Protein AF-A0A388QRQ2-F1 (afdb_monomer)

Foldseek 3Di:
DWDKDKFWDDVLLQTKIWIKTADPQLQKIKTKIFGAAQAKHKTKDALECVRPRDDDFQFKKWKWWPPQATFTDQDIDTRPDIDIDIAHHGDITMIMMGTDHTDTDDDDDDDQWDWAADPDPQKIKIFGDLQWDLFKKKKKKKFQDTWFKDKQNHTFDFPDKDWDPFQPDDPPPPRDDGDPSRTTMMMTIGTPSVQRRHMIMMGTAGEQAKIWMWIKIKIKGAARDDPDDPPDDPPHDHRIDIHIDTNGDGDIHHHPRDPQDQDDPVQLVQWPWKKWKWKKEQAAPPQDWKFKDKQNHTQDTDDDDYGDIDMDMGIDDPVVSVPDDLKMWMKIKGADDDRKMKIFPGWMWTQTNVRDIDIFWHRFMEIQDPPDPPDGGHHWDDDVVVRMTMRDTTIRHRD

Sequence (399 aa):
MINTCYVGGRPDEGAAYGFVGWSHDGTTGTLVARNPRAEAQTLRFGLDATTLFRGTPRKAWRGRIVYPYRQELAQGFESGAAGEITIPGYETVAIELEPGEARGPMFKLAPTARIEPGTRPLESKIKVAEFAAERRELLVMGYPALPQVFLDGKPATPTRRTKSRLNAYPGYARSGMPSEKARAWEMAGFDLASFGTAEVTVRFAGAEEATKAEAWLLTERGFGKQADKDTLSPLTFPGVLRHTAAVLRETELPAAPAPKVKLGAEDLRGVKSARLEGETFGVNAGYGEKTVTLNGRAVGQLPTGGDAWKAFGFDLKAETLTGFALRNVAGVSVPLNDDKFKVRNLRLVLTLADGRVVKVGPKAAFTSHADWAHFEGQAFEVDAAAKVRRTPPIPLDLE

Nearest PDB structures (foldseek):
  3lx9-assembly1_B  TM=6.667E-01  e=1.251E-02  Homo sapiens
  3tv8-assembly1_B  TM=6.717E-01  e=1.870E-02  Homo sapiens
  5ta0-assembly3_A  TM=2.933E-01  e=1.015E-03  Bacteroides uniformis
  5ta5-assembly3_A  TM=2.846E-01  e=2.773E-03  Bacteroides uniformis
  5ta5-assembly3_B-2  TM=2.638E-01  e=5.601E-03  Bacteroides uniformis

Solvent-accessible surface area (backbone atoms only — not comparable to full-atom values): 21715 Å² total; per-residue (Å²): 129,74,58,69,31,82,38,54,53,54,62,82,78,39,32,32,27,34,38,34,30,37,45,92,81,31,67,38,34,40,38,40,36,38,21,71,28,64,61,66,40,76,34,54,40,60,43,22,67,90,39,70,44,69,51,72,61,80,34,51,23,21,38,29,35,70,30,47,23,46,44,52,30,55,63,54,37,46,28,67,37,75,35,79,45,78,37,43,25,66,33,62,41,31,31,45,34,38,75,36,75,44,78,18,77,89,80,85,79,82,74,55,54,50,74,43,79,42,96,51,84,65,26,25,33,38,32,43,38,83,78,34,41,77,59,35,33,42,37,38,36,5,40,58,47,58,55,43,44,23,53,73,84,38,82,56,76,61,79,44,76,51,66,62,64,83,82,72,71,68,91,83,54,74,84,88,69,75,60,92,78,58,68,63,30,21,37,33,36,30,76,45,54,92,51,65,59,50,76,42,42,40,37,57,43,24,26,71,47,61,25,38,33,31,27,33,39,38,38,31,25,79,35,52,67,76,87,88,67,98,78,68,55,95,87,67,68,72,19,42,46,66,47,54,44,77,69,36,66,84,38,84,28,61,52,50,53,74,79,83,68,78,59,52,80,65,53,64,76,40,50,73,46,40,31,47,30,31,33,36,29,30,36,59,84,90,67,65,72,38,39,31,28,47,75,86,40,79,64,49,64,66,74,71,33,54,101,44,83,41,79,50,70,36,74,54,51,72,78,59,58,75,70,64,56,54,70,35,36,36,40,43,38,31,59,71,68,89,70,59,30,35,39,27,43,49,27,43,37,37,31,32,68,90,65,53,76,48,77,34,48,51,69,61,36,37,13,53,39,76,88,44,97,81,54,48,76,44,57,32,45,76,41,74,90,80,46,28,33,27,46,62,85,39,62,38,55,54,74

Mean predicted aligned error: 11.1 Å

pLDDT: mean 86.14, std 12.6, range [40.38, 97.88]

Radius of gyration: 27.19 Å; Cα contacts (8 Å, |Δi|>4): 981; chains: 1; bounding box: 66×44×77 Å

Secondary structure (DSSP, 8-state):
---EEEEES-GGGT--EEEEEE-TTSS-EEEEEE--SSS-EEEEEESSGGGT--SPSS-EEEEEEEESS-EE-SS-EETTSEEEEEE-TT-EEEEEEEES-------PPPPSEEEEE-SSTTEEEEEE-TTS-S-EEEEEEEESSPPEEEETTEEPPPSEEEE--TT---TTS-TT---TT----EEEEEE-GGGTTS-EEEEEE--SS-EEEEEEEEEEEE-SPPS--S---TT----EEEEEEEEEEEEEE---PPPP-PPPHHHHHT--EEEEEEEEE-B-TTS---EEEETTEEEEEPPPBSSS-EEEEEEPPHHHHTT--SS-EEEEEEESSS---EEEEEEEEEE-TTS-EEEE-----EES-TT-TT--SEEPEEETTTTEEEPPPEE----

Structure (mmCIF, N/CA/C/O backbone):
data_AF-A0A388QRQ2-F1
#
_entry.id   AF-A0A388QRQ2-F1
#
loop_
_atom_site.group_PDB
_atom_site.id
_atom_site.type_symbol
_atom_site.label_atom_id
_atom_site.label_alt_id
_atom_site.label_comp_id
_atom_site.label_asym_id
_atom_site.label_entity_id
_atom_site.label_seq_id
_atom_site.pdbx_PDB_ins_code
_atom_site.Cartn_x
_atom_site.Cartn_y
_atom_site.Cartn_z
_atom_site.occupancy
_atom_site.B_iso_or_equiv
_atom_site.auth_seq_id
_atom_site.auth_comp_id
_atom_site.auth_asym_id
_atom_site.auth_atom_id
_atom_site.pdbx_PDB_model_num
ATOM 1 N N . MET A 1 1 ? 36.872 -0.376 -9.343 1.00 43.97 1 MET A N 1
ATOM 2 C CA . MET A 1 1 ? 35.767 0.087 -8.476 1.00 43.97 1 MET A CA 1
ATOM 3 C C . MET A 1 1 ? 34.600 0.427 -9.396 1.00 43.97 1 MET A C 1
ATOM 5 O O . MET A 1 1 ? 34.801 1.233 -10.296 1.00 43.97 1 MET A O 1
ATOM 9 N N . ILE A 1 2 ? 33.466 -0.273 -9.278 1.00 53.94 2 ILE A N 1
ATOM 10 C CA . ILE A 1 2 ? 32.236 0.051 -10.022 1.00 53.94 2 ILE A CA 1
ATOM 11 C C . ILE A 1 2 ? 31.579 1.192 -9.250 1.00 53.94 2 ILE A C 1
ATOM 13 O O . ILE A 1 2 ? 31.211 1.004 -8.093 1.00 53.94 2 ILE A O 1
ATOM 17 N N . ASN A 1 3 ? 31.489 2.375 -9.851 1.00 70.75 3 ASN A N 1
ATOM 18 C CA . ASN A 1 3 ? 30.825 3.504 -9.215 1.00 70.75 3 ASN A CA 1
ATOM 19 C C . ASN A 1 3 ? 29.344 3.460 -9.596 1.00 70.75 3 ASN A C 1
ATOM 21 O O . ASN A 1 3 ? 29.002 3.612 -10.766 1.00 70.75 3 ASN A O 1
ATOM 25 N N . THR A 1 4 ? 28.478 3.210 -8.617 1.00 85.50 4 THR A N 1
ATOM 26 C CA . THR A 1 4 ? 27.020 3.238 -8.778 1.00 85.50 4 THR A CA 1
ATOM 27 C C . THR A 1 4 ? 26.461 4.604 -8.398 1.00 85.50 4 THR A C 1
ATOM 29 O O . THR A 1 4 ? 26.746 5.108 -7.311 1.00 85.50 4 THR A O 1
ATOM 32 N N . CYS A 1 5 ? 25.623 5.176 -9.258 1.00 91.06 5 CYS A N 1
ATOM 33 C CA . CYS A 1 5 ? 24.958 6.460 -9.063 1.00 91.06 5 CYS A CA 1
ATOM 34 C C . CYS A 1 5 ? 23.461 6.266 -8.835 1.00 91.06 5 CYS A C 1
ATOM 36 O O . CYS A 1 5 ? 22.813 5.529 -9.577 1.00 91.06 5 CYS A O 1
ATOM 38 N N . TYR A 1 6 ? 22.907 6.960 -7.840 1.00 91.69 6 TYR A N 1
ATOM 39 C CA . TYR A 1 6 ? 21.461 7.054 -7.649 1.00 91.69 6 TYR A CA 1
ATOM 40 C C . TYR A 1 6 ? 20.822 7.859 -8.787 1.00 91.69 6 TYR A C 1
ATOM 42 O O . TYR A 1 6 ? 21.339 8.912 -9.161 1.00 91.69 6 TYR A O 1
ATOM 50 N N . VAL A 1 7 ? 19.689 7.391 -9.308 1.00 92.81 7 VAL A N 1
ATOM 51 C CA . VAL A 1 7 ? 18.912 8.063 -10.360 1.00 92.81 7 VAL A CA 1
ATOM 52 C C . VAL A 1 7 ? 17.419 8.054 -10.029 1.00 92.81 7 VAL A C 1
ATOM 54 O O . VAL A 1 7 ? 16.930 7.165 -9.332 1.00 92.81 7 VAL A O 1
ATOM 57 N N . GLY A 1 8 ? 16.682 9.030 -10.559 1.00 91.50 8 GLY A N 1
ATOM 58 C CA . GLY A 1 8 ? 15.237 9.161 -10.363 1.00 91.50 8 GLY A CA 1
ATOM 59 C C . GLY A 1 8 ? 14.830 10.039 -9.182 1.00 91.50 8 GLY A C 1
ATOM 60 O O . GLY A 1 8 ? 15.584 10.902 -8.736 1.00 91.50 8 GLY A O 1
ATOM 61 N N . GLY A 1 9 ? 13.587 9.862 -8.733 1.00 87.12 9 GLY A N 1
ATOM 62 C CA . GLY A 1 9 ? 12.948 10.714 -7.728 1.00 87.12 9 GLY A CA 1
ATOM 63 C C . GLY A 1 9 ? 13.026 10.162 -6.305 1.00 87.12 9 GLY A C 1
ATOM 64 O O . GLY A 1 9 ? 13.825 9.283 -6.002 1.00 87.12 9 GLY A O 1
ATOM 65 N N . ARG A 1 10 ? 12.178 10.687 -5.415 1.00 80.88 10 ARG A N 1
ATOM 66 C CA . ARG A 1 10 ? 12.078 10.262 -4.013 1.00 80.88 10 ARG A CA 1
ATOM 67 C C . ARG A 1 10 ? 11.130 9.062 -3.837 1.00 80.88 10 ARG A C 1
ATOM 69 O O . ARG A 1 10 ? 9.950 9.175 -4.182 1.00 80.88 10 ARG A O 1
ATOM 76 N N . PRO A 1 11 ? 11.589 7.930 -3.271 1.00 79.25 11 PRO A N 1
ATOM 77 C CA . PRO A 1 11 ? 10.772 6.723 -3.138 1.00 79.25 11 PRO A CA 1
ATOM 78 C C . PRO A 1 11 ? 9.607 6.881 -2.155 1.00 79.25 11 PRO A C 1
ATOM 80 O O . PRO A 1 11 ? 8.549 6.291 -2.350 1.00 79.25 11 PRO A O 1
ATOM 83 N N . ASP A 1 12 ? 9.776 7.695 -1.116 1.00 72.25 12 ASP A N 1
ATOM 84 C CA . ASP A 1 12 ? 8.770 8.008 -0.096 1.00 72.25 12 ASP A CA 1
ATOM 85 C C . ASP A 1 12 ? 7.619 8.879 -0.626 1.00 72.25 12 ASP A C 1
ATOM 87 O O . ASP A 1 12 ? 6.501 8.805 -0.118 1.00 72.25 12 ASP A O 1
ATOM 91 N N . GLU A 1 13 ? 7.860 9.634 -1.699 1.00 78.69 13 GLU A N 1
ATOM 92 C CA . GLU A 1 13 ? 6.822 10.347 -2.461 1.00 78.69 13 GLU A CA 1
ATOM 93 C C . GLU A 1 13 ? 6.162 9.434 -3.518 1.00 78.69 13 GLU A C 1
ATOM 95 O O . GLU A 1 13 ? 5.151 9.776 -4.144 1.00 78.69 13 GLU A O 1
ATOM 100 N N . GLY A 1 14 ? 6.698 8.223 -3.681 1.00 82.62 14 GLY A N 1
ATOM 101 C CA . GLY A 1 14 ? 6.264 7.237 -4.657 1.00 82.62 14 GLY A CA 1
ATOM 102 C C . GLY A 1 14 ? 6.841 7.460 -6.058 1.00 82.62 14 GLY A C 1
ATOM 103 O O . GLY A 1 14 ? 6.238 7.013 -7.028 1.00 82.62 14 GLY A O 1
ATOM 104 N N . ALA A 1 15 ? 7.962 8.167 -6.202 1.00 89.00 15 ALA A N 1
ATOM 105 C CA . ALA A 1 15 ? 8.616 8.316 -7.499 1.00 89.00 15 ALA A CA 1
ATOM 106 C C . ALA A 1 15 ? 9.495 7.101 -7.831 1.00 89.00 15 ALA A C 1
ATOM 108 O O . ALA A 1 15 ? 10.116 6.506 -6.946 1.00 89.00 15 ALA A O 1
ATOM 109 N N . ALA A 1 16 ? 9.578 6.762 -9.116 1.00 94.12 16 ALA A N 1
ATOM 110 C CA . ALA A 1 16 ? 10.494 5.763 -9.633 1.00 94.12 16 ALA A CA 1
ATOM 111 C C . ALA A 1 16 ? 11.942 6.205 -9.414 1.00 94.12 16 ALA A C 1
ATOM 113 O O . ALA A 1 16 ? 12.294 7.379 -9.578 1.00 94.12 16 ALA A O 1
ATOM 114 N N . TYR A 1 17 ? 12.778 5.247 -9.037 1.00 94.00 17 TYR A N 1
ATOM 115 C CA . TYR A 1 17 ? 14.164 5.483 -8.658 1.00 94.00 17 TYR A CA 1
ATOM 116 C C . TYR A 1 17 ? 15.018 4.251 -8.935 1.00 94.00 17 TYR A C 1
ATOM 118 O O . TYR A 1 17 ? 14.494 3.164 -9.180 1.00 94.00 17 TYR A O 1
ATOM 126 N N . GLY A 1 18 ? 16.337 4.397 -8.884 1.00 94.00 18 GLY A N 1
ATOM 127 C CA . GLY A 1 18 ? 17.240 3.286 -9.121 1.00 94.00 18 GLY A CA 1
ATOM 128 C C . GLY A 1 18 ? 18.706 3.629 -8.941 1.00 94.00 18 GLY A C 1
ATOM 129 O O . GLY A 1 18 ? 19.064 4.694 -8.439 1.00 94.00 18 GLY A O 1
ATOM 130 N N . PHE A 1 19 ? 19.545 2.704 -9.388 1.00 94.12 19 PHE A N 1
ATOM 131 C CA . PHE A 1 19 ? 20.989 2.848 -9.427 1.00 94.12 19 PHE A CA 1
ATOM 132 C C . PHE A 1 19 ? 21.506 2.427 -10.794 1.00 94.12 19 PHE A C 1
ATOM 134 O O . PHE A 1 19 ? 21.146 1.355 -11.283 1.00 94.12 19 PHE A O 1
ATOM 141 N N . VAL A 1 20 ? 22.364 3.253 -11.383 1.00 94.88 20 VAL A N 1
ATOM 142 C CA . VAL A 1 20 ? 23.102 2.917 -12.602 1.00 94.88 20 VAL A CA 1
ATOM 143 C C . VAL A 1 20 ? 24.586 2.792 -12.285 1.00 94.88 20 VAL A C 1
ATOM 145 O O . VAL A 1 20 ? 25.128 3.590 -11.524 1.00 94.88 20 VAL A O 1
ATOM 148 N N . GLY A 1 21 ? 25.238 1.777 -12.837 1.00 93.25 21 GLY A N 1
ATOM 149 C CA . GLY A 1 21 ? 26.678 1.578 -12.737 1.00 93.25 21 GLY A CA 1
ATOM 150 C C . GLY A 1 21 ? 27.270 1.200 -14.086 1.00 93.25 21 GLY A C 1
ATOM 151 O O . GLY A 1 21 ? 26.599 0.584 -14.913 1.00 93.25 21 GLY A O 1
ATOM 152 N N . TRP A 1 22 ? 28.533 1.559 -14.288 1.00 91.62 22 TRP A N 1
ATOM 153 C CA . TRP A 1 22 ? 29.269 1.331 -15.532 1.00 91.62 22 TRP A CA 1
ATOM 154 C C . TRP A 1 22 ? 30.479 0.433 -15.289 1.00 91.62 22 TRP A C 1
ATOM 156 O O . TRP A 1 22 ? 31.088 0.471 -14.212 1.00 91.62 22 TRP A O 1
ATOM 166 N N . SER A 1 23 ? 30.856 -0.353 -16.297 1.00 88.38 23 SER A N 1
ATOM 167 C CA . SER A 1 23 ? 32.144 -1.043 -16.301 1.00 88.38 23 SER A CA 1
ATOM 168 C C . SER A 1 23 ? 33.296 -0.036 -16.287 1.00 88.38 23 SER A C 1
ATOM 170 O O . SER A 1 23 ? 33.138 1.138 -16.629 1.00 88.38 23 SER A O 1
ATOM 172 N N . HIS A 1 24 ? 34.480 -0.479 -15.860 1.00 80.81 24 HIS A N 1
ATOM 173 C CA . HIS A 1 24 ? 35.628 0.416 -15.688 1.00 80.81 24 HIS A CA 1
ATOM 174 C C . HIS A 1 24 ? 36.051 1.118 -16.989 1.00 80.81 24 HIS A C 1
ATOM 176 O O . HIS A 1 24 ? 36.437 2.286 -16.972 1.00 80.81 24 HIS A O 1
ATOM 182 N N . ASP A 1 25 ? 35.943 0.400 -18.102 1.00 81.88 25 ASP A N 1
ATOM 183 C CA . ASP A 1 25 ? 36.194 0.856 -19.467 1.00 81.88 25 ASP A CA 1
ATOM 184 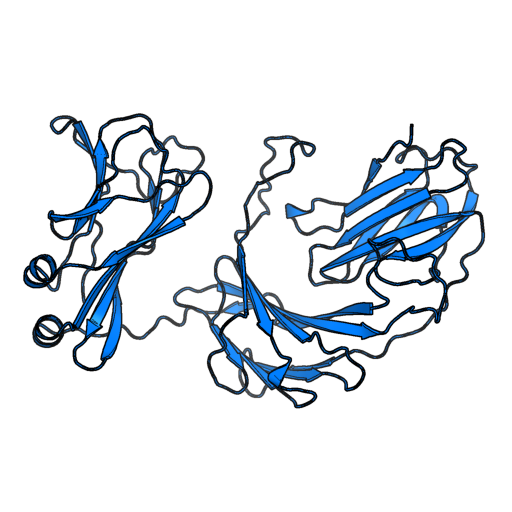C C . ASP A 1 25 ? 34.984 1.572 -20.106 1.00 81.88 25 ASP A C 1
ATOM 186 O O . ASP A 1 25 ? 35.089 2.067 -21.225 1.00 81.88 25 ASP A O 1
ATOM 190 N N . GLY A 1 26 ? 33.841 1.655 -19.413 1.00 82.12 26 GLY A N 1
ATOM 191 C CA . GLY A 1 26 ? 32.630 2.325 -19.895 1.00 82.12 26 GLY A CA 1
ATOM 192 C C . GLY A 1 26 ? 31.961 1.646 -21.093 1.00 82.12 26 GLY A C 1
ATOM 193 O O . GLY A 1 26 ? 31.181 2.293 -21.790 1.00 82.12 26 GLY A O 1
ATOM 194 N N . THR A 1 27 ? 32.271 0.375 -21.358 1.00 88.00 27 THR A N 1
ATOM 195 C CA . THR A 1 27 ? 31.745 -0.386 -22.503 1.00 88.00 27 THR A CA 1
ATOM 196 C C . THR A 1 27 ? 30.445 -1.118 -22.194 1.00 88.00 27 THR A C 1
ATOM 198 O O . THR A 1 27 ? 29.743 -1.515 -23.116 1.00 88.00 27 THR A O 1
ATOM 201 N N . THR A 1 28 ? 30.092 -1.271 -20.917 1.00 92.19 28 THR A N 1
ATOM 202 C CA . THR A 1 28 ? 28.823 -1.862 -20.477 1.00 92.19 28 THR A CA 1
ATOM 203 C C . THR A 1 28 ? 28.286 -1.133 -19.251 1.00 92.19 28 THR A C 1
ATOM 205 O O . THR A 1 28 ? 29.019 -0.435 -18.541 1.00 92.19 28 THR A O 1
ATOM 208 N N . GLY A 1 29 ? 26.991 -1.287 -18.991 1.00 93.50 29 GLY A N 1
ATOM 209 C CA . GLY A 1 29 ? 26.352 -0.750 -17.799 1.00 93.50 29 GLY A CA 1
ATOM 210 C C . GLY A 1 29 ? 25.224 -1.618 -17.272 1.00 93.50 29 GLY A C 1
ATOM 211 O O . GLY A 1 29 ? 24.724 -2.524 -17.937 1.00 93.50 29 GLY A O 1
ATOM 212 N N . THR A 1 30 ? 24.812 -1.323 -16.048 1.00 95.38 30 THR A N 1
ATOM 213 C CA . THR A 1 30 ? 23.675 -1.967 -15.395 1.00 95.38 30 THR A CA 1
ATOM 214 C C . THR A 1 30 ? 22.835 -0.913 -14.700 1.00 95.38 30 THR A C 1
ATOM 216 O O . THR A 1 30 ? 23.349 -0.144 -13.890 1.00 95.38 30 THR A O 1
ATOM 219 N N . LEU A 1 31 ? 21.540 -0.900 -14.999 1.00 96.06 31 LEU A N 1
ATOM 220 C CA . LEU A 1 31 ? 20.534 -0.083 -14.333 1.00 96.06 31 LEU A CA 1
ATOM 221 C C . LEU A 1 31 ? 19.581 -0.997 -13.566 1.00 96.06 31 LEU A C 1
ATOM 223 O O . LEU A 1 31 ? 18.913 -1.837 -14.161 1.00 96.06 31 LEU A O 1
ATOM 227 N N . VAL A 1 32 ? 19.484 -0.813 -12.252 1.00 95.62 32 VAL A N 1
ATOM 228 C CA . VAL A 1 32 ? 18.449 -1.443 -11.424 1.00 95.62 32 VAL A CA 1
ATOM 229 C C . VAL A 1 32 ? 17.492 -0.361 -10.966 1.00 95.62 32 VAL A C 1
ATOM 231 O O . VAL A 1 32 ? 17.905 0.584 -10.298 1.00 95.62 32 VAL A O 1
ATOM 234 N N . ALA A 1 33 ? 16.220 -0.491 -11.318 1.00 95.25 33 ALA A N 1
ATOM 235 C CA . ALA A 1 33 ? 15.219 0.531 -11.071 1.00 95.25 33 ALA A CA 1
ATOM 236 C C . ALA A 1 33 ? 13.930 -0.056 -10.501 1.00 95.25 33 ALA A C 1
ATOM 238 O O . ALA A 1 33 ? 13.546 -1.178 -10.819 1.00 95.25 33 ALA A O 1
ATOM 239 N N . ARG A 1 34 ? 13.245 0.720 -9.665 1.00 94.69 34 ARG A N 1
ATOM 240 C CA . ARG A 1 34 ? 12.002 0.341 -9.004 1.00 94.69 34 ARG A CA 1
ATOM 241 C C . ARG A 1 34 ? 10.961 1.436 -9.151 1.00 94.69 34 ARG A C 1
ATOM 243 O O . ARG A 1 34 ? 11.247 2.612 -8.934 1.00 94.69 34 ARG A O 1
ATOM 250 N N . ASN A 1 35 ? 9.731 1.020 -9.419 1.00 94.75 35 ASN A N 1
ATOM 251 C CA . ASN A 1 35 ? 8.550 1.861 -9.327 1.00 94.75 35 ASN A CA 1
ATOM 252 C C . ASN A 1 35 ? 7.719 1.452 -8.096 1.00 94.75 35 ASN A C 1
ATOM 254 O O . ASN A 1 35 ? 7.165 0.352 -8.066 1.00 94.75 35 ASN A O 1
ATOM 258 N N . PRO A 1 36 ? 7.640 2.292 -7.051 1.00 88.31 36 PRO A N 1
ATOM 259 C CA . PRO A 1 36 ? 6.868 1.989 -5.850 1.00 88.31 36 PRO A CA 1
ATOM 260 C C . PRO A 1 36 ? 5.363 2.292 -5.978 1.00 88.31 36 PRO A C 1
ATOM 262 O O . PRO A 1 36 ? 4.631 1.997 -5.036 1.00 88.31 36 PRO A O 1
ATOM 265 N N . ARG A 1 37 ? 4.887 2.885 -7.083 1.00 89.56 37 ARG A N 1
ATOM 266 C CA . ARG A 1 37 ? 3.465 3.205 -7.316 1.00 89.56 37 ARG A CA 1
ATOM 267 C C . ARG A 1 37 ? 2.772 2.128 -8.134 1.00 89.56 37 ARG A C 1
ATOM 269 O O . ARG A 1 37 ? 3.416 1.352 -8.827 1.00 89.56 37 ARG A O 1
ATOM 276 N N . ALA A 1 38 ? 1.443 2.117 -8.078 1.00 90.75 38 ALA A N 1
ATOM 277 C CA . ALA A 1 38 ? 0.624 1.237 -8.901 1.00 90.75 38 ALA A CA 1
ATOM 278 C C . ALA A 1 38 ? 0.605 1.648 -10.378 1.00 90.75 38 ALA A C 1
ATOM 280 O O . ALA A 1 38 ? 0.440 0.804 -11.247 1.00 90.75 38 ALA A O 1
ATOM 281 N N . GLU A 1 39 ? 0.772 2.926 -10.687 1.00 92.12 39 GLU A N 1
ATOM 282 C CA . GLU A 1 39 ? 0.843 3.407 -12.066 1.00 92.12 39 GLU A CA 1
ATOM 283 C C . GLU A 1 39 ? 2.220 3.155 -12.655 1.00 92.12 39 GLU A C 1
ATOM 285 O O . GLU A 1 39 ? 3.215 3.270 -11.945 1.00 92.12 39 GLU A O 1
ATOM 290 N N . ALA A 1 40 ? 2.295 2.867 -13.955 1.00 93.19 40 ALA A N 1
ATOM 291 C CA . ALA A 1 40 ? 3.572 2.859 -14.653 1.00 93.19 40 ALA A CA 1
ATOM 292 C C . ALA A 1 40 ? 4.202 4.261 -14.623 1.00 93.19 40 ALA A C 1
ATOM 294 O O . ALA A 1 40 ? 3.508 5.265 -14.781 1.00 93.19 40 ALA A O 1
ATOM 295 N N . GLN A 1 41 ? 5.516 4.324 -14.432 1.00 96.12 41 GLN A N 1
ATOM 296 C CA . GLN A 1 41 ? 6.253 5.583 -14.351 1.00 96.12 41 GLN A CA 1
ATOM 297 C C . GLN A 1 41 ? 7.459 5.563 -15.280 1.00 96.12 41 GLN A C 1
ATOM 299 O O . GLN A 1 41 ? 8.109 4.530 -15.445 1.00 96.12 41 GLN A O 1
ATOM 304 N N . THR A 1 42 ? 7.774 6.720 -15.856 1.00 96.00 42 THR A N 1
ATOM 305 C CA . THR A 1 42 ? 9.001 6.910 -16.630 1.00 96.00 42 THR A CA 1
ATOM 306 C C . THR A 1 42 ? 10.137 7.318 -15.701 1.00 96.00 42 THR A C 1
ATOM 308 O O . THR A 1 42 ? 10.060 8.348 -15.031 1.00 96.00 42 THR A O 1
ATOM 311 N N . LEU A 1 43 ? 11.202 6.520 -15.676 1.00 96.25 43 LEU A N 1
ATOM 312 C CA . LEU A 1 43 ? 12.466 6.874 -15.045 1.00 96.25 43 LEU A CA 1
ATOM 313 C C . LEU A 1 43 ? 13.393 7.495 -16.091 1.00 96.25 43 LEU A C 1
ATOM 315 O O . LEU A 1 43 ? 13.645 6.897 -17.137 1.00 96.25 43 LEU A O 1
ATOM 319 N N . ARG A 1 44 ? 13.935 8.668 -15.764 1.00 94.75 44 ARG A N 1
ATOM 320 C CA . ARG A 1 44 ? 15.013 9.322 -16.511 1.00 94.75 44 ARG A CA 1
ATOM 321 C C . ARG A 1 44 ? 16.352 9.052 -15.837 1.00 94.75 44 ARG A C 1
ATOM 323 O O . ARG A 1 44 ? 16.457 9.190 -14.618 1.00 94.75 44 ARG A O 1
ATOM 330 N N . PHE A 1 45 ? 17.369 8.710 -16.619 1.00 93.88 45 PHE A N 1
ATOM 331 C CA . PHE A 1 45 ? 18.743 8.545 -16.142 1.00 93.88 45 PHE A CA 1
ATOM 332 C C . PHE A 1 45 ? 19.737 9.122 -17.156 1.00 93.88 45 PHE A C 1
ATOM 334 O O . PHE A 1 45 ? 19.470 9.120 -18.353 1.00 93.88 45 PHE A O 1
ATOM 341 N N . GLY A 1 46 ? 20.876 9.634 -16.692 1.00 91.12 46 GLY A N 1
ATOM 342 C CA . GLY A 1 46 ? 21.925 10.127 -17.589 1.00 91.12 46 GLY A CA 1
ATOM 343 C C . GLY A 1 46 ? 22.746 8.978 -18.169 1.00 91.12 46 GLY A C 1
ATOM 344 O O . GLY A 1 46 ? 23.221 8.124 -17.416 1.00 91.12 46 GLY A O 1
ATOM 345 N N . LEU A 1 47 ? 22.954 8.968 -19.486 1.00 92.25 47 LEU A N 1
ATOM 346 C CA . LEU A 1 47 ? 23.977 8.156 -20.151 1.00 92.25 47 LEU A CA 1
ATOM 347 C C . LEU A 1 47 ? 25.204 9.040 -20.437 1.00 92.25 47 LEU A C 1
ATOM 349 O O . LEU A 1 47 ? 25.671 9.159 -21.568 1.00 92.25 47 LEU A O 1
ATOM 353 N N . ASP A 1 48 ? 25.670 9.754 -19.413 1.00 91.44 48 ASP A N 1
ATOM 354 C CA . ASP A 1 48 ? 26.646 10.836 -19.523 1.00 91.44 48 ASP A CA 1
ATOM 355 C C . ASP A 1 48 ? 27.470 10.998 -18.227 1.00 91.44 48 ASP A C 1
ATOM 357 O O . ASP A 1 48 ? 27.360 10.220 -17.273 1.00 91.44 48 ASP A O 1
ATOM 361 N N . ALA A 1 49 ? 28.319 12.025 -18.179 1.00 89.94 49 ALA A N 1
ATOM 362 C CA . ALA A 1 49 ? 29.219 12.259 -17.055 1.00 89.94 49 ALA A CA 1
ATOM 363 C C . ALA A 1 49 ? 28.501 12.454 -15.700 1.00 89.94 49 ALA A C 1
ATOM 365 O O . ALA A 1 49 ? 29.122 12.226 -14.661 1.00 89.94 49 ALA A O 1
ATOM 366 N N . THR A 1 50 ? 27.211 12.822 -15.677 1.00 90.25 50 THR A N 1
ATOM 367 C CA . THR A 1 50 ? 26.433 12.981 -14.431 1.00 90.25 50 THR A CA 1
ATOM 368 C C . THR A 1 50 ? 26.227 11.657 -13.696 1.00 90.25 50 THR A C 1
ATOM 370 O O . THR A 1 50 ? 26.096 11.646 -12.473 1.00 90.25 50 THR A O 1
ATOM 373 N N . THR A 1 51 ? 26.266 10.536 -14.420 1.00 91.00 51 THR A N 1
ATOM 374 C CA . THR A 1 51 ? 26.197 9.178 -13.864 1.00 91.00 51 THR A CA 1
ATOM 375 C C . THR A 1 51 ? 27.545 8.463 -13.922 1.00 91.00 51 THR A C 1
ATOM 377 O O . THR A 1 51 ? 27.606 7.238 -13.848 1.00 91.00 51 THR A O 1
ATOM 380 N N . LEU A 1 52 ? 28.641 9.225 -14.046 1.00 90.56 52 LEU A N 1
ATOM 381 C CA . LEU A 1 52 ? 30.016 8.724 -14.141 1.00 90.56 52 LEU A CA 1
ATOM 382 C C . LEU A 1 52 ? 30.280 7.850 -15.378 1.00 90.56 52 LEU A C 1
ATOM 384 O O . LEU A 1 52 ? 31.261 7.101 -15.402 1.00 90.56 52 LEU A O 1
ATOM 388 N N . PHE A 1 53 ? 29.444 7.960 -16.413 1.00 91.19 53 PHE A N 1
ATOM 389 C CA . PHE A 1 53 ? 29.677 7.317 -17.700 1.00 91.19 53 PHE A CA 1
ATOM 390 C C . PHE A 1 53 ? 30.920 7.909 -18.381 1.00 91.19 53 PHE A C 1
ATOM 392 O O . PHE A 1 53 ? 31.128 9.123 -18.381 1.00 91.19 53 PHE A O 1
ATOM 399 N N . ARG A 1 54 ? 31.755 7.044 -18.970 1.00 88.94 54 ARG A N 1
ATOM 400 C CA . ARG A 1 54 ? 33.038 7.419 -19.603 1.00 88.94 54 ARG A CA 1
ATOM 401 C C . ARG A 1 54 ? 33.139 7.047 -21.081 1.00 88.94 54 ARG A C 1
ATOM 403 O O . ARG A 1 54 ? 34.189 7.249 -21.685 1.00 88.94 54 ARG A O 1
ATOM 410 N N . GLY A 1 55 ? 32.084 6.476 -21.657 1.00 86.69 55 GLY A N 1
ATOM 411 C CA . GLY A 1 55 ? 32.088 6.085 -23.062 1.00 86.69 55 GLY A CA 1
ATOM 412 C C . GLY A 1 55 ? 32.023 7.286 -24.008 1.00 86.69 55 GLY A C 1
ATOM 413 O O . GLY A 1 55 ? 31.725 8.416 -23.617 1.00 86.69 55 GLY A O 1
ATOM 414 N N . THR A 1 56 ? 32.293 7.034 -25.288 1.00 89.94 56 THR A N 1
ATOM 415 C CA . THR A 1 56 ? 32.239 8.065 -26.332 1.00 89.94 56 THR A CA 1
ATOM 416 C C . THR A 1 56 ? 30.804 8.588 -26.508 1.00 89.94 56 THR A C 1
ATOM 418 O O . THR A 1 56 ? 29.905 7.763 -26.689 1.00 89.94 56 THR A O 1
ATOM 421 N N . PRO A 1 57 ? 30.566 9.916 -26.499 1.00 91.62 57 PRO A N 1
ATOM 422 C CA . PRO A 1 57 ? 29.252 10.510 -26.775 1.00 91.62 57 PRO A CA 1
ATOM 423 C C . PRO A 1 57 ? 28.738 10.237 -28.199 1.00 91.62 57 PRO A C 1
ATOM 425 O O . PRO A 1 57 ? 29.521 9.910 -29.095 1.00 91.62 57 PRO A O 1
ATOM 428 N N . ARG A 1 58 ? 27.432 10.438 -28.420 1.00 94.38 58 ARG A N 1
ATOM 429 C CA . ARG A 1 58 ? 26.718 10.273 -29.702 1.00 94.38 58 ARG A CA 1
ATOM 430 C C . ARG A 1 58 ? 26.851 8.878 -30.314 1.00 94.38 58 ARG A C 1
ATOM 432 O O . ARG A 1 58 ? 26.962 8.715 -31.530 1.00 94.38 58 ARG A O 1
ATOM 439 N N . LYS A 1 59 ? 26.913 7.855 -29.467 1.00 95.69 59 LYS A N 1
ATOM 440 C CA . LYS A 1 59 ? 26.874 6.449 -29.869 1.00 95.69 59 LYS A CA 1
ATOM 441 C C . LYS A 1 59 ? 25.533 5.860 -29.471 1.00 95.69 59 LYS A C 1
ATOM 443 O O . LYS A 1 59 ? 25.017 6.185 -28.404 1.00 95.69 59 LYS A O 1
ATOM 448 N N . ALA A 1 60 ? 25.008 4.981 -30.316 1.00 97.25 60 ALA A N 1
ATOM 449 C CA . ALA A 1 60 ? 23.822 4.206 -30.001 1.00 97.25 60 ALA A CA 1
ATOM 450 C C . ALA A 1 60 ? 24.130 3.182 -28.908 1.00 97.25 60 ALA A C 1
ATOM 452 O O . ALA A 1 60 ? 25.186 2.538 -28.913 1.00 97.25 60 ALA A O 1
ATOM 453 N N . TRP A 1 61 ? 23.189 3.039 -27.988 1.00 97.31 61 TRP A N 1
ATOM 454 C CA . TRP A 1 61 ? 23.181 2.050 -26.925 1.00 97.31 61 TRP A CA 1
ATOM 455 C C . TRP A 1 61 ? 21.834 1.342 -26.911 1.00 97.31 61 TRP A C 1
ATOM 457 O O . TRP A 1 61 ? 20.789 1.943 -27.162 1.00 97.31 61 TRP A O 1
ATOM 467 N N . ARG A 1 62 ? 21.847 0.063 -26.557 1.00 96.88 62 ARG A N 1
ATOM 468 C CA . ARG A 1 62 ? 20.639 -0.726 -26.338 1.00 96.88 62 ARG A CA 1
ATOM 469 C C . ARG A 1 62 ? 20.557 -1.169 -24.893 1.00 96.88 62 ARG A C 1
ATOM 471 O O . ARG A 1 62 ? 21.565 -1.240 -24.191 1.00 96.88 62 ARG A O 1
ATOM 478 N N . GLY A 1 63 ? 19.339 -1.477 -24.467 1.00 95.31 63 GLY A N 1
ATOM 479 C CA . GLY A 1 63 ? 19.085 -2.079 -23.170 1.00 95.31 63 GLY A CA 1
ATOM 480 C C . GLY A 1 63 ? 18.375 -3.415 -23.298 1.00 95.31 63 GLY A C 1
ATOM 481 O O . GLY A 1 63 ? 17.521 -3.593 -24.167 1.00 95.31 63 GLY A O 1
ATOM 482 N N . ARG A 1 64 ? 18.687 -4.323 -22.379 1.00 93.62 64 ARG A N 1
ATOM 483 C CA . ARG A 1 64 ? 17.985 -5.590 -22.199 1.00 93.62 64 ARG A CA 1
ATOM 484 C C . ARG A 1 64 ? 17.531 -5.721 -20.757 1.00 93.62 64 ARG A C 1
ATOM 486 O O . ARG A 1 64 ? 18.356 -5.733 -19.850 1.00 93.62 64 ARG A O 1
ATOM 493 N N . ILE A 1 65 ? 16.229 -5.884 -20.549 1.00 91.50 65 ILE A N 1
ATOM 494 C CA . ILE A 1 65 ? 15.683 -6.290 -19.255 1.00 91.50 65 ILE A CA 1
ATOM 495 C C . ILE A 1 65 ? 16.137 -7.729 -18.995 1.00 91.50 65 ILE A C 1
ATOM 497 O O . ILE A 1 65 ? 15.948 -8.598 -19.848 1.00 91.50 65 ILE A O 1
ATOM 501 N N . VAL A 1 66 ? 16.747 -7.968 -17.835 1.00 89.81 66 VAL A N 1
ATOM 502 C CA . VAL A 1 66 ? 17.205 -9.292 -17.374 1.00 89.81 66 VAL A CA 1
ATOM 503 C C . VAL A 1 66 ? 16.507 -9.756 -16.094 1.00 89.81 66 VAL A C 1
ATOM 505 O O . VAL A 1 66 ? 16.613 -10.924 -15.724 1.00 89.81 66 VAL A O 1
ATOM 508 N N . TYR A 1 67 ? 15.762 -8.862 -15.441 1.00 87.69 67 TYR A N 1
ATOM 509 C CA . TYR A 1 67 ? 14.891 -9.163 -14.307 1.00 87.69 67 TYR A CA 1
ATOM 510 C C . TYR A 1 67 ? 13.642 -8.266 -14.350 1.00 87.69 67 TYR A C 1
ATOM 512 O O . TYR A 1 67 ? 13.793 -7.078 -14.646 1.00 87.69 67 TYR A O 1
ATOM 520 N N . PRO A 1 68 ? 12.436 -8.788 -14.034 1.00 86.00 68 PRO A N 1
ATOM 521 C CA . PRO A 1 68 ? 12.136 -10.178 -13.651 1.00 86.00 68 PRO A CA 1
ATOM 522 C C . PRO A 1 68 ? 11.924 -11.121 -14.851 1.00 86.00 68 PRO A C 1
ATOM 524 O O . PRO A 1 68 ? 11.748 -12.328 -14.692 1.00 86.00 68 PRO A O 1
ATOM 527 N N . TYR A 1 69 ? 11.970 -10.583 -16.067 1.00 85.69 69 TYR A N 1
ATOM 528 C CA . TYR A 1 69 ? 11.860 -11.309 -17.330 1.00 85.69 69 TYR A CA 1
ATOM 529 C C . TYR A 1 69 ? 12.959 -10.862 -18.295 1.00 85.69 69 TYR A C 1
ATOM 531 O O . TYR A 1 69 ? 13.652 -9.877 -18.044 1.00 85.69 69 TYR A O 1
ATOM 539 N N . ARG A 1 70 ? 13.118 -11.585 -19.409 1.00 86.12 70 ARG A N 1
ATOM 540 C CA . ARG A 1 70 ? 14.068 -11.225 -20.464 1.00 86.12 70 ARG A CA 1
ATOM 541 C C . ARG A 1 70 ? 13.361 -10.538 -21.624 1.00 86.12 70 ARG A C 1
ATOM 543 O O . ARG A 1 70 ? 12.452 -11.118 -22.216 1.00 86.12 70 ARG A O 1
ATOM 550 N N . GLN A 1 71 ? 13.790 -9.323 -21.950 1.00 87.88 71 GLN A N 1
ATOM 551 C CA . GLN A 1 71 ? 13.291 -8.570 -23.099 1.00 87.88 71 GLN A CA 1
ATOM 552 C C . GLN A 1 71 ? 14.334 -7.557 -23.574 1.00 87.88 71 GLN A C 1
ATOM 554 O O . GLN A 1 71 ? 14.785 -6.715 -22.803 1.00 87.88 71 GLN A O 1
ATOM 559 N N . GLU A 1 72 ? 14.665 -7.600 -24.861 1.00 91.88 72 GLU A N 1
ATOM 560 C CA . GLU A 1 72 ? 15.348 -6.494 -25.536 1.00 91.88 72 GLU A CA 1
ATOM 561 C C . GLU A 1 72 ? 14.413 -5.277 -25.588 1.00 91.88 72 GLU A C 1
ATOM 563 O O . GLU A 1 72 ? 13.236 -5.411 -25.944 1.00 91.88 72 GLU A O 1
ATOM 568 N N . LEU A 1 73 ? 14.914 -4.093 -25.239 1.00 92.88 73 LEU A N 1
ATOM 569 C CA . LEU A 1 73 ? 14.133 -2.861 -25.309 1.00 92.88 73 LEU A CA 1
ATOM 570 C C . LEU A 1 73 ? 13.934 -2.436 -26.764 1.00 92.88 73 LEU A C 1
ATOM 572 O O . LEU A 1 73 ? 14.852 -2.489 -27.585 1.00 92.88 73 LEU A O 1
ATOM 576 N N . ALA A 1 74 ? 12.709 -2.017 -27.081 1.00 91.44 74 ALA A N 1
ATOM 577 C CA . ALA A 1 74 ? 12.356 -1.538 -28.416 1.00 91.44 74 ALA A CA 1
ATOM 578 C C . ALA A 1 74 ? 12.952 -0.157 -28.717 1.00 91.44 74 ALA A C 1
ATOM 580 O O . ALA A 1 74 ? 13.197 0.172 -29.873 1.00 91.44 74 ALA A O 1
ATOM 581 N N . GLN A 1 75 ? 13.188 0.643 -27.676 1.00 92.56 75 GLN A N 1
ATOM 582 C CA . GLN A 1 75 ? 13.835 1.945 -27.771 1.00 92.56 75 GLN A CA 1
ATOM 583 C C . GLN A 1 75 ? 15.268 1.845 -27.253 1.00 92.56 75 GLN A C 1
ATOM 585 O O . GLN A 1 75 ? 15.528 1.199 -26.235 1.00 92.56 75 GLN A O 1
ATOM 590 N N . GLY A 1 76 ? 16.185 2.458 -27.996 1.00 94.19 76 GLY A N 1
ATOM 591 C CA . GLY A 1 76 ? 17.589 2.579 -27.626 1.00 94.19 76 GLY A CA 1
ATOM 592 C C . GLY A 1 76 ? 17.861 3.888 -26.902 1.00 94.19 76 GLY A C 1
ATOM 593 O O . GLY A 1 76 ? 16.959 4.676 -26.625 1.00 94.19 76 GLY A O 1
ATOM 594 N N . PHE A 1 77 ? 19.134 4.119 -26.630 1.00 96.31 77 PHE A N 1
ATOM 595 C CA . PHE A 1 77 ? 19.646 5.306 -25.967 1.00 96.31 77 PHE A CA 1
ATOM 596 C C . PHE A 1 77 ? 20.789 5.896 -26.790 1.00 96.31 77 PHE A C 1
ATOM 598 O O . PHE A 1 77 ? 21.416 5.203 -27.593 1.00 96.31 77 PHE A O 1
ATOM 605 N N . GLU A 1 78 ? 21.097 7.166 -26.552 1.00 96.75 78 GLU A N 1
ATOM 606 C CA . GLU A 1 78 ? 22.268 7.828 -27.121 1.00 96.75 78 GLU A CA 1
ATOM 607 C C . GLU A 1 78 ? 23.198 8.280 -25.994 1.00 96.75 78 GLU A C 1
ATOM 609 O O . GLU A 1 78 ? 22.761 8.902 -25.022 1.00 96.75 78 GLU A O 1
ATOM 614 N N . SER A 1 79 ? 24.488 7.960 -26.097 1.00 94.56 79 SER A N 1
ATOM 615 C CA . SER A 1 79 ? 25.471 8.418 -25.116 1.00 94.56 79 SER A CA 1
ATOM 616 C C . SER A 1 79 ? 25.656 9.936 -25.156 1.00 94.56 79 SER A C 1
ATOM 618 O O . SER A 1 79 ? 25.741 10.547 -26.219 1.00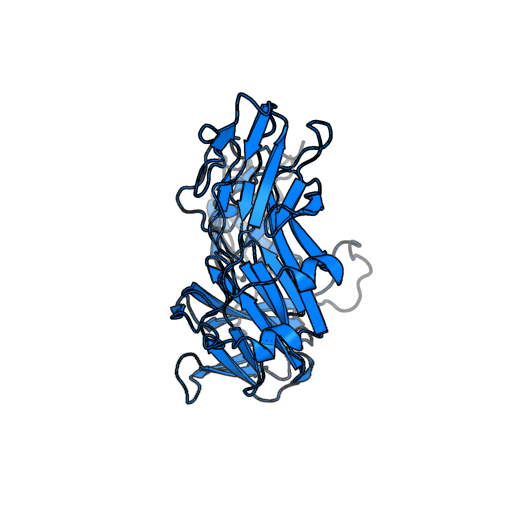 94.56 79 SER A O 1
ATOM 620 N N . GLY A 1 80 ? 25.775 10.560 -23.987 1.00 92.75 80 GLY A N 1
ATOM 621 C CA . GLY A 1 80 ? 25.755 12.017 -23.841 1.00 92.75 80 GLY A CA 1
ATOM 622 C C . GLY A 1 80 ? 24.347 12.619 -23.749 1.00 92.75 80 GLY A C 1
ATOM 623 O O . GLY A 1 80 ? 24.235 13.842 -23.712 1.00 92.75 80 GLY A O 1
ATOM 624 N N . ALA A 1 81 ? 23.297 11.791 -23.710 1.00 92.81 81 ALA A N 1
ATOM 625 C CA . ALA A 1 81 ? 21.909 12.210 -23.540 1.00 92.81 81 ALA A CA 1
ATOM 626 C C . ALA A 1 81 ? 21.235 11.503 -22.347 1.00 92.81 81 ALA A C 1
ATOM 628 O O . ALA A 1 81 ? 21.770 10.563 -21.752 1.00 92.81 81 ALA A O 1
ATOM 629 N N . ALA A 1 82 ? 20.030 11.961 -22.000 1.00 93.56 82 ALA A N 1
ATOM 630 C CA . ALA A 1 82 ? 19.184 11.286 -21.025 1.00 93.56 82 ALA A CA 1
ATOM 631 C C . ALA A 1 82 ? 18.498 10.068 -21.662 1.00 93.56 82 ALA A C 1
ATOM 633 O O . ALA A 1 82 ? 17.874 10.177 -22.717 1.00 93.56 82 ALA A O 1
ATOM 634 N N . GLY A 1 83 ? 18.584 8.920 -20.994 1.00 92.62 83 GLY A N 1
ATOM 635 C CA . GLY A 1 83 ? 17.788 7.739 -21.295 1.00 92.62 83 GLY A CA 1
ATOM 636 C C . GLY A 1 83 ? 16.464 7.751 -20.533 1.00 92.62 83 GLY A C 1
ATOM 637 O O . GLY A 1 83 ? 16.392 8.216 -19.390 1.00 92.62 83 GLY A O 1
ATOM 638 N N . GLU A 1 84 ? 15.420 7.205 -21.153 1.00 95.19 84 GLU A N 1
ATOM 639 C CA . GLU A 1 84 ? 14.102 7.034 -20.541 1.00 95.19 84 GLU A CA 1
ATOM 640 C C . GLU A 1 84 ? 13.686 5.564 -20.571 1.00 95.19 84 GLU A C 1
ATOM 642 O O . GLU A 1 84 ? 13.805 4.894 -21.594 1.00 95.19 84 GLU A O 1
ATOM 647 N N . ILE A 1 85 ? 13.169 5.060 -19.452 1.00 94.75 85 ILE A N 1
ATOM 648 C CA . ILE A 1 85 ? 12.531 3.742 -19.389 1.00 94.75 85 ILE A CA 1
ATOM 649 C C . ILE A 1 85 ? 11.186 3.849 -18.685 1.00 94.75 85 ILE A C 1
ATOM 651 O O . ILE A 1 85 ? 11.054 4.552 -17.685 1.00 94.75 85 ILE A O 1
ATOM 655 N N . THR A 1 86 ? 10.184 3.120 -19.167 1.00 93.75 86 THR A N 1
ATOM 656 C CA . THR A 1 86 ? 8.908 2.973 -18.461 1.00 93.75 86 THR A CA 1
ATOM 657 C C . THR A 1 86 ? 8.945 1.722 -17.595 1.00 93.75 86 THR A C 1
ATOM 659 O O . THR A 1 86 ? 9.187 0.621 -18.086 1.00 93.75 86 THR A O 1
ATOM 662 N N . ILE A 1 87 ? 8.683 1.886 -16.302 1.00 93.94 87 ILE A N 1
ATOM 663 C CA . ILE A 1 87 ? 8.689 0.808 -15.316 1.00 93.94 87 ILE A CA 1
ATOM 664 C C . ILE A 1 87 ? 7.238 0.531 -14.901 1.00 93.94 87 ILE A C 1
ATOM 666 O O . ILE A 1 87 ? 6.565 1.457 -14.429 1.00 93.94 87 ILE A O 1
ATOM 670 N N . PRO A 1 88 ? 6.736 -0.711 -15.048 1.00 91.75 88 PRO A N 1
ATOM 671 C CA . PRO A 1 88 ? 5.397 -1.077 -14.596 1.00 91.75 88 PRO A CA 1
ATOM 672 C C . PRO A 1 88 ? 5.172 -0.798 -13.107 1.00 91.75 88 PRO A C 1
ATOM 674 O O . PRO A 1 88 ? 6.116 -0.691 -12.322 1.00 91.75 88 PRO A O 1
ATOM 677 N N . GLY A 1 89 ? 3.905 -0.681 -12.715 1.00 92.19 89 GLY A N 1
ATOM 678 C CA . GLY A 1 89 ? 3.541 -0.438 -11.325 1.00 92.19 89 GLY A CA 1
ATOM 679 C C . GLY A 1 89 ? 4.017 -1.548 -10.388 1.00 92.19 89 GLY A C 1
ATOM 680 O O . GLY A 1 89 ? 3.906 -2.733 -10.705 1.00 92.19 89 GLY A O 1
ATOM 681 N N . TYR A 1 90 ? 4.535 -1.160 -9.224 1.00 89.75 90 TYR A N 1
ATOM 682 C CA . TYR A 1 90 ? 5.106 -2.050 -8.212 1.00 89.75 90 TYR A CA 1
ATOM 683 C C . TYR A 1 90 ? 6.194 -2.992 -8.746 1.00 89.75 90 TYR A C 1
ATOM 685 O O . TYR A 1 90 ? 6.396 -4.066 -8.181 1.00 89.75 90 TYR A O 1
ATOM 693 N N . GLU A 1 91 ? 6.883 -2.635 -9.831 1.00 90.88 91 GLU A N 1
ATOM 694 C CA . GLU A 1 91 ? 7.897 -3.481 -10.462 1.00 90.88 91 GLU A CA 1
ATOM 695 C C . GLU A 1 91 ? 9.318 -3.029 -10.124 1.00 90.88 91 GLU A C 1
ATOM 697 O O . GLU A 1 91 ? 9.598 -1.837 -9.969 1.00 90.88 91 GLU A O 1
ATOM 702 N N . THR A 1 92 ? 10.221 -4.007 -10.026 1.00 93.25 92 THR A N 1
ATOM 703 C CA . THR A 1 92 ? 11.668 -3.771 -10.053 1.00 93.25 92 THR A CA 1
ATOM 704 C C . THR A 1 92 ? 12.214 -4.366 -11.338 1.00 93.25 92 THR A C 1
ATOM 706 O O . THR A 1 92 ? 11.995 -5.545 -11.592 1.00 93.25 92 THR A O 1
ATOM 709 N N . VAL A 1 93 ? 12.940 -3.577 -12.124 1.00 92.94 93 VAL A N 1
ATOM 710 C CA . VAL A 1 93 ? 13.600 -4.029 -13.350 1.00 92.94 93 VAL A CA 1
ATOM 711 C C . VAL A 1 93 ? 15.112 -3.925 -13.212 1.00 92.94 93 VAL A C 1
ATOM 713 O O . VAL A 1 93 ? 15.623 -2.959 -12.645 1.00 92.94 93 VAL A O 1
ATOM 716 N N . ALA A 1 94 ? 15.830 -4.912 -13.744 1.00 93.81 94 ALA A N 1
ATOM 717 C CA . ALA A 1 94 ? 17.267 -4.810 -13.979 1.00 93.81 94 ALA A CA 1
ATOM 718 C C . ALA A 1 94 ? 17.519 -4.818 -15.484 1.00 93.81 94 ALA A C 1
ATOM 720 O O . ALA A 1 94 ? 16.980 -5.672 -16.192 1.00 93.81 94 ALA A O 1
ATOM 721 N N . ILE A 1 95 ? 18.311 -3.863 -15.959 1.00 94.88 95 ILE A N 1
ATOM 722 C CA . ILE A 1 95 ? 18.584 -3.623 -17.371 1.00 94.88 95 ILE A CA 1
ATOM 723 C C . ILE A 1 95 ? 20.091 -3.629 -17.582 1.00 94.88 95 ILE A C 1
ATOM 725 O O . ILE A 1 95 ? 20.815 -2.856 -16.956 1.00 94.88 95 ILE A O 1
ATOM 729 N N . GLU A 1 96 ? 20.554 -4.487 -18.478 1.00 95.31 96 GLU A N 1
ATOM 730 C CA . GLU A 1 96 ? 21.916 -4.446 -19.000 1.00 95.31 96 GLU A CA 1
ATOM 731 C C . GLU A 1 96 ? 21.970 -3.473 -20.175 1.00 95.31 96 GLU A C 1
ATOM 733 O O . GLU A 1 96 ? 21.081 -3.480 -21.026 1.00 95.31 96 GLU A O 1
ATOM 738 N N . LEU A 1 97 ? 23.000 -2.631 -20.204 1.00 95.88 97 LEU A N 1
ATOM 739 C CA . LEU A 1 97 ? 23.216 -1.600 -21.212 1.00 95.88 97 LEU A CA 1
ATOM 740 C C . LEU A 1 97 ? 24.515 -1.895 -21.958 1.00 95.88 97 LEU A C 1
ATOM 742 O O . LEU A 1 97 ? 25.552 -2.121 -21.332 1.00 95.88 97 LEU A O 1
ATOM 746 N N . GLU A 1 98 ? 24.472 -1.852 -23.285 1.00 95.50 98 GLU A N 1
ATOM 747 C CA . GLU A 1 98 ? 25.645 -2.065 -24.137 1.00 95.50 98 GLU A CA 1
ATOM 748 C C . GLU A 1 98 ? 25.554 -1.259 -25.446 1.00 95.50 98 GLU A C 1
ATOM 750 O O . GLU A 1 98 ? 24.450 -0.906 -25.876 1.00 95.50 98 GLU A O 1
ATOM 755 N N . PRO A 1 99 ? 26.687 -0.971 -26.110 1.00 96.00 99 PRO A N 1
ATOM 756 C CA . PRO A 1 99 ? 26.701 -0.308 -27.403 1.00 96.00 99 PRO A CA 1
ATOM 757 C C . PRO A 1 99 ? 25.913 -1.060 -28.479 1.00 96.00 99 PRO A C 1
ATOM 759 O O . PRO A 1 99 ? 25.975 -2.286 -28.614 1.00 96.00 99 PRO A O 1
ATOM 762 N N . GLY A 1 100 ? 25.238 -0.287 -29.321 1.00 96.19 100 GLY A N 1
ATOM 763 C CA . GLY A 1 100 ? 24.547 -0.761 -30.511 1.00 96.19 100 GLY A CA 1
ATOM 764 C C . GLY A 1 100 ? 23.087 -0.340 -30.568 1.00 96.19 100 GLY A C 1
ATOM 765 O O . GLY A 1 100 ? 22.519 0.176 -29.613 1.00 96.19 100 GLY A O 1
ATOM 766 N N . GLU A 1 101 ? 22.485 -0.597 -31.722 1.00 96.31 101 GLU A N 1
ATOM 767 C CA . GLU A 1 101 ? 21.082 -0.282 -31.979 1.00 96.31 101 GLU A CA 1
ATOM 768 C C . GLU A 1 101 ? 20.136 -1.150 -31.147 1.00 96.31 101 GLU A C 1
ATOM 770 O O . GLU A 1 101 ? 20.434 -2.318 -30.854 1.00 96.31 101 GLU A O 1
ATOM 775 N N . ALA A 1 102 ? 18.976 -0.584 -30.809 1.00 93.94 102 ALA A N 1
ATOM 776 C CA . ALA A 1 102 ? 17.884 -1.303 -30.168 1.00 93.94 102 ALA A CA 1
ATOM 777 C C . ALA A 1 102 ? 17.377 -2.448 -31.051 1.00 93.94 102 ALA A C 1
ATOM 779 O O . ALA A 1 102 ? 17.307 -2.341 -32.275 1.00 93.94 102 ALA A O 1
ATOM 780 N N . ARG A 1 103 ? 17.029 -3.567 -30.412 1.00 91.38 103 ARG A N 1
ATOM 781 C CA . ARG A 1 103 ? 16.605 -4.805 -31.092 1.00 91.38 103 ARG A CA 1
ATOM 782 C C . ARG A 1 103 ? 15.283 -5.349 -30.567 1.00 91.38 103 ARG A C 1
ATOM 784 O O . ARG A 1 103 ? 14.842 -6.414 -30.994 1.00 91.38 103 ARG A O 1
ATOM 791 N N . GLY A 1 104 ? 14.672 -4.652 -29.614 1.00 87.12 104 GLY A N 1
ATOM 792 C CA . GLY A 1 104 ? 13.440 -5.092 -28.997 1.00 87.12 104 GLY A CA 1
ATOM 793 C C . GLY A 1 104 ? 12.252 -5.031 -29.946 1.00 87.12 104 GLY A C 1
ATOM 794 O O . GLY A 1 104 ? 12.141 -4.107 -30.752 1.00 87.12 104 GLY A O 1
ATOM 795 N N . PRO A 1 105 ? 11.325 -5.989 -29.843 1.00 84.19 105 PRO A N 1
ATOM 796 C CA . PRO A 1 105 ? 10.097 -5.947 -30.617 1.00 84.19 105 PRO A CA 1
ATOM 797 C C . PRO A 1 105 ? 9.181 -4.812 -30.136 1.00 84.19 105 PRO A C 1
ATOM 799 O O . PRO A 1 105 ? 9.011 -4.589 -28.935 1.00 84.19 105 PRO A O 1
ATOM 802 N N . MET A 1 106 ? 8.516 -4.143 -31.078 1.00 82.19 106 MET A N 1
ATOM 803 C CA . MET A 1 106 ? 7.369 -3.286 -30.781 1.00 82.19 106 MET A CA 1
ATOM 804 C C . MET A 1 106 ? 6.095 -4.128 -30.831 1.00 82.19 106 MET A C 1
ATOM 806 O O . MET A 1 106 ? 5.647 -4.523 -31.904 1.00 82.19 106 MET A O 1
ATOM 810 N N . PHE A 1 107 ? 5.496 -4.406 -29.677 1.00 78.38 107 PHE A N 1
ATOM 811 C CA . PHE A 1 107 ? 4.193 -5.065 -29.600 1.00 78.38 107 PHE A CA 1
ATOM 812 C C . PHE A 1 107 ? 3.288 -4.353 -28.595 1.00 78.38 107 PHE A C 1
ATOM 814 O O . PHE A 1 107 ? 3.747 -3.745 -27.627 1.00 78.38 107 PHE A O 1
ATOM 821 N N . LYS A 1 108 ? 1.976 -4.473 -28.802 1.00 81.75 108 LYS A N 1
ATOM 822 C CA . LYS A 1 108 ? 0.964 -4.095 -27.815 1.00 81.75 108 LYS A CA 1
ATOM 823 C C . LYS A 1 108 ? 0.490 -5.356 -27.107 1.00 81.75 108 LYS A C 1
ATOM 825 O O . LYS A 1 108 ? 0.026 -6.292 -27.752 1.00 81.75 108 LYS A O 1
ATOM 830 N N . LEU A 1 109 ? 0.604 -5.387 -25.784 1.00 85.25 109 LEU A N 1
ATOM 831 C CA . LEU A 1 109 ? 0.104 -6.510 -24.997 1.00 85.25 109 LEU A CA 1
ATOM 832 C C . LEU A 1 109 ? -1.398 -6.371 -24.760 1.00 85.25 109 LEU A C 1
ATOM 834 O O . LEU A 1 109 ? -1.889 -5.294 -24.426 1.00 85.25 109 LEU A O 1
ATOM 838 N N . ALA A 1 110 ? -2.118 -7.484 -24.902 1.00 89.25 110 ALA A N 1
ATOM 839 C CA . ALA A 1 110 ? -3.496 -7.572 -24.443 1.00 89.25 110 ALA A CA 1
ATOM 840 C C . ALA A 1 110 ? -3.556 -7.375 -22.913 1.00 89.25 110 ALA A C 1
ATOM 842 O O . ALA A 1 110 ? -2.693 -7.915 -22.203 1.00 89.25 110 ALA A O 1
ATOM 843 N N . PRO A 1 111 ? -4.555 -6.635 -22.399 1.00 90.88 111 PRO A N 1
ATOM 844 C CA . PRO A 1 111 ? -4.725 -6.439 -20.967 1.00 90.88 111 PRO A CA 1
ATOM 845 C C . PRO A 1 111 ? -5.058 -7.769 -20.281 1.00 90.88 111 PRO A C 1
ATOM 847 O O . PRO A 1 111 ? -5.797 -8.592 -20.814 1.00 90.88 111 PRO A O 1
ATOM 850 N N . THR A 1 112 ? -4.521 -7.974 -19.082 1.00 92.88 112 THR A N 1
ATOM 851 C CA . THR A 1 112 ? -4.751 -9.179 -18.262 1.00 92.88 112 THR A CA 1
ATOM 852 C C . THR A 1 112 ? -6.065 -9.143 -17.491 1.00 92.88 112 THR A C 1
ATOM 854 O O . THR A 1 112 ? -6.431 -10.133 -16.863 1.00 92.88 112 THR A O 1
ATOM 857 N N . ALA A 1 113 ? -6.787 -8.027 -17.532 1.00 94.31 113 ALA A N 1
ATOM 858 C CA . ALA A 1 113 ? -8.107 -7.900 -16.947 1.00 94.31 113 ALA A CA 1
ATOM 859 C C . ALA A 1 113 ? -8.917 -6.803 -17.641 1.00 94.31 113 ALA A C 1
ATOM 861 O O . ALA A 1 113 ? -8.361 -5.853 -18.198 1.00 94.31 113 ALA A O 1
ATOM 862 N N . ARG A 1 114 ? -10.238 -6.928 -17.556 1.00 95.62 114 ARG A N 1
ATOM 863 C CA . ARG A 1 114 ? -11.210 -5.884 -17.878 1.00 95.62 114 ARG A CA 1
ATOM 864 C C . ARG A 1 114 ? -11.819 -5.384 -16.573 1.00 95.62 114 ARG A C 1
ATOM 866 O O . ARG A 1 114 ? -12.178 -6.191 -15.716 1.00 95.62 114 ARG A O 1
ATOM 873 N N . ILE A 1 115 ? -11.908 -4.066 -16.440 1.00 96.88 115 ILE A N 1
ATOM 874 C CA . ILE A 1 115 ? -12.520 -3.393 -15.296 1.00 96.88 115 ILE A CA 1
ATOM 875 C C . ILE A 1 115 ? -13.623 -2.501 -15.842 1.00 96.88 115 ILE A C 1
ATOM 877 O O . ILE A 1 115 ? -13.371 -1.687 -16.730 1.00 96.88 115 ILE A O 1
ATOM 881 N N . GLU A 1 116 ? -14.830 -2.668 -15.320 1.00 96.69 116 GLU A N 1
ATOM 882 C CA . GLU A 1 116 ? -16.001 -1.890 -15.717 1.00 96.69 116 GLU A CA 1
ATOM 883 C C . GLU A 1 116 ? -16.692 -1.295 -14.493 1.00 96.69 116 GLU A C 1
ATOM 885 O O . GLU A 1 116 ? -16.613 -1.879 -13.409 1.00 96.69 116 GLU A O 1
ATOM 890 N N . PRO A 1 117 ? -17.396 -0.163 -14.632 1.00 95.50 117 PRO A N 1
ATOM 891 C CA . PRO A 1 117 ? -18.267 0.330 -13.574 1.00 95.50 117 PRO A CA 1
ATOM 892 C C . PRO A 1 117 ? -19.309 -0.723 -13.166 1.00 95.50 117 PRO A C 1
ATOM 894 O O . PRO A 1 117 ? -19.870 -1.424 -14.010 1.00 95.50 117 PRO A O 1
ATOM 897 N N . GLY A 1 118 ? -19.562 -0.835 -11.863 1.00 92.88 118 GLY A N 1
ATOM 898 C CA . GLY A 1 118 ? -20.664 -1.631 -11.325 1.00 92.88 118 GLY A CA 1
ATOM 899 C C . GLY A 1 118 ? -22.019 -0.940 -11.490 1.00 92.88 118 GLY A C 1
ATOM 900 O O . GLY A 1 118 ? -22.135 0.117 -12.111 1.00 92.88 118 GLY A O 1
ATOM 901 N N . THR A 1 119 ? -23.063 -1.533 -10.911 1.00 89.56 119 THR A N 1
ATOM 902 C CA . THR A 1 119 ? -24.415 -0.944 -10.923 1.00 89.56 119 THR A CA 1
ATOM 903 C C . THR A 1 119 ? -24.630 0.030 -9.768 1.00 89.56 119 THR A C 1
ATOM 905 O O . THR A 1 119 ? -25.550 0.846 -9.812 1.00 89.56 119 THR A O 1
ATOM 908 N N . ARG A 1 120 ? -23.785 -0.039 -8.731 1.00 88.56 120 ARG A N 1
ATOM 909 C CA . ARG A 1 120 ? -23.822 0.843 -7.558 1.00 88.56 120 ARG A CA 1
ATOM 910 C C . ARG A 1 120 ? -22.663 1.850 -7.558 1.00 88.56 120 ARG A C 1
ATOM 912 O O . ARG A 1 120 ? -21.627 1.599 -8.172 1.00 88.56 120 ARG A O 1
ATOM 919 N N . PRO A 1 121 ? -22.786 2.978 -6.833 1.00 87.06 121 PRO A N 1
ATOM 920 C CA . PRO A 1 121 ? -21.657 3.871 -6.597 1.00 87.06 121 PRO A CA 1
ATOM 921 C C . PRO A 1 121 ? -20.477 3.123 -5.969 1.00 87.06 121 PRO A C 1
ATOM 923 O O . PRO A 1 121 ? -20.679 2.270 -5.102 1.00 87.06 121 PRO A O 1
ATOM 926 N N . LEU A 1 122 ? -19.255 3.484 -6.377 1.00 93.44 122 LEU A N 1
ATOM 927 C CA 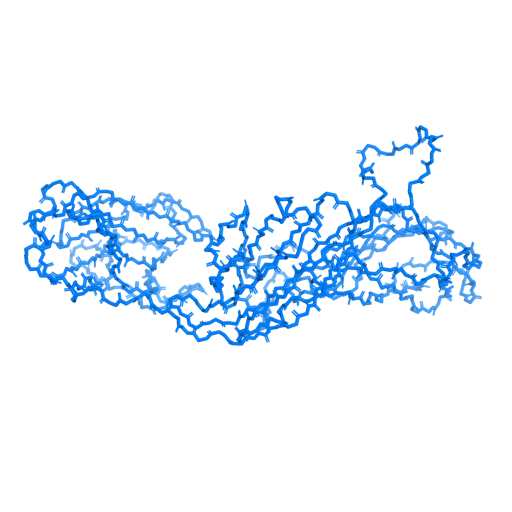. LEU A 1 122 ? -18.007 2.922 -5.836 1.00 93.44 122 LEU A CA 1
ATOM 928 C C . LEU A 1 122 ? -17.922 1.394 -5.987 1.00 93.44 122 LEU A C 1
ATOM 930 O O . LEU A 1 122 ? -17.312 0.700 -5.170 1.00 93.44 122 LEU A O 1
ATOM 934 N N . GLU A 1 123 ? -18.569 0.877 -7.026 1.00 96.00 123 GLU A N 1
ATOM 935 C CA . GLU A 1 123 ? -18.562 -0.524 -7.403 1.00 96.00 123 GLU A CA 1
ATOM 936 C C . GLU A 1 123 ? -17.884 -0.691 -8.763 1.00 96.00 123 GLU A C 1
ATOM 938 O O . GLU A 1 123 ? -17.995 0.156 -9.653 1.00 96.00 123 GLU A O 1
ATOM 943 N N . SER A 1 124 ? -17.166 -1.791 -8.935 1.00 97.81 124 SER A N 1
ATOM 944 C CA . SER A 1 124 ? -16.526 -2.159 -10.190 1.00 97.81 124 SER A CA 1
ATOM 945 C C . SER A 1 124 ? -16.632 -3.656 -10.416 1.00 97.81 124 SER A C 1
ATOM 947 O O . SER A 1 124 ? -16.526 -4.450 -9.484 1.00 97.81 124 SER A O 1
ATOM 949 N N . LYS A 1 125 ? -16.818 -4.038 -11.672 1.00 97.75 125 LYS A N 1
ATOM 950 C CA . LYS A 1 125 ? -16.780 -5.417 -12.142 1.00 97.75 125 LYS A CA 1
ATOM 951 C C . LYS A 1 125 ? -15.393 -5.711 -12.679 1.00 97.75 125 LYS A C 1
ATOM 953 O O . LYS A 1 125 ? -14.879 -4.970 -13.514 1.00 97.75 125 LYS A O 1
ATOM 958 N N . ILE A 1 126 ? -14.788 -6.783 -12.190 1.00 97.44 126 ILE A N 1
ATOM 959 C CA . ILE A 1 126 ? -13.457 -7.228 -12.583 1.00 97.44 126 ILE A CA 1
ATOM 960 C C . ILE A 1 126 ? -13.588 -8.580 -13.266 1.00 97.44 126 ILE A C 1
ATOM 962 O O . ILE A 1 126 ? -14.084 -9.530 -12.668 1.00 97.44 126 ILE A O 1
ATOM 966 N N . LYS A 1 127 ? -13.069 -8.687 -14.488 1.00 96.12 127 LYS A N 1
ATOM 967 C CA . LYS A 1 127 ? -12.908 -9.965 -15.182 1.00 96.12 127 LYS A CA 1
ATOM 968 C C . LYS A 1 127 ? -11.449 -10.164 -15.565 1.00 96.12 127 LYS A C 1
ATOM 970 O O . LYS A 1 127 ? -10.917 -9.424 -16.393 1.00 96.12 127 LYS A O 1
ATOM 975 N N . VAL A 1 128 ? -10.800 -11.153 -14.957 1.00 95.06 128 VAL A N 1
ATOM 976 C CA . VAL A 1 128 ? -9.405 -11.514 -15.250 1.00 95.06 128 VAL A CA 1
ATOM 977 C C . VAL A 1 128 ? -9.356 -12.385 -16.507 1.00 95.06 128 VAL A C 1
ATOM 979 O O . VAL A 1 128 ? -10.205 -13.252 -16.705 1.00 95.06 128 VAL A O 1
ATOM 982 N N . ALA A 1 129 ? -8.380 -12.136 -17.377 1.00 93.88 129 ALA A N 1
ATOM 983 C CA . ALA A 1 129 ? -8.188 -12.904 -18.601 1.00 93.88 129 ALA A CA 1
ATOM 984 C C . ALA A 1 129 ? -7.696 -14.328 -18.299 1.00 93.88 129 ALA A C 1
ATOM 986 O O . ALA A 1 129 ? -6.902 -14.533 -17.384 1.00 93.88 129 ALA A O 1
ATOM 987 N N . GLU A 1 130 ? -8.096 -15.303 -19.118 1.00 91.69 130 GLU A N 1
ATOM 988 C CA . GLU A 1 130 ? -7.735 -16.719 -18.921 1.00 91.69 130 GLU A CA 1
ATOM 989 C C . GLU A 1 130 ? -6.226 -16.982 -19.006 1.00 91.69 130 GLU A C 1
ATOM 991 O O . GLU A 1 130 ? -5.719 -17.890 -18.359 1.00 91.69 130 GLU A O 1
ATOM 996 N N . PHE A 1 131 ? -5.495 -16.166 -19.772 1.00 90.19 131 PHE A N 1
ATOM 997 C CA . PHE A 1 131 ? -4.040 -16.274 -19.914 1.00 90.19 131 PHE A CA 1
ATOM 998 C C . PHE A 1 131 ? -3.252 -15.580 -18.790 1.00 90.19 131 PHE A C 1
ATOM 1000 O O . PHE A 1 131 ? -2.017 -15.603 -18.809 1.00 90.19 131 PHE A O 1
ATOM 1007 N N . ALA A 1 132 ? -3.924 -14.888 -17.863 1.00 90.00 132 ALA A N 1
ATOM 1008 C CA . ALA A 1 132 ? -3.251 -14.320 -16.703 1.00 90.00 132 ALA A CA 1
ATOM 1009 C C . ALA A 1 132 ? -2.730 -15.451 -15.802 1.00 90.00 132 ALA A C 1
ATOM 1011 O O . ALA A 1 132 ? -3.329 -16.520 -15.702 1.00 90.00 132 ALA A O 1
ATOM 1012 N N . ALA A 1 133 ? -1.597 -15.215 -15.150 1.00 86.75 133 ALA A N 1
ATOM 1013 C CA . ALA A 1 133 ? -1.045 -16.125 -14.161 1.00 86.75 133 ALA A CA 1
ATOM 1014 C C . ALA A 1 133 ? -1.956 -16.213 -12.923 1.00 86.75 133 ALA A C 1
ATOM 1016 O O . ALA A 1 133 ? -2.818 -15.363 -12.697 1.00 86.75 133 ALA A O 1
ATOM 1017 N N . GLU A 1 134 ? -1.723 -17.227 -12.086 1.00 83.25 134 GLU A N 1
ATOM 1018 C CA . GLU A 1 134 ? -2.536 -17.487 -10.889 1.00 83.25 134 GLU A CA 1
ATOM 1019 C C . GLU A 1 134 ? -2.541 -16.327 -9.890 1.00 83.25 134 GLU A C 1
ATOM 1021 O O . GLU A 1 134 ? -3.530 -16.119 -9.189 1.00 83.25 134 GLU A O 1
ATOM 1026 N N . ARG A 1 135 ? -1.457 -15.543 -9.833 1.00 84.12 135 ARG A N 1
ATOM 1027 C CA . ARG A 1 135 ? -1.386 -14.380 -8.954 1.00 84.12 135 ARG A CA 1
ATOM 1028 C C . ARG A 1 135 ? -2.287 -13.260 -9.478 1.00 84.12 135 ARG A C 1
ATOM 1030 O O . ARG A 1 135 ? -1.931 -12.528 -10.404 1.00 84.12 135 ARG A O 1
ATOM 1037 N N . ARG A 1 136 ? -3.427 -13.093 -8.809 1.00 90.06 136 ARG A N 1
ATOM 1038 C CA . ARG A 1 136 ? -4.390 -12.003 -9.006 1.00 90.06 136 ARG A CA 1
ATOM 1039 C C . ARG A 1 136 ? -4.780 -11.410 -7.659 1.00 90.06 136 ARG A C 1
ATOM 1041 O O . ARG A 1 136 ? -5.374 -12.077 -6.821 1.00 90.06 136 ARG A O 1
ATOM 1048 N N . GLU A 1 137 ? -4.427 -10.152 -7.447 1.00 93.31 137 GLU A N 1
ATOM 1049 C CA . GLU A 1 137 ? -4.557 -9.507 -6.146 1.00 93.31 137 GLU A CA 1
ATOM 1050 C C . GLU A 1 137 ? -5.157 -8.112 -6.298 1.00 93.31 137 GLU A C 1
ATOM 1052 O O . GLU A 1 137 ? -4.666 -7.292 -7.073 1.00 93.31 137 GLU A O 1
ATOM 1057 N N . LEU A 1 138 ? -6.210 -7.823 -5.537 1.00 97.06 138 LEU A N 1
ATOM 1058 C CA . LEU A 1 138 ? -6.713 -6.467 -5.381 1.00 97.06 138 LEU A CA 1
ATOM 1059 C C . LEU A 1 138 ? -5.901 -5.780 -4.280 1.00 97.06 138 LEU A C 1
ATOM 1061 O O . LEU A 1 138 ? -5.971 -6.157 -3.111 1.00 97.06 138 LEU A O 1
ATOM 1065 N N . LEU A 1 139 ? -5.131 -4.768 -4.657 1.00 96.25 139 LEU A N 1
ATOM 1066 C CA . LEU A 1 139 ? -4.406 -3.902 -3.739 1.00 96.25 139 LEU A CA 1
ATOM 1067 C C . LEU A 1 139 ? -5.273 -2.690 -3.433 1.00 96.25 139 LEU A C 1
ATOM 1069 O O . LEU A 1 139 ? -5.617 -1.931 -4.334 1.00 96.25 139 LEU A O 1
ATOM 1073 N N . VAL A 1 140 ? -5.619 -2.501 -2.168 1.00 96.94 140 VAL A N 1
ATOM 1074 C CA . VAL A 1 140 ? -6.421 -1.365 -1.710 1.00 96.94 140 VAL A CA 1
ATOM 1075 C C . VAL A 1 140 ? -5.562 -0.515 -0.805 1.00 96.94 140 VAL A C 1
ATOM 1077 O O . VAL A 1 140 ? -4.946 -1.029 0.127 1.00 96.94 140 VAL A O 1
ATOM 1080 N N . MET A 1 141 ? -5.525 0.780 -1.078 1.00 94.62 141 MET A N 1
ATOM 1081 C CA . MET A 1 141 ? -4.824 1.760 -0.270 1.00 94.62 141 MET A CA 1
ATOM 1082 C C . MET A 1 141 ? -5.817 2.752 0.310 1.00 94.62 141 MET A C 1
ATOM 1084 O O . MET A 1 141 ? -6.723 3.209 -0.382 1.00 94.62 141 MET A O 1
ATOM 1088 N N . GLY A 1 142 ? -5.630 3.081 1.581 1.00 93.31 142 GLY A N 1
ATOM 1089 C CA . GLY A 1 142 ? -6.418 4.064 2.300 1.00 93.31 142 GLY A CA 1
ATOM 1090 C C . GLY A 1 142 ? -5.526 5.108 2.956 1.00 93.31 142 GLY A C 1
ATOM 1091 O O . GLY A 1 142 ? -4.430 4.803 3.431 1.00 93.31 142 GLY A O 1
ATOM 1092 N N . TYR A 1 143 ? -6.004 6.344 2.978 1.00 90.31 143 TYR A N 1
ATOM 1093 C CA . TYR A 1 143 ? -5.299 7.507 3.494 1.00 90.31 143 TYR A CA 1
ATOM 1094 C C . TYR A 1 143 ? -6.173 8.167 4.580 1.00 90.31 143 TYR A C 1
ATOM 1096 O O . TYR A 1 143 ? -7.193 8.780 4.245 1.00 90.31 143 TYR A O 1
ATOM 1104 N N . PRO A 1 144 ? -5.843 8.037 5.880 1.00 84.00 144 PRO A N 1
ATOM 1105 C CA . PRO A 1 144 ? -4.773 7.213 6.454 1.00 84.00 144 PRO A CA 1
ATOM 1106 C C . PRO A 1 144 ? -5.157 5.742 6.687 1.00 84.00 144 PRO A C 1
ATOM 1108 O O . PRO A 1 144 ? -4.276 4.940 6.980 1.00 84.00 144 PRO A O 1
ATOM 1111 N N . ALA A 1 145 ? -6.443 5.394 6.607 1.00 86.62 145 ALA A N 1
ATOM 1112 C CA . ALA A 1 145 ? -6.972 4.091 7.006 1.00 86.62 145 ALA A CA 1
ATOM 1113 C C . ALA A 1 145 ? -7.673 3.390 5.841 1.00 86.62 145 ALA A C 1
ATOM 1115 O O . ALA A 1 145 ? -8.231 4.039 4.962 1.00 86.62 145 ALA A O 1
ATOM 1116 N N . LEU A 1 146 ? -7.667 2.057 5.841 1.00 92.44 146 LEU A N 1
ATOM 1117 C CA . LEU A 1 146 ? -8.307 1.272 4.785 1.00 92.44 146 LEU A CA 1
ATOM 1118 C C . LEU A 1 146 ? -9.835 1.451 4.752 1.00 92.44 146 LEU A C 1
ATOM 1120 O O . LEU A 1 146 ? -10.469 1.480 5.811 1.00 92.44 146 LEU A O 1
ATOM 1124 N N . PRO A 1 147 ? -10.449 1.475 3.555 1.00 94.69 147 PRO A N 1
ATOM 1125 C CA . PRO A 1 147 ? -11.895 1.360 3.423 1.00 94.69 147 PRO A CA 1
ATOM 1126 C C . PRO A 1 147 ? -12.383 -0.060 3.735 1.00 94.69 147 PRO A C 1
ATOM 1128 O O . PRO A 1 147 ? -11.608 -1.021 3.773 1.00 94.69 147 PRO A O 1
ATOM 1131 N N . GLN A 1 148 ? -13.698 -0.213 3.891 1.00 92.81 148 GLN A N 1
ATOM 1132 C CA . GLN A 1 148 ? -14.329 -1.527 3.827 1.00 92.81 148 GLN A CA 1
ATOM 1133 C C . GLN A 1 148 ? -14.390 -2.002 2.372 1.00 92.81 148 GLN A C 1
ATOM 1135 O O . GLN A 1 148 ? -14.771 -1.246 1.475 1.00 92.81 148 GLN A O 1
ATOM 1140 N N . VAL A 1 149 ? -14.048 -3.270 2.151 1.00 95.38 149 VAL A N 1
ATOM 1141 C CA . VAL A 1 149 ? -14.028 -3.907 0.829 1.00 95.38 149 VAL A CA 1
ATOM 1142 C C . VAL A 1 149 ? -15.028 -5.049 0.822 1.00 95.38 149 VAL A C 1
ATOM 1144 O O . VAL A 1 149 ? -15.066 -5.852 1.755 1.00 95.38 149 VAL A O 1
ATOM 1147 N N . PHE A 1 150 ? -15.828 -5.125 -0.235 1.00 95.19 150 PHE A N 1
ATOM 1148 C CA . PHE A 1 150 ? -16.804 -6.184 -0.442 1.00 95.19 150 PHE A CA 1
ATOM 1149 C C . PHE A 1 150 ? -16.525 -6.875 -1.773 1.00 95.19 150 PHE A C 1
ATOM 1151 O O . PHE A 1 150 ? -16.391 -6.194 -2.788 1.00 95.19 150 PHE A O 1
ATOM 1158 N N . LEU A 1 151 ? -16.471 -8.205 -1.761 1.00 95.88 151 LEU A N 1
ATOM 1159 C CA . LEU A 1 151 ? -16.363 -9.053 -2.949 1.00 95.88 151 LEU A CA 1
ATOM 1160 C C . LEU A 1 151 ? -17.675 -9.829 -3.095 1.00 95.88 151 LEU A C 1
ATOM 1162 O O . LEU A 1 151 ? -18.108 -10.492 -2.151 1.00 95.88 151 LEU A O 1
ATOM 1166 N N . ASP A 1 152 ? -18.353 -9.667 -4.231 1.00 94.81 152 ASP A N 1
ATOM 1167 C CA . ASP A 1 152 ? -19.698 -10.196 -4.510 1.00 94.81 152 ASP A CA 1
ATOM 1168 C C . ASP A 1 152 ? -20.697 -9.923 -3.374 1.00 94.81 152 ASP A C 1
ATOM 1170 O O . ASP A 1 152 ? -21.462 -10.777 -2.924 1.00 94.81 152 ASP A O 1
ATOM 1174 N N . GLY A 1 153 ? -20.652 -8.690 -2.862 1.00 91.44 153 GLY A N 1
ATOM 1175 C CA . GLY A 1 153 ? -21.526 -8.207 -1.792 1.00 91.44 153 GLY A CA 1
ATOM 1176 C C . GLY A 1 153 ? -21.146 -8.658 -0.378 1.00 91.44 153 GLY A C 1
ATOM 1177 O O . GLY A 1 153 ? -21.730 -8.149 0.577 1.00 91.44 153 GLY A O 1
ATOM 1178 N N . LYS A 1 154 ? -20.155 -9.541 -0.212 1.00 92.50 154 LYS A N 1
ATOM 1179 C CA . LYS A 1 154 ? -19.702 -10.028 1.099 1.00 92.50 154 LYS A CA 1
ATOM 1180 C C . LYS A 1 154 ? -18.480 -9.244 1.584 1.00 92.50 154 LYS A C 1
ATOM 1182 O O . LYS A 1 154 ? -17.592 -8.988 0.772 1.00 92.50 154 LYS A O 1
ATOM 1187 N N . PRO A 1 155 ? -18.388 -8.878 2.878 1.00 91.75 155 PRO A N 1
ATOM 1188 C CA . PRO A 1 155 ? -17.178 -8.274 3.430 1.00 91.75 155 PRO A CA 1
ATOM 1189 C C . PRO A 1 155 ? -15.953 -9.152 3.162 1.00 91.75 155 PRO A C 1
ATOM 1191 O O . PRO A 1 155 ? -15.965 -10.350 3.445 1.00 91.75 155 PRO A O 1
ATOM 1194 N N . ALA A 1 156 ? -14.899 -8.552 2.620 1.00 93.50 156 ALA A N 1
ATOM 1195 C CA . ALA A 1 156 ? -13.660 -9.239 2.300 1.00 93.50 156 ALA A CA 1
ATOM 1196 C C . ALA A 1 156 ? -12.626 -9.046 3.411 1.00 93.50 156 ALA A C 1
ATOM 1198 O O . ALA A 1 156 ? -12.482 -7.959 3.976 1.00 93.50 156 ALA A O 1
ATOM 1199 N N . THR A 1 157 ? -11.876 -10.106 3.702 1.00 92.00 157 THR A N 1
ATOM 1200 C CA . THR A 1 157 ? -10.768 -10.067 4.661 1.00 92.00 157 THR A CA 1
ATOM 1201 C C . THR A 1 157 ? -9.456 -9.975 3.888 1.00 92.00 157 THR A C 1
ATOM 1203 O O . THR A 1 157 ? -9.244 -10.776 2.978 1.00 92.00 157 THR A O 1
ATOM 1206 N N . PRO A 1 158 ? -8.570 -9.020 4.209 1.00 94.19 158 PRO A N 1
ATOM 1207 C CA . PRO A 1 158 ? -7.299 -8.911 3.512 1.00 94.19 158 PRO A CA 1
ATOM 1208 C C . PRO A 1 158 ? -6.350 -10.038 3.915 1.00 94.19 158 PRO A C 1
ATOM 1210 O O . PRO A 1 158 ? -6.268 -10.399 5.089 1.00 94.19 158 PRO A O 1
ATOM 1213 N N . THR A 1 159 ? -5.591 -10.549 2.951 1.00 92.31 159 THR A N 1
ATOM 1214 C CA . THR A 1 159 ? -4.570 -11.587 3.161 1.00 92.31 159 THR A CA 1
ATOM 1215 C C . THR A 1 159 ? -3.291 -11.018 3.760 1.00 92.31 159 THR A C 1
ATOM 1217 O O . THR A 1 159 ? -2.566 -11.709 4.472 1.00 92.31 159 THR A O 1
ATOM 1220 N N . ARG A 1 16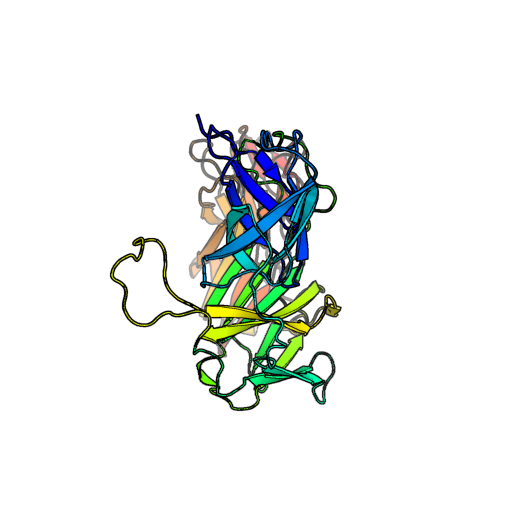0 ? -3.015 -9.734 3.507 1.00 89.69 160 ARG A N 1
ATOM 1221 C CA . ARG A 1 160 ? -1.890 -9.004 4.093 1.00 89.69 160 ARG A CA 1
ATOM 1222 C C . ARG A 1 160 ? -2.209 -7.529 4.267 1.00 89.69 160 ARG A C 1
ATOM 1224 O O . ARG A 1 160 ? -3.031 -6.972 3.541 1.00 89.69 160 ARG A O 1
ATOM 1231 N N . ARG A 1 161 ? -1.516 -6.892 5.211 1.00 90.00 161 ARG A N 1
ATOM 1232 C CA . ARG A 1 161 ? -1.594 -5.450 5.464 1.00 90.00 161 ARG A CA 1
ATOM 1233 C C . ARG A 1 161 ? -0.205 -4.857 5.630 1.00 90.00 161 ARG A C 1
ATOM 1235 O O . ARG A 1 161 ? 0.713 -5.504 6.127 1.00 90.00 161 ARG A O 1
ATOM 1242 N N . THR A 1 162 ? -0.046 -3.610 5.229 1.00 86.69 162 THR A N 1
ATOM 1243 C CA . THR A 1 162 ? 1.165 -2.819 5.447 1.00 86.69 162 THR A CA 1
ATOM 1244 C C . THR A 1 162 ? 0.753 -1.380 5.696 1.00 86.69 162 THR A C 1
ATOM 1246 O O . THR A 1 162 ? -0.240 -0.918 5.148 1.00 86.69 162 THR A O 1
ATOM 1249 N N . LYS A 1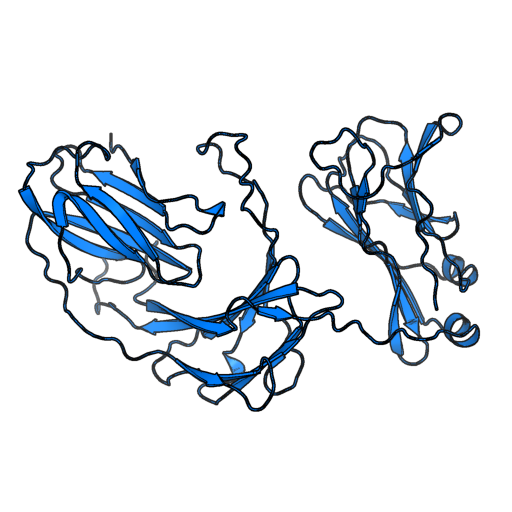 163 ? 1.504 -0.667 6.530 1.00 83.75 163 LYS A N 1
ATOM 1250 C CA . LYS A 1 163 ? 1.275 0.751 6.804 1.00 83.75 163 LYS A CA 1
ATOM 1251 C C . LYS A 1 163 ? 2.531 1.555 6.525 1.00 83.75 163 LYS A C 1
ATOM 1253 O O . LYS A 1 163 ? 3.643 1.043 6.680 1.00 83.75 163 LYS A O 1
ATOM 1258 N N . SER A 1 164 ? 2.345 2.810 6.143 1.00 74.44 164 SER A N 1
ATOM 1259 C CA . SER A 1 164 ? 3.423 3.767 5.938 1.00 74.44 164 SER A CA 1
ATOM 1260 C C . SER A 1 164 ? 4.280 3.902 7.194 1.00 74.44 164 SER A C 1
ATOM 1262 O O . SER A 1 164 ? 3.752 3.996 8.305 1.00 74.44 164 SER A O 1
ATOM 1264 N N . ARG A 1 165 ? 5.596 4.008 7.010 1.00 70.12 165 ARG A N 1
ATOM 1265 C CA . ARG A 1 165 ? 6.513 4.541 8.021 1.00 70.12 165 ARG A CA 1
ATOM 1266 C C . ARG A 1 165 ? 6.960 5.921 7.556 1.00 70.12 165 ARG A C 1
ATOM 1268 O O . ARG A 1 165 ? 7.903 6.035 6.778 1.00 70.12 165 ARG A O 1
ATOM 1275 N N . LEU A 1 166 ? 6.215 6.949 7.956 1.00 64.75 166 LEU A N 1
ATOM 1276 C CA . LEU A 1 166 ? 6.502 8.324 7.549 1.00 64.75 166 LEU A CA 1
ATOM 1277 C C . LEU A 1 166 ? 7.919 8.713 7.969 1.00 64.75 166 LEU A C 1
ATOM 1279 O O . LEU A 1 166 ? 8.306 8.481 9.110 1.00 64.75 166 LEU A O 1
ATOM 1283 N N . ASN A 1 167 ? 8.676 9.294 7.037 1.00 57.22 167 ASN A N 1
ATOM 1284 C CA . ASN A 1 167 ? 10.047 9.766 7.247 1.00 57.22 167 ASN A CA 1
ATOM 1285 C C . ASN A 1 167 ? 11.053 8.696 7.733 1.00 57.22 167 ASN A C 1
ATOM 1287 O O . ASN A 1 167 ? 12.121 9.044 8.232 1.00 57.22 167 ASN A O 1
ATOM 1291 N N . ALA A 1 168 ? 10.760 7.400 7.571 1.00 57.62 168 ALA A N 1
ATOM 1292 C CA . ALA A 1 168 ? 11.719 6.329 7.841 1.00 57.62 168 ALA A CA 1
ATOM 1293 C C . ALA A 1 168 ? 12.642 6.125 6.624 1.00 57.62 168 ALA A C 1
ATOM 1295 O O . ALA A 1 168 ? 12.323 5.360 5.713 1.00 57.62 168 ALA A O 1
ATOM 1296 N N . TYR A 1 169 ? 13.773 6.834 6.595 1.00 57.09 169 TYR A N 1
ATOM 1297 C CA . TYR A 1 169 ? 14.761 6.753 5.512 1.00 57.09 169 TYR A CA 1
ATOM 1298 C C . TYR A 1 169 ? 15.872 5.731 5.800 1.00 57.09 169 TYR A C 1
ATOM 1300 O O . TYR A 1 169 ? 16.313 5.608 6.943 1.00 57.09 169 TYR A O 1
ATOM 1308 N N . PRO A 1 170 ? 16.414 5.057 4.770 1.00 48.28 170 PRO A N 1
ATOM 1309 C CA . PRO A 1 170 ? 17.768 4.520 4.832 1.00 48.28 170 PRO A CA 1
ATOM 1310 C C . PRO A 1 170 ? 18.796 5.672 4.791 1.00 48.28 170 PRO A C 1
ATOM 1312 O O . PRO A 1 170 ? 18.606 6.655 4.075 1.00 48.28 170 PRO A O 1
ATOM 1315 N N . GLY A 1 171 ? 19.882 5.557 5.565 1.00 46.38 171 GLY A N 1
ATOM 1316 C CA . GLY A 1 171 ? 20.784 6.658 5.965 1.00 46.38 171 GLY A CA 1
ATOM 1317 C C . GLY A 1 171 ? 21.595 7.399 4.886 1.00 46.38 171 GLY A C 1
ATOM 1318 O O . GLY A 1 171 ? 22.535 8.103 5.240 1.00 46.38 171 GLY A O 1
ATOM 1319 N N . TYR A 1 172 ? 21.276 7.256 3.597 1.00 46.28 172 TYR A N 1
ATOM 1320 C CA . TYR A 1 172 ? 21.972 7.911 2.477 1.00 46.28 172 TYR A CA 1
ATOM 1321 C C . TYR A 1 172 ? 21.151 9.000 1.764 1.00 46.28 172 TYR A C 1
ATOM 1323 O O . TYR A 1 172 ? 21.719 9.801 1.025 1.00 46.28 172 TYR A O 1
ATOM 1331 N N . ALA A 1 173 ? 19.838 9.091 2.000 1.00 45.12 173 ALA A N 1
ATOM 1332 C CA . ALA A 1 173 ? 19.125 10.356 1.817 1.00 45.12 173 ALA A CA 1
ATOM 1333 C C . ALA A 1 173 ? 19.419 11.216 3.053 1.00 45.12 173 ALA A C 1
ATOM 1335 O O . ALA A 1 173 ? 19.505 10.661 4.148 1.00 45.12 173 ALA A O 1
ATOM 1336 N N . ARG A 1 174 ? 19.619 12.535 2.907 1.00 45.25 174 ARG A N 1
ATOM 1337 C CA . ARG A 1 174 ? 19.915 13.421 4.051 1.00 45.25 174 ARG A CA 1
ATOM 1338 C C . ARG A 1 174 ? 18.983 13.094 5.223 1.00 45.25 174 ARG A C 1
ATOM 1340 O O . ARG A 1 174 ? 17.776 13.315 5.128 1.00 45.25 174 ARG A O 1
ATOM 1347 N N . SER A 1 175 ? 19.557 12.578 6.312 1.00 42.22 175 SER A N 1
ATOM 1348 C CA . SER A 1 175 ? 18.877 12.499 7.602 1.00 42.22 175 SER A CA 1
ATOM 1349 C C . SER A 1 175 ? 18.289 13.883 7.897 1.00 42.22 175 SER A C 1
ATOM 1351 O O . SER A 1 175 ? 19.017 14.874 7.845 1.00 42.22 175 SER A O 1
ATOM 1353 N N . GLY A 1 176 ? 16.975 13.971 8.117 1.00 48.03 176 GLY A N 1
ATOM 1354 C CA . GLY A 1 176 ? 16.339 15.222 8.540 1.00 48.03 176 GLY A CA 1
ATOM 1355 C C . GLY A 1 176 ? 15.791 16.157 7.454 1.00 48.03 176 GLY A C 1
ATOM 1356 O O . GLY A 1 176 ? 15.655 17.343 7.730 1.00 48.03 176 GLY A O 1
ATOM 1357 N N . MET A 1 177 ? 15.396 15.678 6.267 1.00 53.19 177 MET A N 1
ATOM 1358 C CA . MET A 1 177 ? 14.474 16.446 5.400 1.00 53.19 177 MET A CA 1
ATOM 1359 C C . MET A 1 177 ? 13.103 15.759 5.290 1.00 53.19 177 MET A C 1
ATOM 1361 O O . MET A 1 177 ? 12.850 15.060 4.300 1.00 53.19 177 MET A O 1
ATOM 1365 N N . PRO A 1 178 ? 12.222 15.933 6.301 1.00 59.94 178 PRO A N 1
ATOM 1366 C CA . PRO A 1 178 ? 10.840 15.464 6.249 1.00 59.94 178 PRO A CA 1
ATOM 1367 C C . PRO A 1 178 ? 10.172 15.875 4.936 1.00 59.94 178 PRO A C 1
ATOM 1369 O O . PRO A 1 178 ? 10.298 17.022 4.508 1.00 59.94 178 PRO A O 1
ATOM 1372 N N . SER A 1 179 ? 9.475 14.952 4.274 1.00 63.00 179 SER A N 1
ATOM 1373 C CA . SER A 1 179 ? 8.640 15.332 3.133 1.00 63.00 179 SER A CA 1
ATOM 1374 C C . SER A 1 179 ? 7.304 15.857 3.650 1.00 63.00 179 SER A C 1
ATOM 1376 O O . SER A 1 179 ? 6.531 15.108 4.243 1.00 63.00 179 SER A O 1
ATOM 1378 N N . GLU A 1 180 ? 6.996 17.126 3.374 1.00 67.75 180 GLU A N 1
ATOM 1379 C CA . GLU A 1 180 ? 5.674 17.720 3.646 1.00 67.75 180 GLU A CA 1
ATOM 1380 C C . GLU A 1 180 ? 4.555 17.067 2.816 1.00 67.75 180 GLU A C 1
ATOM 1382 O O . GLU A 1 180 ? 3.374 17.216 3.115 1.00 67.75 180 GLU A O 1
ATOM 1387 N N . LYS A 1 181 ? 4.921 16.319 1.767 1.00 73.50 181 LYS A N 1
ATOM 1388 C CA . LYS A 1 181 ? 3.988 15.609 0.885 1.00 73.50 181 LYS A CA 1
ATOM 1389 C C . LYS A 1 181 ? 3.749 14.160 1.309 1.00 73.50 181 LYS A C 1
ATOM 1391 O O . LYS A 1 181 ? 2.856 13.514 0.756 1.00 73.50 181 LYS A O 1
ATOM 1396 N N . ALA A 1 182 ? 4.534 13.622 2.246 1.00 70.75 182 ALA A N 1
ATOM 1397 C CA . ALA A 1 182 ? 4.356 12.253 2.713 1.00 70.75 182 ALA A CA 1
ATOM 1398 C C . ALA A 1 182 ? 3.062 12.139 3.531 1.00 70.75 182 ALA A C 1
ATOM 1400 O O . ALA A 1 182 ? 2.881 12.803 4.549 1.00 70.75 182 ALA A O 1
ATOM 1401 N N . ARG A 1 183 ? 2.152 11.271 3.082 1.00 77.94 183 ARG A N 1
ATOM 1402 C CA . ARG A 1 183 ? 0.845 11.037 3.714 1.00 77.94 183 ARG A CA 1
ATOM 1403 C C . ARG A 1 183 ? 0.857 9.696 4.428 1.00 77.94 183 ARG A C 1
ATOM 1405 O O . ARG A 1 183 ? 1.380 8.726 3.879 1.00 77.94 183 ARG A O 1
ATOM 1412 N N . ALA A 1 184 ? 0.274 9.628 5.625 1.00 81.44 184 ALA A N 1
ATOM 1413 C CA . ALA A 1 184 ? 0.029 8.340 6.266 1.00 81.44 184 ALA A CA 1
ATOM 1414 C C . ALA A 1 184 ? -0.866 7.494 5.353 1.00 81.44 184 ALA A C 1
ATOM 1416 O O . ALA A 1 184 ? -1.837 8.007 4.793 1.00 81.44 184 ALA A O 1
ATOM 1417 N N . TRP A 1 185 ? -0.529 6.219 5.193 1.00 86.06 185 TRP A N 1
ATOM 1418 C CA . TRP A 1 185 ? -1.317 5.291 4.393 1.00 86.06 185 TRP A CA 1
ATOM 1419 C C . TRP A 1 185 ? -1.305 3.890 4.984 1.00 86.06 185 TRP A C 1
ATOM 1421 O O . TRP A 1 185 ? -0.328 3.454 5.600 1.00 86.06 185 TRP A O 1
ATOM 1431 N N . GLU A 1 186 ? -2.380 3.162 4.727 1.00 91.06 186 GLU A N 1
ATOM 1432 C CA . GLU A 1 186 ? -2.460 1.720 4.891 1.00 91.06 186 GLU A CA 1
ATOM 1433 C C . GLU A 1 186 ? -2.742 1.075 3.537 1.00 91.06 186 GLU A C 1
ATOM 1435 O O . GLU A 1 186 ? -3.492 1.604 2.723 1.00 91.06 186 GLU A O 1
ATOM 1440 N N . MET A 1 187 ? -2.129 -0.077 3.295 1.00 92.56 187 MET A N 1
ATOM 1441 C CA . MET A 1 187 ? -2.353 -0.907 2.123 1.00 92.56 187 MET A CA 1
ATOM 1442 C C . MET A 1 187 ? -2.764 -2.302 2.575 1.00 92.56 187 MET A C 1
ATOM 1444 O O . MET A 1 187 ? -2.158 -2.878 3.481 1.00 92.56 187 MET A O 1
ATOM 1448 N N . ALA A 1 188 ? -3.760 -2.865 1.907 1.00 95.44 188 ALA A N 1
ATOM 1449 C CA . ALA A 1 188 ? -4.186 -4.240 2.065 1.00 95.44 188 ALA A CA 1
ATOM 1450 C C . ALA A 1 188 ? -4.192 -4.965 0.721 1.00 95.44 188 ALA A C 1
ATOM 1452 O O . ALA A 1 188 ? -4.573 -4.396 -0.300 1.00 95.44 188 ALA A O 1
ATOM 1453 N N . GLY A 1 189 ? -3.785 -6.230 0.749 1.00 95.88 189 GLY A N 1
ATOM 1454 C CA . GLY A 1 189 ? -3.950 -7.159 -0.362 1.00 95.88 189 GLY A CA 1
ATOM 1455 C C . GLY A 1 189 ? -5.163 -8.053 -0.139 1.00 95.88 189 GLY A C 1
ATOM 1456 O O . GLY A 1 189 ? -5.353 -8.556 0.970 1.00 95.88 189 GLY A O 1
ATOM 1457 N N . PHE A 1 190 ? -5.973 -8.249 -1.174 1.00 95.88 190 PHE A N 1
ATOM 1458 C CA . PHE A 1 190 ? -7.088 -9.193 -1.195 1.00 95.88 190 PHE A CA 1
ATOM 1459 C C . PHE A 1 190 ? -6.865 -10.172 -2.341 1.00 95.88 190 PHE A C 1
ATOM 1461 O O . PHE A 1 190 ? -6.755 -9.770 -3.500 1.00 95.88 190 PHE A O 1
ATOM 1468 N N . ASP A 1 191 ? -6.768 -11.453 -2.004 1.00 92.31 191 ASP A N 1
ATOM 1469 C CA . ASP A 1 191 ? -6.559 -12.505 -2.989 1.00 92.31 191 ASP A CA 1
ATOM 1470 C C . ASP A 1 191 ? -7.843 -12.757 -3.786 1.00 92.31 191 ASP A C 1
ATOM 1472 O O . ASP A 1 191 ? -8.916 -12.953 -3.212 1.00 92.31 191 ASP A O 1
ATOM 1476 N N . LEU A 1 192 ? -7.727 -12.733 -5.114 1.00 92.81 192 LEU A N 1
ATOM 1477 C CA . LEU A 1 192 ? -8.819 -13.034 -6.035 1.00 92.81 192 LEU A CA 1
ATOM 1478 C C . LEU A 1 192 ? -8.683 -14.439 -6.644 1.00 92.81 192 LEU A C 1
ATOM 1480 O O . LEU A 1 192 ? -9.465 -14.803 -7.524 1.00 92.81 192 LEU A O 1
ATOM 1484 N N . ALA A 1 193 ? -7.705 -15.248 -6.215 1.00 87.31 193 ALA A N 1
ATOM 1485 C CA . ALA A 1 193 ? -7.454 -16.594 -6.729 1.00 87.31 193 ALA A CA 1
ATOM 1486 C C . ALA A 1 193 ? -8.704 -17.486 -6.689 1.00 87.31 193 ALA A C 1
ATOM 1488 O O . ALA A 1 193 ? -8.979 -18.184 -7.663 1.00 87.31 193 ALA A O 1
ATOM 1489 N N . SER A 1 194 ? -9.515 -17.405 -5.634 1.00 85.88 194 SER A N 1
ATOM 1490 C CA . SER A 1 194 ? -10.736 -18.210 -5.481 1.00 85.88 194 SER A CA 1
ATOM 1491 C C . SER A 1 194 ? -11.813 -17.953 -6.542 1.00 85.88 194 SER A C 1
ATOM 1493 O O . SER A 1 194 ? -12.676 -18.803 -6.737 1.00 85.88 194 SER A O 1
ATOM 1495 N N . PHE A 1 195 ? -11.764 -16.822 -7.253 1.00 85.62 195 PHE A N 1
ATOM 1496 C CA . PHE A 1 195 ? -12.772 -16.448 -8.250 1.00 85.62 195 PHE A CA 1
ATOM 1497 C C . PHE A 1 195 ? -12.435 -16.901 -9.677 1.00 85.62 195 PHE A C 1
ATOM 1499 O O . PHE A 1 195 ? -13.245 -16.735 -10.586 1.00 85.62 195 PHE A O 1
ATOM 1506 N N . GLY A 1 196 ? -11.264 -17.505 -9.906 1.00 85.56 196 GLY A N 1
ATOM 1507 C CA . GLY A 1 196 ? -10.920 -17.996 -11.241 1.00 85.56 196 GLY A CA 1
ATOM 1508 C C . GLY A 1 196 ? -10.938 -16.883 -12.297 1.00 85.56 196 GLY A C 1
ATOM 1509 O O . GLY A 1 196 ? -10.412 -15.786 -12.100 1.00 85.56 196 GLY A O 1
ATOM 1510 N N . THR A 1 197 ? -11.558 -17.186 -13.433 1.00 85.69 197 THR A N 1
ATOM 1511 C CA . THR A 1 197 ? -11.816 -16.252 -14.542 1.00 85.69 197 THR A CA 1
ATOM 1512 C C . THR A 1 197 ? -13.246 -15.699 -14.519 1.00 85.69 197 THR A C 1
ATOM 1514 O O . THR A 1 197 ? -13.658 -14.998 -15.450 1.00 85.69 197 THR A O 1
ATOM 1517 N N . ALA A 1 198 ? -14.014 -16.008 -13.466 1.00 91.88 198 ALA A N 1
ATOM 1518 C CA . ALA A 1 198 ? -15.350 -15.467 -13.275 1.00 91.88 198 ALA A CA 1
ATOM 1519 C C . ALA A 1 198 ? -15.288 -13.951 -13.037 1.00 91.88 198 ALA A C 1
ATOM 1521 O O . ALA A 1 198 ? -14.283 -13.406 -12.574 1.00 91.88 198 ALA A O 1
ATOM 1522 N N . GLU A 1 199 ? -16.373 -13.261 -13.383 1.00 95.75 199 GLU A N 1
ATOM 1523 C CA . GLU A 1 199 ? -16.522 -11.847 -13.047 1.00 95.75 199 GLU A CA 1
ATOM 1524 C C . GLU A 1 199 ? -16.733 -11.697 -11.537 1.00 95.75 199 GLU A C 1
ATOM 1526 O O . GLU A 1 199 ? -17.570 -12.385 -10.958 1.00 95.75 199 GLU A O 1
ATOM 1531 N N . VAL A 1 200 ? -15.989 -10.777 -10.926 1.00 96.56 200 VAL A N 1
ATOM 1532 C CA . VAL A 1 200 ? -16.112 -10.391 -9.519 1.00 96.56 200 VAL A CA 1
ATOM 1533 C C . VAL A 1 200 ? -16.641 -8.975 -9.419 1.00 96.56 200 VAL A C 1
ATOM 1535 O O . VAL A 1 200 ? -16.135 -8.063 -10.076 1.00 96.56 200 VAL A O 1
ATOM 1538 N N . THR A 1 201 ? -17.616 -8.766 -8.542 1.00 97.69 201 THR A N 1
ATOM 1539 C CA . THR A 1 201 ? -18.082 -7.430 -8.175 1.00 97.69 201 THR A CA 1
ATOM 1540 C C . THR A 1 201 ? -17.339 -6.954 -6.935 1.00 97.69 201 THR A C 1
ATOM 1542 O O . THR A 1 201 ? -17.477 -7.530 -5.856 1.00 97.69 201 THR A O 1
ATOM 1545 N N . VAL A 1 202 ? -16.574 -5.874 -7.066 1.00 97.88 202 VAL A N 1
ATOM 1546 C CA . VAL A 1 202 ? -15.880 -5.215 -5.956 1.00 97.88 202 VAL A CA 1
ATOM 1547 C C . VAL A 1 202 ? -16.614 -3.940 -5.597 1.00 97.88 202 VAL A C 1
ATOM 1549 O O . VAL A 1 202 ? -16.861 -3.110 -6.465 1.00 97.88 202 VAL A O 1
ATOM 1552 N N . ARG A 1 203 ? -16.919 -3.745 -4.315 1.00 96.75 203 ARG A N 1
ATOM 1553 C CA . ARG A 1 203 ? -17.486 -2.492 -3.809 1.00 96.75 203 ARG A CA 1
ATOM 1554 C C . ARG A 1 203 ? -16.669 -1.960 -2.645 1.00 96.75 203 ARG A C 1
ATOM 1556 O O . ARG A 1 203 ? -16.254 -2.723 -1.772 1.00 96.75 203 ARG A O 1
ATOM 1563 N N . PHE A 1 204 ? -16.521 -0.642 -2.605 1.00 96.00 204 PHE A N 1
ATOM 1564 C CA . PHE A 1 204 ? -15.859 0.075 -1.523 1.00 96.00 204 PHE A CA 1
ATOM 1565 C C . PHE A 1 204 ? -16.877 0.857 -0.688 1.00 96.00 204 PHE A C 1
ATOM 1567 O O . PHE A 1 204 ? -17.888 1.347 -1.194 1.00 96.00 204 PHE A O 1
ATOM 1574 N N . ALA A 1 205 ? -16.619 0.967 0.608 1.00 91.56 205 ALA A N 1
ATOM 1575 C CA . ALA A 1 205 ? -17.294 1.908 1.495 1.00 91.56 205 ALA A CA 1
ATOM 1576 C C . ALA A 1 205 ? -16.279 2.505 2.464 1.00 91.56 205 ALA A C 1
ATOM 1578 O O . ALA A 1 205 ? -15.252 1.884 2.747 1.00 91.56 205 ALA A O 1
ATOM 1579 N N . GLY A 1 206 ? -16.566 3.696 2.989 1.00 85.38 206 GLY A N 1
ATOM 1580 C CA . GLY A 1 206 ? -15.759 4.237 4.074 1.00 85.38 206 GLY A CA 1
ATOM 1581 C C . GLY A 1 206 ? -15.763 3.313 5.289 1.00 85.38 206 GLY A C 1
ATOM 1582 O O . GLY A 1 206 ? -16.605 2.422 5.432 1.00 85.38 206 GLY A O 1
ATOM 1583 N N . ALA A 1 207 ? -14.776 3.506 6.152 1.00 78.50 207 ALA A N 1
ATOM 1584 C CA . ALA A 1 207 ? -14.729 2.843 7.445 1.00 78.50 207 ALA A CA 1
ATOM 1585 C C . ALA A 1 207 ? -15.479 3.695 8.485 1.00 78.50 207 ALA A C 1
ATOM 1587 O O . ALA A 1 207 ? -16.308 4.535 8.142 1.00 78.50 207 ALA A O 1
ATOM 1588 N N . GLU A 1 208 ? -15.173 3.513 9.771 1.00 72.56 208 GLU A N 1
ATOM 1589 C CA . GLU A 1 208 ? -15.704 4.371 10.843 1.00 72.56 208 GLU A CA 1
ATOM 1590 C C . GLU A 1 208 ? -15.413 5.867 10.635 1.00 72.56 208 GLU A C 1
ATOM 1592 O O . GLU A 1 208 ? -16.109 6.710 11.190 1.00 72.56 208 GLU A O 1
ATOM 1597 N N . GLU A 1 209 ? -14.377 6.194 9.867 1.00 75.31 209 GLU A N 1
ATOM 1598 C CA . GLU A 1 209 ? -14.013 7.554 9.482 1.00 75.31 209 GLU A CA 1
ATOM 1599 C C . GLU A 1 209 ? -14.037 7.704 7.967 1.00 75.31 209 GLU A C 1
ATOM 1601 O O . GLU A 1 209 ? -13.887 6.730 7.219 1.00 75.31 209 GLU A O 1
ATOM 1606 N N . ALA A 1 210 ? -14.197 8.951 7.527 1.00 85.19 210 ALA A N 1
ATOM 1607 C CA . ALA A 1 210 ? -13.994 9.297 6.138 1.00 85.19 210 ALA A CA 1
ATOM 1608 C C . ALA A 1 210 ? -12.532 9.032 5.768 1.00 85.19 210 ALA A C 1
ATOM 1610 O O . ALA A 1 210 ? -11.616 9.277 6.555 1.00 85.19 210 ALA A O 1
ATOM 1611 N N . THR A 1 211 ? -12.308 8.530 4.563 1.00 90.88 211 THR A N 1
ATOM 1612 C CA . THR A 1 211 ? -10.960 8.263 4.066 1.00 90.88 211 THR A CA 1
ATOM 1613 C C . THR A 1 211 ? -10.882 8.553 2.580 1.00 90.88 211 THR A C 1
ATOM 1615 O O . THR A 1 211 ? -11.890 8.502 1.878 1.00 90.88 211 THR A O 1
ATOM 1618 N N . LYS A 1 212 ? -9.683 8.850 2.080 1.00 94.44 212 LYS A N 1
ATOM 1619 C CA . LYS A 1 212 ? -9.407 8.736 0.648 1.00 94.44 212 LYS A CA 1
ATOM 1620 C C . LYS A 1 212 ? -8.906 7.334 0.382 1.00 94.44 212 LYS A C 1
ATOM 1622 O O . LYS A 1 212 ? -8.032 6.859 1.103 1.00 94.44 212 LYS A O 1
ATOM 1627 N N . ALA A 1 213 ? -9.427 6.688 -0.649 1.00 95.31 213 ALA A N 1
ATOM 1628 C CA . ALA A 1 213 ? -8.966 5.366 -1.027 1.00 95.31 213 ALA A CA 1
ATOM 1629 C C . ALA A 1 213 ? -8.753 5.244 -2.527 1.00 95.31 213 ALA A C 1
ATOM 1631 O O . ALA A 1 213 ? -9.442 5.871 -3.329 1.00 95.31 213 ALA A O 1
ATOM 1632 N N . GLU A 1 214 ? -7.814 4.386 -2.887 1.00 96.38 214 GLU A N 1
ATOM 1633 C CA . GLU A 1 214 ? -7.600 3.915 -4.246 1.00 96.38 214 GLU A CA 1
ATOM 1634 C C . GLU A 1 214 ? -7.468 2.393 -4.230 1.00 96.38 214 GLU A C 1
ATOM 1636 O O . GLU A 1 214 ? -7.102 1.788 -3.218 1.00 96.38 214 GLU A O 1
ATOM 1641 N N . ALA A 1 215 ? -7.776 1.760 -5.353 1.00 97.50 215 ALA A N 1
ATOM 1642 C CA . ALA A 1 215 ? -7.664 0.324 -5.503 1.00 97.50 215 ALA A CA 1
ATOM 1643 C C . ALA A 1 215 ? -7.144 -0.035 -6.889 1.00 97.50 215 ALA A C 1
ATOM 1645 O O . ALA A 1 215 ? -7.579 0.510 -7.906 1.00 97.50 215 ALA A O 1
ATOM 1646 N N . TRP A 1 216 ? -6.232 -0.994 -6.916 1.00 97.12 216 TRP A N 1
ATOM 1647 C CA . TRP A 1 216 ? -5.519 -1.424 -8.102 1.00 97.12 216 TRP A CA 1
ATOM 1648 C C . TRP A 1 216 ? -5.528 -2.940 -8.172 1.00 97.12 216 TRP A C 1
ATOM 1650 O O . TRP A 1 216 ? -5.182 -3.625 -7.213 1.00 97.12 216 TRP A O 1
ATOM 1660 N N . LEU A 1 217 ? -5.908 -3.474 -9.322 1.00 96.31 217 LEU A N 1
ATOM 1661 C CA . LEU A 1 217 ? -5.775 -4.888 -9.604 1.00 96.31 217 LEU A CA 1
ATOM 1662 C C . LEU A 1 217 ? -4.347 -5.160 -10.068 1.00 96.31 217 LEU A C 1
ATOM 1664 O O . LEU A 1 217 ? -3.929 -4.640 -11.101 1.00 96.31 217 LEU A O 1
ATOM 1668 N N . LEU A 1 218 ? -3.624 -5.994 -9.327 1.00 93.81 218 LEU A N 1
ATOM 1669 C CA . LEU A 1 218 ? -2.339 -6.552 -9.719 1.00 93.81 218 LEU A CA 1
ATOM 1670 C C . LEU A 1 218 ? -2.568 -7.941 -10.311 1.00 93.81 218 LEU A C 1
ATOM 1672 O O . LEU A 1 218 ? -3.117 -8.831 -9.664 1.00 93.81 218 LEU A O 1
ATOM 1676 N N . THR A 1 219 ? -2.121 -8.123 -11.546 1.00 92.69 219 THR A N 1
ATOM 1677 C CA . THR A 1 219 ? -2.106 -9.415 -12.241 1.00 92.69 219 THR A CA 1
ATOM 1678 C C . THR A 1 219 ? -0.733 -9.639 -12.847 1.00 92.69 219 THR A C 1
ATOM 1680 O O . THR A 1 219 ? 0.009 -8.691 -13.106 1.00 92.69 219 THR A O 1
ATOM 1683 N N . GLU A 1 220 ? -0.385 -10.894 -13.084 1.00 89.75 220 GLU A N 1
ATOM 1684 C CA . GLU A 1 220 ? 0.851 -11.264 -13.768 1.00 89.75 220 GLU A CA 1
ATOM 1685 C C . GLU A 1 220 ? 0.514 -12.087 -15.017 1.00 89.75 220 GLU A C 1
ATOM 1687 O O . GLU A 1 220 ? -0.575 -12.646 -15.137 1.00 89.75 220 GLU A O 1
ATOM 1692 N N . ARG A 1 221 ? 1.429 -12.151 -15.983 1.00 88.75 221 ARG A N 1
ATOM 1693 C CA . ARG A 1 221 ? 1.356 -13.081 -17.120 1.00 88.75 221 ARG A CA 1
ATOM 1694 C C . ARG A 1 221 ? 2.722 -13.686 -17.378 1.00 88.75 221 ARG A C 1
ATOM 1696 O O . ARG A 1 221 ? 3.725 -13.010 -17.171 1.00 88.75 221 ARG A O 1
ATOM 1703 N N . GLY A 1 222 ? 2.769 -14.912 -17.895 1.00 85.94 222 GLY A N 1
ATOM 1704 C CA . GLY A 1 222 ? 4.018 -15.484 -18.402 1.00 85.94 222 GLY A CA 1
ATOM 1705 C C . GLY A 1 222 ? 4.611 -14.604 -19.510 1.00 85.94 222 GLY A C 1
ATOM 1706 O O . GLY A 1 222 ? 3.887 -14.157 -20.405 1.00 85.94 222 GLY A O 1
ATOM 1707 N N . PHE A 1 223 ? 5.910 -14.317 -19.426 1.00 85.25 223 PHE A N 1
ATOM 1708 C CA . PHE A 1 223 ? 6.603 -13.397 -20.319 1.00 85.25 223 PHE A CA 1
ATOM 1709 C C . PHE A 1 223 ? 8.124 -13.625 -20.347 1.00 85.25 223 PHE A C 1
ATOM 1711 O O . PHE A 1 223 ? 8.762 -13.713 -19.308 1.00 85.25 223 PHE A O 1
ATOM 1718 N N . GLY A 1 224 ? 8.747 -13.697 -21.526 1.00 73.75 224 GLY A N 1
ATOM 1719 C CA . GLY A 1 224 ? 10.216 -13.714 -21.628 1.00 73.75 224 GLY A CA 1
ATOM 1720 C C . GLY A 1 224 ? 10.927 -14.924 -20.992 1.00 73.75 224 GLY A C 1
ATOM 1721 O O . GLY A 1 224 ? 12.107 -14.816 -20.655 1.00 73.75 224 GLY A O 1
ATOM 1722 N N . LYS A 1 225 ? 10.247 -16.071 -20.810 1.00 65.25 225 LYS A N 1
ATOM 1723 C CA . LYS A 1 225 ? 10.911 -17.351 -20.490 1.00 65.25 225 LYS A CA 1
ATOM 1724 C C . LYS A 1 225 ? 11.606 -17.884 -21.747 1.00 65.25 225 LYS A C 1
ATOM 1726 O O . LYS A 1 225 ? 10.954 -18.076 -22.769 1.00 65.25 225 LYS A O 1
ATOM 1731 N N . GLN A 1 226 ? 12.908 -18.149 -21.663 1.00 56.28 226 GLN A N 1
ATOM 1732 C CA . GLN A 1 226 ? 13.610 -18.993 -22.632 1.00 56.28 226 GLN A CA 1
ATOM 1733 C C . GLN A 1 226 ? 13.532 -20.440 -22.141 1.00 56.28 226 GLN A C 1
ATOM 1735 O O . GLN A 1 226 ? 13.744 -20.681 -20.953 1.00 56.28 226 GLN A O 1
ATOM 1740 N N . ALA A 1 227 ? 13.218 -21.379 -23.032 1.00 49.84 227 ALA A N 1
ATOM 1741 C CA . ALA A 1 227 ? 13.375 -22.798 -22.740 1.00 49.84 227 ALA A CA 1
ATOM 1742 C C . ALA A 1 227 ? 14.875 -23.104 -22.548 1.00 49.84 227 ALA A C 1
ATOM 1744 O O . ALA A 1 227 ? 15.693 -22.729 -23.387 1.00 49.84 227 ALA A O 1
ATOM 1745 N N . ASP A 1 228 ? 15.208 -23.722 -21.417 1.00 48.78 228 ASP A N 1
ATOM 1746 C CA . ASP A 1 228 ? 16.399 -24.547 -21.189 1.00 48.78 228 ASP A CA 1
ATOM 1747 C C . ASP A 1 228 ? 17.779 -23.945 -21.507 1.00 48.78 228 ASP A C 1
ATOM 1749 O O . ASP A 1 228 ? 18.474 -24.373 -22.429 1.00 48.78 228 ASP A O 1
ATOM 1753 N N . LYS A 1 229 ? 18.255 -23.012 -20.669 1.00 43.72 229 LYS A N 1
ATOM 1754 C CA . LYS A 1 229 ? 19.704 -22.864 -20.433 1.00 43.72 229 LYS A CA 1
ATOM 1755 C C . LYS A 1 229 ? 19.998 -22.715 -18.942 1.00 43.72 229 LYS A C 1
ATOM 1757 O O . LYS A 1 229 ? 19.520 -21.768 -18.319 1.00 43.72 229 LYS A O 1
ATOM 1762 N N . ASP A 1 230 ? 20.844 -23.610 -18.426 1.00 40.94 230 ASP A N 1
ATOM 1763 C CA . ASP A 1 230 ? 21.360 -23.739 -17.046 1.00 40.94 230 ASP A CA 1
ATOM 1764 C C . ASP A 1 230 ? 22.177 -22.534 -16.523 1.00 40.94 230 ASP A C 1
ATOM 1766 O O . ASP A 1 230 ? 22.978 -22.648 -15.600 1.00 40.94 230 ASP A O 1
ATOM 1770 N N . THR A 1 231 ? 21.994 -21.338 -17.079 1.00 43.62 231 THR A N 1
ATOM 1771 C CA . THR A 1 231 ? 22.682 -20.111 -16.645 1.00 43.62 231 THR A CA 1
ATOM 1772 C C . THR A 1 231 ? 21.780 -19.200 -15.814 1.00 43.62 231 THR A C 1
ATOM 1774 O O . THR A 1 231 ? 21.889 -17.973 -15.873 1.00 43.62 231 THR A O 1
ATOM 1777 N N . LEU A 1 232 ? 20.847 -19.772 -15.048 1.00 44.62 232 LEU A N 1
ATOM 1778 C CA . LEU A 1 232 ? 20.051 -18.998 -14.100 1.00 44.62 232 LEU A CA 1
ATOM 1779 C C . LEU A 1 232 ? 20.911 -18.637 -12.885 1.00 44.62 232 LEU A C 1
ATOM 1781 O O . LEU A 1 232 ? 21.394 -19.504 -12.161 1.00 44.62 232 LEU A O 1
ATOM 1785 N N . SER A 1 233 ? 21.058 -17.335 -12.634 1.00 42.16 233 SER A N 1
ATOM 1786 C CA . SER A 1 233 ? 21.428 -16.864 -11.302 1.00 42.16 233 SER A CA 1
ATOM 1787 C C . SER A 1 233 ? 20.344 -17.333 -10.318 1.00 42.16 233 SER A C 1
ATOM 1789 O O . SER A 1 233 ? 19.155 -17.194 -10.623 1.00 42.16 233 SER A O 1
ATOM 1791 N N . PRO A 1 234 ? 20.692 -17.840 -9.124 1.00 41.09 234 PRO A N 1
ATOM 1792 C CA . PRO A 1 234 ? 19.712 -18.263 -8.117 1.00 41.09 234 PRO A CA 1
ATOM 1793 C C . PRO A 1 234 ? 18.801 -17.119 -7.623 1.00 41.09 234 PRO A C 1
ATOM 1795 O O . PRO A 1 234 ? 17.835 -17.367 -6.908 1.00 41.09 234 PRO A O 1
ATOM 1798 N N . LEU A 1 235 ? 19.075 -15.870 -8.023 1.00 40.38 235 LEU A N 1
ATOM 1799 C CA . LEU A 1 235 ? 18.248 -14.690 -7.746 1.00 40.38 235 LEU A CA 1
ATOM 1800 C C . LEU A 1 235 ? 17.190 -14.395 -8.833 1.00 40.38 235 LEU A C 1
ATOM 1802 O O . LEU A 1 235 ? 16.381 -13.484 -8.662 1.00 40.38 235 LEU A O 1
ATOM 1806 N N . THR A 1 236 ? 17.166 -15.143 -9.943 1.00 44.31 236 THR A N 1
ATOM 1807 C CA . THR A 1 236 ? 16.181 -14.986 -11.031 1.00 44.31 236 THR A CA 1
ATOM 1808 C C . THR A 1 236 ? 15.089 -16.064 -10.975 1.00 44.31 236 THR A C 1
ATOM 1810 O O . THR A 1 236 ? 15.292 -17.186 -11.418 1.00 44.31 236 THR A O 1
ATOM 1813 N N . PHE A 1 237 ? 13.902 -15.703 -10.478 1.00 51.12 237 PHE A N 1
ATOM 1814 C CA . PHE A 1 237 ? 12.633 -16.447 -10.610 1.00 51.12 237 PHE A CA 1
ATOM 1815 C C . PHE A 1 237 ? 11.609 -15.559 -11.362 1.00 51.12 237 PHE A C 1
ATOM 1817 O O . PHE A 1 237 ? 11.713 -14.337 -11.278 1.00 51.12 237 PHE A O 1
ATOM 1824 N N . PRO A 1 238 ? 10.651 -16.107 -12.142 1.00 60.41 238 PRO A N 1
ATOM 1825 C CA . PRO A 1 238 ? 10.890 -16.378 -13.555 1.00 60.41 238 PRO A CA 1
ATOM 1826 C C . PRO A 1 238 ? 9.906 -15.647 -14.475 1.00 60.41 238 PRO A C 1
ATOM 1828 O O . PRO A 1 238 ? 8.705 -15.792 -14.301 1.00 60.41 238 PRO A O 1
ATOM 1831 N N . GLY A 1 239 ? 10.399 -14.991 -15.529 1.00 73.88 239 GLY A N 1
ATOM 1832 C CA . GLY A 1 239 ? 9.668 -14.742 -16.776 1.00 73.88 239 GLY A CA 1
ATOM 1833 C C . GLY A 1 239 ? 8.173 -14.443 -16.623 1.00 73.88 239 GLY A C 1
ATOM 1834 O O . GLY A 1 239 ? 7.335 -15.135 -17.209 1.00 73.88 239 GLY A O 1
ATOM 1835 N N . VAL A 1 240 ? 7.851 -13.453 -15.795 1.00 81.75 240 VAL A N 1
ATOM 1836 C CA . VAL A 1 240 ? 6.503 -12.922 -15.623 1.00 81.75 240 VAL A CA 1
ATOM 1837 C C . VAL A 1 240 ? 6.548 -11.416 -15.763 1.00 81.75 240 VAL A C 1
ATOM 1839 O O . VAL A 1 240 ? 7.481 -10.772 -15.294 1.00 81.75 240 VAL A O 1
ATOM 1842 N N . LEU A 1 241 ? 5.529 -10.860 -16.402 1.00 86.94 241 LEU A N 1
ATOM 1843 C CA . LEU A 1 241 ? 5.324 -9.424 -16.498 1.00 86.94 241 LEU A CA 1
ATOM 1844 C C . LEU A 1 241 ? 4.142 -9.033 -15.613 1.00 86.94 241 LEU A C 1
ATOM 1846 O O . LEU A 1 241 ? 3.053 -9.601 -15.756 1.00 86.94 241 LEU A O 1
ATOM 1850 N N . ARG A 1 242 ? 4.353 -8.063 -14.719 1.00 88.00 242 ARG A N 1
ATOM 1851 C CA . ARG A 1 242 ? 3.301 -7.495 -13.877 1.00 88.00 242 ARG A CA 1
ATOM 1852 C C . ARG A 1 242 ? 2.492 -6.450 -14.630 1.00 88.00 242 ARG A C 1
ATOM 1854 O O . ARG A 1 242 ? 3.039 -5.579 -15.304 1.00 88.00 242 ARG A O 1
ATOM 1861 N N . HIS A 1 243 ? 1.183 -6.500 -14.437 1.00 91.19 243 HIS A N 1
ATOM 1862 C CA . HIS A 1 243 ? 0.245 -5.478 -14.867 1.00 91.19 243 HIS A CA 1
ATOM 1863 C C . HIS A 1 243 ? -0.565 -4.972 -13.681 1.00 91.19 243 HIS A C 1
ATOM 1865 O O . HIS A 1 243 ? -1.033 -5.743 -12.840 1.00 91.19 243 HIS A O 1
ATOM 1871 N N . THR A 1 244 ? -0.774 -3.665 -13.668 1.00 93.69 244 THR A N 1
ATOM 1872 C CA . THR A 1 244 ? -1.618 -2.966 -12.710 1.00 93.69 244 THR A CA 1
ATOM 1873 C C . THR A 1 244 ? -2.725 -2.240 -13.460 1.00 93.69 244 THR A C 1
ATOM 1875 O O . THR A 1 244 ? -2.488 -1.598 -14.483 1.00 93.69 244 THR A O 1
ATOM 1878 N N . ALA A 1 245 ? -3.953 -2.349 -12.965 1.00 94.31 245 ALA A N 1
ATOM 1879 C CA . ALA A 1 245 ? -5.105 -1.678 -13.551 1.00 94.31 245 ALA A CA 1
ATOM 1880 C C . ALA A 1 245 ? -5.927 -0.998 -12.455 1.00 94.31 245 ALA A C 1
ATOM 1882 O O . ALA A 1 245 ? -6.182 -1.590 -11.406 1.00 94.31 245 ALA A O 1
ATOM 1883 N N . ALA A 1 246 ? -6.314 0.256 -12.683 1.00 95.81 246 ALA A N 1
ATOM 1884 C CA . ALA A 1 246 ? -7.092 1.020 -11.716 1.00 95.81 246 ALA A CA 1
ATOM 1885 C C . ALA A 1 246 ? -8.496 0.421 -11.583 1.00 95.81 246 ALA A C 1
ATOM 1887 O O . ALA A 1 246 ? -9.238 0.375 -12.561 1.00 95.81 246 ALA A O 1
ATOM 1888 N N . VAL A 1 247 ? -8.850 -0.006 -10.373 1.00 97.31 247 VAL A N 1
ATOM 1889 C CA . VAL A 1 247 ? -10.210 -0.425 -10.001 1.00 97.31 247 VAL A CA 1
ATOM 1890 C C . VAL A 1 247 ? -10.962 0.765 -9.412 1.00 97.31 247 VAL A C 1
ATOM 1892 O O . VAL A 1 247 ? -12.098 1.032 -9.777 1.00 97.31 247 VAL A O 1
ATOM 1895 N N . LEU A 1 248 ? -10.293 1.523 -8.544 1.00 96.00 248 LEU A N 1
ATOM 1896 C CA . LEU A 1 248 ? -10.786 2.763 -7.960 1.00 96.00 248 LEU A CA 1
ATOM 1897 C C . LEU A 1 248 ? -9.640 3.776 -7.980 1.00 96.00 248 LEU A C 1
ATOM 1899 O O . LEU A 1 248 ? -8.580 3.527 -7.410 1.00 96.00 248 LEU A O 1
ATOM 1903 N N . ARG A 1 249 ? -9.833 4.919 -8.640 1.00 94.62 249 ARG A N 1
ATOM 1904 C CA . ARG A 1 249 ? -8.903 6.056 -8.525 1.00 94.62 249 ARG A CA 1
ATOM 1905 C C . ARG A 1 249 ? -9.054 6.709 -7.153 1.00 94.62 249 ARG A C 1
ATOM 1907 O O . ARG A 1 249 ? -10.105 6.538 -6.547 1.00 94.62 249 ARG A O 1
ATOM 1914 N N . GLU A 1 250 ? -8.049 7.452 -6.679 1.00 94.44 250 GLU A N 1
ATOM 1915 C CA . GLU A 1 250 ? -8.116 8.138 -5.374 1.00 94.44 250 GLU A CA 1
ATOM 1916 C C . GLU A 1 250 ? -9.442 8.908 -5.244 1.00 94.44 250 GLU A C 1
ATOM 1918 O O . GLU A 1 250 ? -9.684 9.883 -5.951 1.00 94.44 250 GLU A O 1
ATOM 1923 N N . THR A 1 251 ? -10.321 8.407 -4.379 1.00 94.62 251 THR A N 1
ATOM 1924 C CA . THR A 1 251 ? -11.701 8.871 -4.222 1.00 94.62 251 THR A CA 1
ATOM 1925 C C . THR A 1 251 ? -11.993 9.058 -2.744 1.00 94.62 251 THR A C 1
ATOM 1927 O O . THR A 1 251 ? -11.559 8.265 -1.906 1.00 94.62 251 THR A O 1
ATOM 1930 N N . GLU A 1 252 ? -12.736 10.111 -2.418 1.00 94.50 252 GLU A N 1
ATOM 1931 C CA . GLU A 1 252 ? -13.237 10.333 -1.066 1.00 94.50 252 GLU A CA 1
ATOM 1932 C C . GLU A 1 252 ? -14.372 9.358 -0.752 1.00 94.50 252 GLU A C 1
ATOM 1934 O O . GLU A 1 252 ? -15.359 9.251 -1.479 1.00 94.50 252 GLU A O 1
ATOM 1939 N N . LEU A 1 253 ? -14.216 8.639 0.353 1.00 93.00 253 LEU A N 1
ATOM 1940 C CA . LEU A 1 253 ? -15.201 7.724 0.894 1.00 93.00 253 LEU A CA 1
ATOM 1941 C C . LEU A 1 253 ? -15.738 8.323 2.194 1.00 93.00 253 LEU A C 1
ATOM 1943 O O . LEU A 1 253 ? -14.962 8.496 3.141 1.00 93.00 253 LEU A O 1
ATOM 1947 N N . PRO A 1 254 ? -17.041 8.651 2.266 1.00 88.62 254 PRO A N 1
ATOM 1948 C CA . PRO A 1 254 ? -17.626 9.191 3.483 1.00 88.62 254 PRO A CA 1
ATOM 1949 C C . PRO A 1 254 ? -17.567 8.152 4.601 1.00 88.62 254 PRO A C 1
ATOM 1951 O O . PRO A 1 254 ? -17.618 6.948 4.340 1.00 88.62 254 PRO A O 1
ATOM 1954 N N . ALA A 1 255 ? -17.495 8.622 5.846 1.00 83.44 255 ALA A N 1
ATOM 1955 C CA . ALA A 1 255 ? -17.566 7.747 7.006 1.00 83.44 255 ALA A CA 1
ATOM 1956 C C . ALA A 1 255 ? -18.850 6.905 6.947 1.00 83.44 255 ALA A C 1
ATOM 1958 O O . ALA A 1 255 ? -19.945 7.438 6.762 1.00 83.44 255 ALA A O 1
ATOM 1959 N N . ALA A 1 256 ? -18.713 5.601 7.150 1.00 78.00 256 ALA A N 1
ATOM 1960 C CA . ALA A 1 256 ? -19.816 4.678 7.365 1.00 78.00 256 ALA A CA 1
ATOM 1961 C C . ALA A 1 256 ? -19.664 4.072 8.771 1.00 78.00 256 ALA A C 1
ATOM 1963 O O . ALA A 1 256 ? -19.336 2.887 8.904 1.00 78.00 256 ALA A O 1
ATOM 1964 N N . PRO A 1 257 ? -19.819 4.888 9.837 1.00 68.50 257 PRO A N 1
ATOM 1965 C CA . PRO A 1 257 ? -19.716 4.390 11.197 1.00 68.50 257 PRO A CA 1
ATOM 1966 C C . PRO A 1 257 ? -20.761 3.304 11.422 1.00 68.50 257 PRO A C 1
ATOM 1968 O O . PRO A 1 257 ? -21.893 3.395 10.938 1.00 68.50 257 PRO A O 1
ATOM 1971 N N . ALA A 1 258 ? -20.376 2.273 12.175 1.00 65.75 258 ALA A N 1
ATOM 1972 C CA . ALA A 1 258 ? -21.348 1.315 12.666 1.00 65.75 258 ALA A CA 1
ATOM 1973 C C . ALA A 1 258 ? -22.452 2.082 13.420 1.00 65.75 258 ALA A C 1
ATOM 1975 O O . ALA A 1 258 ? -22.141 3.058 14.116 1.00 65.75 258 ALA A O 1
ATOM 1976 N N . PRO A 1 259 ? -23.727 1.679 13.289 1.00 62.84 259 PRO A N 1
ATOM 1977 C CA . PRO A 1 259 ? -24.798 2.279 14.069 1.00 62.84 259 PRO A CA 1
ATOM 1978 C C . PRO A 1 259 ? -24.414 2.269 15.549 1.00 62.84 259 PRO A C 1
ATOM 1980 O O . PRO A 1 259 ? -23.979 1.234 16.061 1.00 62.84 259 PRO A O 1
ATOM 1983 N N . LYS A 1 260 ? -24.565 3.409 16.236 1.00 64.12 260 LYS A N 1
ATOM 1984 C CA . LYS A 1 260 ? -24.391 3.455 17.690 1.00 64.12 260 LYS A CA 1
ATOM 1985 C C . LYS A 1 260 ? -25.359 2.450 18.310 1.00 64.12 260 LYS A C 1
ATOM 1987 O O . LYS A 1 260 ? -26.570 2.539 18.098 1.00 64.12 260 LYS A O 1
ATOM 1992 N N . VAL A 1 261 ? -24.822 1.474 19.030 1.00 64.31 261 VAL A N 1
ATOM 1993 C CA . VAL A 1 261 ? -25.637 0.512 19.766 1.00 64.31 261 VAL A CA 1
ATOM 1994 C C . VAL A 1 261 ? -26.070 1.201 21.045 1.00 64.31 261 VAL A C 1
ATOM 1996 O O . VAL A 1 261 ? -25.213 1.417 21.886 1.00 64.31 261 VAL A O 1
ATOM 1999 N N . LYS A 1 262 ? -27.363 1.528 21.175 1.00 73.19 262 LYS A N 1
ATOM 2000 C CA . LYS A 1 262 ? -27.925 1.993 22.449 1.00 73.19 262 LYS A CA 1
ATOM 2001 C C . LYS A 1 262 ? -27.862 0.858 23.462 1.00 73.19 262 LYS A C 1
ATOM 2003 O O . LYS A 1 262 ? -28.493 -0.177 23.234 1.00 73.19 262 LYS A O 1
ATOM 2008 N N . LEU A 1 263 ? -27.112 1.046 24.539 1.00 75.12 263 LEU A N 1
ATOM 2009 C CA . LEU A 1 263 ? -26.979 0.073 25.621 1.00 75.12 263 LEU A CA 1
ATOM 2010 C C . LEU A 1 263 ? -27.835 0.465 26.830 1.00 75.12 263 LEU A C 1
ATOM 2012 O O . LEU A 1 263 ? -27.767 1.583 27.335 1.00 75.12 263 LEU A O 1
ATOM 2016 N N . GLY A 1 264 ? -28.634 -0.479 27.326 1.00 74.81 264 GLY A N 1
ATOM 2017 C CA . GLY A 1 264 ? -29.358 -0.354 28.587 1.00 74.81 264 GLY A CA 1
ATOM 2018 C C . GLY A 1 264 ? -28.615 -0.993 29.763 1.00 74.81 264 GLY A C 1
ATOM 2019 O O . GLY A 1 264 ? -27.697 -1.796 29.602 1.00 74.81 264 GLY A O 1
ATOM 2020 N N . ALA A 1 265 ? -29.069 -0.710 30.987 1.00 74.69 265 ALA A N 1
ATOM 2021 C CA . ALA A 1 265 ? -28.534 -1.342 32.200 1.00 74.69 265 ALA A CA 1
ATOM 2022 C C . ALA A 1 265 ? -28.712 -2.878 32.226 1.00 74.69 265 ALA A C 1
ATOM 2024 O O . ALA A 1 265 ? -28.024 -3.574 32.971 1.00 74.69 265 ALA A O 1
ATOM 2025 N N . GLU A 1 266 ? -29.650 -3.421 31.445 1.00 75.69 266 GLU A N 1
ATOM 2026 C CA . GLU A 1 266 ? -29.829 -4.869 31.271 1.00 75.69 266 GLU A CA 1
ATOM 2027 C C . GLU A 1 266 ? -28.774 -5.482 30.347 1.00 75.69 266 GLU A C 1
ATOM 2029 O O . GLU A 1 266 ? -28.224 -6.529 30.689 1.00 75.69 266 GLU A O 1
ATOM 2034 N N . ASP A 1 267 ? -28.407 -4.800 29.255 1.00 77.44 267 ASP A N 1
ATOM 2035 C CA . ASP A 1 267 ? -27.330 -5.246 28.363 1.00 77.44 267 ASP A CA 1
ATOM 2036 C C . ASP A 1 267 ? -26.000 -5.364 29.124 1.00 77.44 267 ASP A C 1
ATOM 2038 O O . ASP A 1 267 ? -25.242 -6.312 28.914 1.00 77.44 267 ASP A O 1
ATOM 2042 N N . LEU A 1 268 ? -25.744 -4.439 30.062 1.00 77.12 268 LEU A N 1
ATOM 2043 C CA . LEU A 1 268 ? -24.537 -4.437 30.896 1.00 77.12 268 LEU A CA 1
ATOM 2044 C C . LEU A 1 268 ? -24.503 -5.580 31.917 1.00 77.12 268 LEU A C 1
ATOM 2046 O O . LEU A 1 268 ? -23.437 -6.140 32.171 1.00 77.12 268 LEU A O 1
ATOM 2050 N N . ARG A 1 269 ? -25.658 -5.965 32.477 1.00 75.00 269 ARG A N 1
ATOM 2051 C CA . ARG A 1 269 ? -25.754 -7.096 33.418 1.00 75.00 269 ARG A CA 1
ATOM 2052 C C . ARG A 1 269 ? -25.451 -8.440 32.750 1.00 75.00 269 ARG A C 1
ATOM 2054 O O . ARG A 1 269 ? -25.003 -9.359 33.428 1.00 75.00 269 ARG A O 1
ATOM 2061 N N . GLY A 1 270 ? -25.686 -8.548 31.441 1.00 75.44 270 GLY A N 1
ATOM 2062 C CA . GLY A 1 270 ? -25.487 -9.764 30.650 1.00 75.44 270 GLY A CA 1
ATOM 2063 C C . GLY A 1 270 ? -24.174 -9.833 29.860 1.00 75.44 270 GLY A C 1
ATOM 2064 O O . GLY A 1 270 ? -24.041 -10.711 29.007 1.00 75.44 270 GLY A O 1
ATOM 2065 N N . VAL A 1 271 ? -23.218 -8.922 30.075 1.00 84.81 271 VAL A N 1
ATOM 2066 C CA . VAL A 1 271 ? -21.945 -8.917 29.329 1.00 84.81 271 VAL A CA 1
ATOM 2067 C C . VAL A 1 271 ? -21.191 -10.233 29.543 1.00 84.81 271 VAL A C 1
ATOM 2069 O O . VAL A 1 271 ? -20.842 -10.591 30.665 1.00 84.81 271 VAL A O 1
ATOM 2072 N N . LYS A 1 272 ? -20.907 -10.944 28.446 1.00 86.12 272 LYS A N 1
ATOM 2073 C CA . LYS A 1 272 ? -20.169 -12.218 28.448 1.00 86.12 272 LYS A CA 1
ATOM 2074 C C . LYS A 1 272 ? -18.669 -12.013 28.605 1.00 86.12 272 LYS A C 1
ATOM 2076 O O . LYS A 1 272 ? -17.998 -12.796 29.269 1.00 86.12 272 LYS A O 1
ATOM 2081 N N . SER A 1 273 ? -18.140 -10.982 27.957 1.00 88.94 273 SER A N 1
ATOM 2082 C CA . SER A 1 273 ? -16.732 -10.611 28.046 1.00 88.94 273 SER A CA 1
ATOM 2083 C C . SER A 1 273 ? -16.552 -9.129 27.758 1.00 88.94 273 SER A C 1
ATOM 2085 O O . SER A 1 273 ? -17.322 -8.526 27.005 1.00 88.94 273 SER A O 1
ATOM 2087 N N . ALA A 1 274 ? -15.514 -8.548 28.349 1.00 90.50 274 ALA A N 1
ATOM 2088 C CA . ALA A 1 274 ? -15.101 -7.191 28.053 1.00 90.50 274 ALA A CA 1
ATOM 2089 C C . ALA A 1 274 ? -13.582 -7.114 27.935 1.00 90.50 274 ALA A C 1
ATOM 2091 O O . ALA A 1 274 ? -12.859 -7.814 28.643 1.00 90.50 274 ALA A O 1
ATOM 2092 N N . ARG A 1 275 ? -13.105 -6.237 27.058 1.00 93.94 275 ARG A N 1
ATOM 2093 C CA . ARG A 1 275 ? -11.685 -6.001 26.818 1.00 93.94 275 ARG A CA 1
ATOM 2094 C C . ARG A 1 275 ? -11.427 -4.510 26.684 1.00 93.94 275 ARG A C 1
ATOM 2096 O O . ARG A 1 275 ? -12.154 -3.832 25.966 1.00 93.94 275 ARG A O 1
ATOM 2103 N N . LEU A 1 276 ? -10.383 -4.005 27.335 1.00 94.19 276 LEU A N 1
ATOM 2104 C CA . LEU A 1 276 ? -9.859 -2.670 27.050 1.00 94.19 276 LEU A CA 1
ATOM 2105 C C . LEU A 1 276 ? -8.707 -2.804 26.053 1.00 94.19 276 LEU A C 1
ATOM 2107 O O . LEU A 1 276 ? -7.694 -3.418 26.379 1.00 94.19 276 LEU A O 1
ATOM 2111 N N . GLU A 1 277 ? -8.857 -2.259 24.850 1.00 95.62 277 GLU A N 1
ATOM 2112 C CA . GLU A 1 277 ? -7.848 -2.300 23.784 1.00 95.62 277 GLU A CA 1
ATOM 2113 C C . GLU A 1 277 ? -7.358 -0.900 23.405 1.00 95.62 277 GLU A C 1
ATOM 2115 O O . GLU A 1 277 ? -8.017 0.098 23.687 1.00 95.62 277 GLU A O 1
ATOM 2120 N N . GLY A 1 278 ? -6.182 -0.818 22.787 1.00 94.75 278 GLY A N 1
ATOM 2121 C CA . GLY A 1 278 ? -5.618 0.438 22.303 1.00 94.75 278 GLY A CA 1
ATOM 2122 C C . GLY A 1 278 ? -4.304 0.250 21.561 1.00 94.75 278 GLY A C 1
ATOM 2123 O O . GLY A 1 278 ? -3.865 -0.871 21.296 1.00 94.75 278 GLY A O 1
ATOM 2124 N N . GLU A 1 279 ? -3.661 1.361 21.218 1.00 94.31 279 GLU A N 1
ATOM 2125 C CA . GLU A 1 279 ? -2.336 1.372 20.604 1.00 94.31 279 GLU A CA 1
ATOM 2126 C C . GLU A 1 279 ? -1.380 2.262 21.394 1.00 94.31 279 GLU A C 1
ATOM 2128 O O . GLU A 1 279 ? -1.782 3.285 21.950 1.00 94.31 279 GLU A O 1
ATOM 2133 N N . THR A 1 280 ? -0.098 1.901 21.407 1.00 94.81 280 THR A N 1
ATOM 2134 C CA . THR A 1 280 ? 0.969 2.696 22.019 1.00 94.81 280 THR A CA 1
ATOM 2135 C C . THR A 1 280 ? 2.176 2.851 21.094 1.00 94.81 280 THR A C 1
ATOM 2137 O O . THR A 1 280 ? 2.389 2.017 20.217 1.00 94.81 280 THR A O 1
ATOM 2140 N N . PHE A 1 281 ? 2.944 3.926 21.259 1.00 92.50 281 PHE A N 1
ATOM 2141 C CA . PHE A 1 281 ? 4.140 4.253 20.479 1.00 92.50 281 PHE A CA 1
ATOM 2142 C C . PHE A 1 281 ? 5.195 4.856 21.412 1.00 92.50 281 PHE A C 1
ATOM 2144 O O . PHE A 1 281 ? 4.860 5.746 22.196 1.00 92.50 281 PHE A O 1
ATOM 2151 N N . GLY A 1 282 ? 6.454 4.426 21.292 1.00 90.25 282 GLY A N 1
ATOM 2152 C CA . GLY A 1 282 ? 7.595 4.991 22.025 1.00 90.25 282 GLY A CA 1
ATOM 2153 C C . GLY A 1 282 ? 7.733 4.528 23.478 1.00 90.25 282 GLY A C 1
ATOM 2154 O O . GLY A 1 282 ? 8.442 5.159 24.247 1.00 90.25 282 GLY A O 1
ATOM 2155 N N . VAL A 1 283 ? 7.054 3.453 23.888 1.00 92.38 283 VAL A N 1
ATOM 2156 C CA . VAL A 1 283 ? 7.174 2.910 25.249 1.00 92.38 283 VAL A CA 1
ATOM 2157 C C . VAL A 1 283 ? 8.499 2.170 25.406 1.00 92.38 283 VAL A C 1
ATOM 2159 O O . VAL A 1 283 ? 8.653 1.046 24.913 1.00 92.38 283 VAL A O 1
ATOM 2162 N N . ASN A 1 284 ? 9.437 2.764 26.144 1.00 89.19 284 ASN A N 1
ATOM 2163 C CA . ASN A 1 284 ? 10.759 2.186 26.357 1.00 89.19 284 ASN A CA 1
ATOM 2164 C C . ASN A 1 284 ? 10.828 1.324 27.623 1.00 89.19 284 ASN A C 1
ATOM 2166 O O . ASN A 1 284 ? 10.234 1.630 28.663 1.00 89.19 284 ASN A O 1
ATOM 2170 N N . ALA A 1 285 ? 11.599 0.237 27.535 1.00 84.19 285 ALA A N 1
ATOM 2171 C CA . ALA A 1 285 ? 11.990 -0.540 28.707 1.00 84.19 285 ALA A CA 1
ATOM 2172 C C . ALA A 1 285 ? 12.954 0.285 29.581 1.00 84.19 285 ALA A C 1
ATOM 2174 O O . ALA A 1 285 ? 13.764 1.045 29.059 1.00 84.19 285 ALA A O 1
ATOM 2175 N N . GLY A 1 286 ? 12.876 0.134 30.906 1.00 84.44 286 GLY A N 1
ATOM 2176 C CA . GLY A 1 286 ? 13.780 0.806 31.856 1.00 84.44 286 GLY A CA 1
ATOM 2177 C C . GLY A 1 286 ? 13.264 2.123 32.446 1.00 84.44 286 GLY A C 1
ATOM 2178 O O . GLY A 1 286 ? 13.820 2.596 33.430 1.00 84.44 286 GLY A O 1
ATOM 2179 N N . TYR A 1 287 ? 12.156 2.668 31.936 1.00 87.31 287 TYR A N 1
ATOM 2180 C CA . TYR A 1 287 ? 11.529 3.896 32.449 1.00 87.31 287 TYR A CA 1
ATOM 2181 C C . TYR A 1 287 ? 10.253 3.613 33.252 1.00 87.31 287 TYR A C 1
ATOM 2183 O O . TYR A 1 287 ? 9.222 4.269 33.087 1.00 87.31 287 TYR A O 1
ATOM 2191 N N . GLY A 1 288 ? 10.311 2.581 34.093 1.00 86.69 288 GLY A N 1
ATOM 2192 C CA . GLY A 1 288 ? 9.192 2.145 34.922 1.00 86.69 288 GLY A CA 1
ATOM 2193 C C . GLY A 1 288 ? 7.963 1.662 34.144 1.00 86.69 288 GLY A C 1
ATOM 2194 O O . GLY A 1 288 ? 7.848 1.775 32.918 1.00 86.69 288 GLY A O 1
ATOM 2195 N N . GLU A 1 289 ? 7.024 1.115 34.906 1.00 91.38 289 GLU A N 1
ATOM 2196 C CA . GLU A 1 289 ? 5.790 0.552 34.376 1.00 91.38 289 GLU A CA 1
ATOM 2197 C C . GLU A 1 289 ? 4.775 1.638 34.026 1.00 91.38 289 GLU A C 1
ATOM 2199 O O . GLU A 1 289 ? 4.615 2.630 34.742 1.00 91.38 289 GLU A O 1
ATOM 2204 N N . LYS A 1 290 ? 4.065 1.435 32.915 1.00 95.25 290 LYS A N 1
ATOM 2205 C CA . LYS A 1 290 ? 3.011 2.340 32.443 1.00 95.25 290 LYS A CA 1
ATOM 2206 C C . LYS A 1 290 ? 1.676 1.648 32.607 1.00 95.25 290 LYS A C 1
ATOM 2208 O O . LYS A 1 290 ? 1.293 0.805 31.797 1.00 95.25 290 LYS A O 1
ATOM 2213 N N . THR A 1 291 ? 0.995 1.984 33.688 1.00 96.38 291 THR A N 1
ATOM 2214 C CA . THR A 1 291 ? -0.233 1.316 34.108 1.00 96.38 291 THR A CA 1
ATOM 2215 C C . THR A 1 291 ? -1.426 1.883 33.359 1.00 96.38 291 THR A C 1
ATOM 2217 O O . THR A 1 291 ? -1.634 3.096 33.332 1.00 96.38 291 THR A O 1
ATOM 2220 N N . VAL A 1 292 ? -2.236 0.995 32.795 1.00 96.56 292 VAL A N 1
ATOM 2221 C CA . VAL A 1 292 ? -3.550 1.315 32.241 1.00 96.56 292 VAL A CA 1
ATOM 2222 C C . VAL A 1 292 ? -4.598 1.064 33.316 1.00 96.56 292 VAL A C 1
ATOM 2224 O O . VAL A 1 292 ? -4.575 0.028 33.989 1.00 96.56 292 VAL A O 1
ATOM 2227 N N . THR A 1 293 ? -5.516 2.009 33.484 1.00 94.38 293 THR A N 1
ATOM 2228 C CA . THR A 1 293 ? -6.605 1.938 34.455 1.00 94.38 293 THR A CA 1
ATOM 2229 C C . THR A 1 293 ? -7.965 2.080 33.786 1.00 94.38 293 THR A C 1
ATOM 2231 O O . THR A 1 293 ? -8.102 2.700 32.732 1.00 94.38 293 THR A O 1
ATOM 2234 N N . LEU A 1 294 ? -8.979 1.500 34.422 1.00 92.75 294 LEU A N 1
ATOM 2235 C CA . LEU A 1 294 ? -10.390 1.642 34.086 1.00 92.75 294 LEU A CA 1
ATOM 2236 C C . LEU A 1 294 ? -11.168 1.885 35.379 1.00 92.75 294 LEU A C 1
ATOM 2238 O O . LEU A 1 294 ? -11.050 1.108 36.326 1.00 92.75 294 LEU A O 1
ATOM 2242 N N . ASN A 1 295 ? -11.923 2.980 35.440 1.00 90.75 295 ASN A N 1
ATOM 2243 C CA . ASN A 1 295 ? -12.648 3.439 36.629 1.00 90.75 295 ASN A CA 1
ATOM 2244 C C . ASN A 1 295 ? -11.747 3.459 37.883 1.00 90.75 295 ASN A C 1
ATOM 2246 O O . ASN A 1 295 ? -12.138 3.033 38.967 1.00 90.75 295 ASN A O 1
ATOM 2250 N N . GLY A 1 296 ? -10.492 3.891 37.708 1.00 88.38 296 GLY A N 1
ATOM 2251 C CA . GLY A 1 296 ? -9.477 3.953 38.765 1.00 88.38 296 GLY A CA 1
ATOM 2252 C C . GLY A 1 296 ? -8.812 2.619 39.134 1.00 88.38 296 GLY A C 1
ATOM 2253 O O . GLY A 1 296 ? -7.844 2.626 39.889 1.00 88.38 296 GLY A O 1
ATOM 2254 N N . ARG A 1 297 ? -9.264 1.479 38.593 1.00 90.56 297 ARG A N 1
ATOM 2255 C CA . ARG A 1 297 ? -8.661 0.158 38.840 1.00 90.56 297 ARG A CA 1
ATOM 2256 C C . ARG A 1 297 ? -7.628 -0.178 37.772 1.00 90.56 297 ARG A C 1
ATOM 2258 O O . ARG A 1 297 ? -7.885 0.014 36.588 1.00 90.56 297 ARG A O 1
ATOM 2265 N N . ALA A 1 298 ? -6.472 -0.701 38.172 1.00 92.75 298 ALA A N 1
ATOM 2266 C CA . ALA A 1 298 ? -5.449 -1.154 37.232 1.00 92.75 298 ALA A CA 1
ATOM 2267 C C . ALA A 1 298 ? -5.938 -2.374 36.435 1.00 92.75 298 ALA A C 1
ATOM 2269 O O . ALA A 1 298 ? -6.433 -3.339 37.016 1.00 92.75 298 ALA A O 1
ATOM 2270 N N . VAL A 1 299 ? -5.786 -2.329 35.109 1.00 93.19 299 VAL A N 1
ATOM 2271 C CA . VAL A 1 299 ? -6.181 -3.421 34.201 1.00 93.19 299 VAL A CA 1
ATOM 2272 C C . VAL A 1 299 ? -4.991 -4.091 33.518 1.00 93.19 299 VAL A C 1
ATOM 2274 O O . VAL A 1 299 ? -5.089 -5.250 33.128 1.00 93.19 299 VAL A O 1
ATOM 2277 N N . GLY A 1 300 ? -3.858 -3.396 33.398 1.00 94.25 300 GLY A N 1
ATOM 2278 C CA . GLY A 1 300 ? -2.653 -3.940 32.780 1.00 94.25 300 GLY A CA 1
ATOM 2279 C C . GLY A 1 300 ? -1.545 -2.905 32.617 1.00 94.25 300 GLY A C 1
ATOM 2280 O O . GLY A 1 300 ? -1.677 -1.762 33.055 1.00 94.25 300 GLY A O 1
ATOM 2281 N N . GLN A 1 301 ? -0.452 -3.316 31.978 1.00 96.12 301 GLN A N 1
ATOM 2282 C CA . GLN A 1 301 ? 0.706 -2.473 31.672 1.00 96.12 301 GLN A CA 1
ATOM 2283 C C . GLN A 1 301 ? 0.876 -2.346 30.162 1.00 96.12 301 GLN A C 1
ATOM 2285 O O . GLN A 1 301 ? 0.709 -3.324 29.429 1.00 96.12 301 GLN A O 1
ATOM 2290 N N . LEU A 1 302 ? 1.204 -1.142 29.689 1.00 95.88 302 LEU A N 1
ATOM 2291 C CA . LEU A 1 302 ? 1.470 -0.927 28.272 1.00 95.88 302 LEU A CA 1
ATOM 2292 C C . LEU A 1 302 ? 2.672 -1.763 27.819 1.00 95.88 302 LEU A C 1
ATOM 2294 O O . LEU A 1 302 ? 3.703 -1.770 28.492 1.00 95.88 302 LEU A O 1
ATOM 2298 N N . PRO A 1 303 ? 2.581 -2.433 26.660 1.00 93.69 303 PRO A N 1
ATOM 2299 C CA . PRO A 1 303 ? 3.708 -3.179 26.141 1.00 93.69 303 PRO A CA 1
ATOM 2300 C C . PRO A 1 303 ? 4.811 -2.230 25.672 1.00 93.69 303 PRO A C 1
ATOM 2302 O O . PRO A 1 303 ? 4.541 -1.188 25.076 1.00 93.69 303 PRO A O 1
ATOM 2305 N N . THR A 1 304 ? 6.061 -2.651 25.835 1.00 90.94 304 THR A N 1
ATOM 2306 C CA . THR A 1 304 ? 7.208 -1.947 25.259 1.00 90.94 304 THR A CA 1
ATOM 2307 C C . THR A 1 304 ? 7.191 -1.994 23.731 1.00 90.94 304 THR A C 1
ATOM 2309 O O . THR A 1 304 ? 6.795 -2.991 23.106 1.00 90.94 304 THR A O 1
ATOM 2312 N N . GLY A 1 305 ? 7.616 -0.896 23.115 1.00 82.00 305 GLY A N 1
ATOM 2313 C CA . GLY A 1 305 ? 7.692 -0.718 21.673 1.00 82.00 305 GLY A CA 1
ATOM 2314 C C . GLY A 1 305 ? 8.300 0.640 21.345 1.00 82.00 305 GLY A C 1
ATOM 2315 O O . GLY A 1 305 ? 7.835 1.644 21.870 1.00 82.00 305 GLY A O 1
ATOM 2316 N N . GLY A 1 306 ? 9.329 0.657 20.495 1.00 80.69 306 GLY A N 1
ATOM 2317 C CA . GLY A 1 306 ? 9.999 1.887 20.059 1.00 80.69 306 GLY A CA 1
ATOM 2318 C C . GLY A 1 306 ? 9.139 2.712 19.097 1.00 80.69 306 GLY A C 1
ATOM 2319 O O . GLY A 1 306 ? 7.935 2.878 19.299 1.00 80.69 306 GLY A O 1
ATOM 2320 N N . ASP A 1 307 ? 9.736 3.176 18.002 1.00 79.56 307 ASP A N 1
ATOM 2321 C CA . ASP A 1 307 ? 9.108 4.131 17.076 1.00 79.56 307 ASP A CA 1
ATOM 2322 C C . ASP A 1 307 ? 8.102 3.487 16.099 1.00 79.56 307 ASP A C 1
ATOM 2324 O O . ASP A 1 307 ? 8.098 3.726 14.888 1.00 79.56 307 ASP A O 1
ATOM 2328 N N . ALA A 1 308 ? 7.230 2.623 16.621 1.00 79.75 308 ALA A N 1
ATOM 2329 C CA . ALA A 1 308 ? 6.137 2.008 15.888 1.00 79.75 308 ALA A CA 1
ATOM 2330 C C . ALA A 1 308 ? 4.907 1.818 16.781 1.00 79.75 308 ALA A C 1
ATOM 2332 O O . ALA A 1 308 ? 5.003 1.334 17.907 1.00 79.75 308 ALA A O 1
ATOM 2333 N N . TRP A 1 309 ? 3.728 2.122 16.230 1.00 85.62 309 TRP A N 1
ATOM 2334 C CA . TRP A 1 309 ? 2.456 1.843 16.896 1.00 85.62 309 TRP A CA 1
ATOM 2335 C C . TRP A 1 309 ? 2.270 0.339 17.100 1.00 85.62 309 TRP A C 1
ATOM 2337 O O . TRP A 1 309 ? 2.229 -0.413 16.115 1.00 85.62 309 TRP A O 1
ATOM 2347 N N . LYS A 1 310 ? 2.114 -0.062 18.363 1.00 88.81 310 LYS A N 1
ATOM 2348 C CA . LYS A 1 310 ? 1.884 -1.426 18.833 1.00 88.81 310 LYS A CA 1
ATOM 2349 C C . LYS A 1 310 ? 0.509 -1.518 19.487 1.00 88.81 310 LYS A C 1
ATOM 2351 O O . LYS A 1 310 ? 0.208 -0.762 20.407 1.00 88.81 310 LYS A O 1
ATOM 2356 N N . ALA A 1 311 ? -0.313 -2.449 19.013 1.00 91.62 311 ALA A N 1
ATOM 2357 C CA . ALA A 1 311 ? -1.603 -2.734 19.627 1.00 91.62 311 ALA A CA 1
ATOM 2358 C C . ALA A 1 311 ? -1.421 -3.449 20.974 1.00 91.62 311 ALA A C 1
ATOM 2360 O O . ALA A 1 311 ? -0.501 -4.253 21.147 1.00 91.62 311 ALA A O 1
ATOM 2361 N N . PHE A 1 312 ? -2.327 -3.184 21.905 1.00 95.00 312 PHE A N 1
ATOM 2362 C CA . PHE A 1 312 ? -2.465 -3.905 23.163 1.00 95.00 312 PHE A CA 1
ATOM 2363 C C . PHE A 1 312 ? -3.941 -4.157 23.453 1.00 95.00 312 PHE A C 1
ATOM 2365 O O . PHE A 1 312 ? -4.821 -3.467 22.938 1.00 95.00 312 PHE A O 1
ATOM 2372 N N . GLY A 1 313 ? -4.217 -5.122 24.322 1.00 95.69 313 GLY A N 1
ATOM 2373 C CA . GLY A 1 313 ? -5.542 -5.222 24.905 1.00 95.69 313 GLY A CA 1
ATOM 2374 C C . GLY A 1 313 ? -5.586 -6.170 26.084 1.00 95.69 313 GLY A C 1
ATOM 2375 O O . GLY A 1 313 ? -4.970 -7.234 26.031 1.00 95.69 313 GLY A O 1
ATOM 2376 N N . PHE A 1 314 ? -6.346 -5.782 27.100 1.00 95.19 314 PHE A N 1
ATOM 2377 C CA . PHE A 1 314 ? -6.469 -6.459 28.383 1.00 95.19 3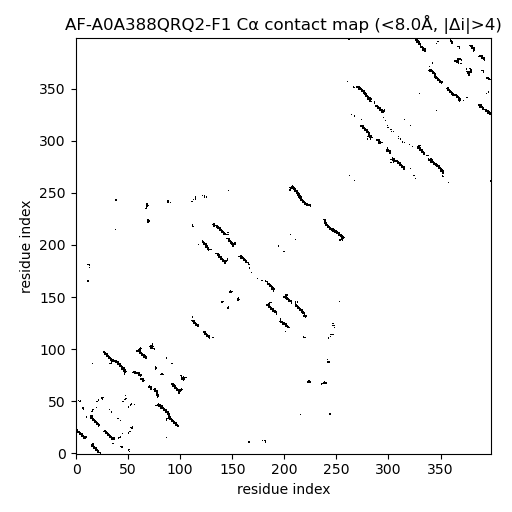14 PHE A CA 1
ATOM 2378 C C . PHE A 1 314 ? -7.893 -6.969 28.552 1.00 95.19 314 PHE A C 1
ATOM 2380 O O . PHE A 1 314 ? -8.838 -6.175 28.567 1.00 95.19 314 PHE A O 1
ATOM 2387 N N . ASP A 1 315 ? -8.040 -8.284 28.668 1.00 93.75 315 ASP A N 1
ATOM 2388 C CA . ASP A 1 315 ? -9.325 -8.884 29.008 1.00 93.75 315 ASP A CA 1
ATOM 2389 C C . ASP A 1 315 ? -9.672 -8.522 30.455 1.00 93.75 315 ASP A C 1
ATOM 2391 O O . ASP A 1 315 ? -8.853 -8.640 31.372 1.00 93.75 315 ASP A O 1
ATOM 2395 N N . LEU A 1 316 ? -10.884 -8.018 30.655 1.00 90.31 316 LEU A N 1
ATOM 2396 C CA . LEU A 1 316 ? -11.328 -7.497 31.936 1.00 90.31 316 LEU A CA 1
ATOM 2397 C C . LEU A 1 316 ? -11.886 -8.638 32.785 1.00 90.31 316 LEU A C 1
ATOM 2399 O O . LEU A 1 316 ? -12.788 -9.367 32.375 1.00 90.31 316 LEU A O 1
ATOM 2403 N N . LYS A 1 317 ? -11.338 -8.782 33.993 1.00 83.88 317 LYS A N 1
ATOM 2404 C CA . LYS A 1 317 ? -11.775 -9.784 34.972 1.00 83.88 317 LYS A CA 1
ATOM 2405 C C . LYS A 1 317 ? -13.193 -9.483 35.461 1.00 83.88 317 LYS A C 1
ATOM 2407 O O . LYS A 1 317 ? -13.584 -8.318 35.521 1.00 83.88 317 LYS A O 1
ATOM 2412 N N . ALA A 1 318 ? -13.914 -10.515 35.905 1.00 75.50 318 ALA A N 1
ATOM 2413 C CA . ALA A 1 318 ? -15.285 -10.404 36.421 1.00 75.50 318 ALA A CA 1
ATOM 2414 C C . ALA A 1 318 ? -15.450 -9.312 37.497 1.00 75.50 318 ALA A C 1
ATOM 2416 O O . ALA A 1 318 ? -16.426 -8.571 37.488 1.00 75.50 318 ALA A O 1
ATOM 2417 N N . GLU A 1 319 ? -14.455 -9.147 38.370 1.00 71.75 319 GLU A N 1
ATOM 2418 C CA . GLU A 1 319 ? -14.421 -8.103 39.404 1.00 71.75 319 GLU A CA 1
ATOM 2419 C C . GLU A 1 319 ? -14.401 -6.675 38.837 1.00 71.75 319 GLU A C 1
ATOM 2421 O O . GLU A 1 319 ? -14.930 -5.754 39.454 1.00 71.75 319 GLU A O 1
ATOM 2426 N N . THR A 1 320 ? -13.792 -6.465 37.669 1.00 73.12 320 THR A N 1
ATOM 2427 C CA . THR A 1 320 ? -13.813 -5.177 36.962 1.00 73.12 320 THR A CA 1
ATOM 2428 C C . THR A 1 320 ? -15.154 -4.970 36.257 1.00 73.12 320 THR A C 1
ATOM 2430 O O . THR A 1 320 ? -15.623 -3.837 36.190 1.00 73.12 320 THR A O 1
ATOM 2433 N N . LEU A 1 321 ? -15.806 -6.052 35.807 1.00 72.56 321 LEU A N 1
ATOM 2434 C CA . LEU A 1 321 ? -17.122 -5.997 35.156 1.00 72.56 321 LEU A CA 1
ATOM 2435 C C . LEU A 1 321 ? -18.230 -5.534 36.112 1.00 72.56 321 LEU A C 1
ATOM 2437 O O . LEU A 1 321 ? -19.126 -4.807 35.694 1.00 72.56 321 LEU A O 1
ATOM 2441 N N . THR A 1 322 ? -18.166 -5.899 37.397 1.00 69.31 322 THR A N 1
ATOM 2442 C CA . THR A 1 322 ? -19.168 -5.472 38.397 1.00 69.31 322 THR A CA 1
ATOM 2443 C C . THR A 1 322 ? -19.140 -3.969 38.683 1.00 69.31 322 THR A C 1
ATOM 2445 O O . THR A 1 322 ? -20.104 -3.433 39.223 1.00 69.31 322 THR A O 1
ATOM 2448 N N . GLY A 1 323 ? -18.052 -3.283 38.316 1.00 69.62 323 GLY A N 1
ATOM 2449 C CA . GLY A 1 323 ? -17.898 -1.832 38.422 1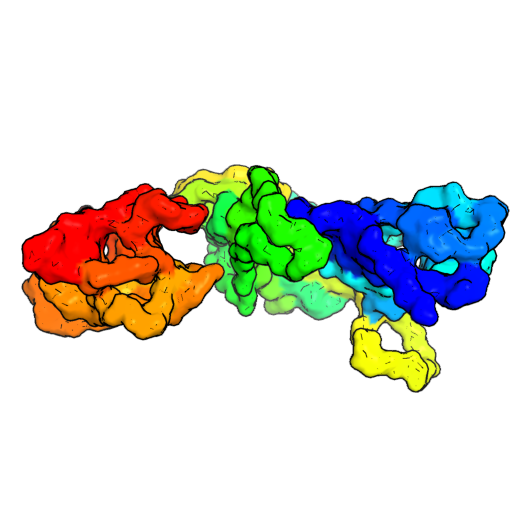.00 69.62 323 GLY A CA 1
ATOM 2450 C C . GLY A 1 323 ? -18.225 -1.070 37.136 1.00 69.62 323 GLY A C 1
ATOM 2451 O O . GLY A 1 323 ? -17.907 0.119 37.062 1.00 69.62 323 GLY A O 1
ATOM 2452 N N . PHE A 1 324 ? -18.794 -1.727 36.117 1.00 76.00 324 PHE A N 1
ATOM 2453 C CA . PHE A 1 324 ? -19.220 -1.043 34.901 1.00 76.00 324 PHE A CA 1
ATOM 2454 C C . PHE A 1 324 ? -20.443 -0.171 35.147 1.00 76.00 324 PHE A C 1
ATOM 2456 O O . PHE A 1 324 ? -21.453 -0.610 35.694 1.00 76.00 324 PHE A O 1
ATOM 2463 N N . ALA A 1 325 ? -20.361 1.059 34.660 1.00 75.00 325 ALA A N 1
ATOM 2464 C CA . ALA A 1 325 ? -21.497 1.954 34.552 1.00 75.00 325 ALA A CA 1
ATOM 2465 C C . ALA A 1 325 ? -21.707 2.333 33.083 1.00 75.00 325 ALA A C 1
ATOM 2467 O O . ALA A 1 325 ? -20.915 1.975 32.214 1.00 75.00 325 ALA A O 1
ATOM 2468 N N . LEU A 1 326 ? -22.765 3.091 32.793 1.00 78.94 326 LEU A N 1
ATOM 2469 C CA . LEU A 1 326 ? -22.912 3.719 31.476 1.00 78.94 326 LEU A CA 1
ATOM 2470 C C . LEU A 1 326 ? -21.785 4.725 31.209 1.00 78.94 326 LEU A C 1
ATOM 2472 O O . LEU A 1 326 ? -21.393 4.919 30.067 1.00 78.94 326 LEU A O 1
ATOM 2476 N N . ARG A 1 327 ? -21.224 5.325 32.265 1.00 83.25 327 ARG A N 1
ATOM 2477 C CA . ARG A 1 327 ? -20.068 6.218 32.176 1.00 83.25 327 ARG A CA 1
ATOM 2478 C C . ARG A 1 327 ? -18.839 5.540 32.738 1.00 83.25 327 ARG A C 1
ATOM 2480 O O . ARG A 1 327 ? -18.801 5.233 33.928 1.00 83.25 327 ARG A O 1
ATOM 2487 N N . ASN A 1 328 ? -17.846 5.324 31.889 1.00 87.81 328 ASN A N 1
ATOM 2488 C CA . ASN A 1 328 ? -16.579 4.728 32.290 1.00 87.81 328 ASN A CA 1
ATOM 2489 C C . ASN A 1 328 ? -15.441 5.652 31.902 1.00 87.81 328 ASN A C 1
ATOM 2491 O O . ASN A 1 328 ? -15.518 6.373 30.913 1.00 87.81 328 ASN A O 1
ATOM 2495 N N . VAL A 1 329 ? -14.365 5.608 32.672 1.00 91.50 329 VAL A N 1
ATOM 2496 C CA . VAL A 1 329 ? -13.185 6.428 32.430 1.00 91.50 329 VAL A CA 1
ATOM 2497 C C . VAL A 1 329 ? -11.975 5.523 32.401 1.00 91.50 329 VAL A C 1
ATOM 2499 O O . VAL A 1 329 ? -11.688 4.828 33.376 1.00 91.50 329 VAL A O 1
ATOM 2502 N N . ALA A 1 330 ? -11.248 5.548 31.294 1.00 94.12 330 ALA A N 1
ATOM 2503 C CA . ALA A 1 330 ? -9.930 4.951 31.231 1.00 94.12 330 ALA A CA 1
ATOM 2504 C C . ALA A 1 330 ? -8.837 5.996 31.449 1.00 94.12 330 ALA A C 1
ATOM 2506 O O . ALA A 1 330 ? -9.038 7.201 31.274 1.00 94.12 330 ALA A O 1
ATOM 2507 N N . GLY A 1 331 ? -7.663 5.512 31.834 1.00 95.25 331 GLY A N 1
ATOM 2508 C CA . GLY A 1 331 ? -6.485 6.344 31.980 1.00 95.25 331 GLY A CA 1
ATOM 2509 C C . GLY A 1 331 ? -5.201 5.556 31.799 1.00 95.25 331 GLY A C 1
ATOM 2510 O O . GLY A 1 331 ? -5.171 4.329 31.900 1.00 95.25 331 GLY A O 1
ATOM 2511 N N . VAL A 1 332 ? -4.122 6.283 31.541 1.00 96.44 332 VAL A N 1
ATOM 2512 C CA . VAL A 1 332 ? -2.762 5.748 31.561 1.00 96.44 332 VAL A CA 1
ATOM 2513 C C . VAL A 1 332 ? -1.939 6.589 32.516 1.00 96.44 332 VAL A C 1
ATOM 2515 O O . VAL A 1 332 ? -1.982 7.815 32.449 1.00 96.44 332 VAL A O 1
ATOM 2518 N N . SER A 1 333 ? -1.184 5.937 33.394 1.00 95.25 333 SER A N 1
ATOM 2519 C CA . SER A 1 333 ? -0.286 6.590 34.344 1.00 95.25 333 SER A CA 1
ATOM 2520 C C . SER A 1 333 ? 1.123 6.026 34.257 1.00 95.25 333 SER A C 1
ATOM 2522 O O . SER A 1 333 ? 1.301 4.815 34.128 1.00 95.25 333 SER A O 1
ATOM 2524 N N . VAL A 1 334 ? 2.116 6.894 34.405 1.00 94.94 334 VAL A N 1
ATOM 2525 C CA . VAL A 1 334 ? 3.538 6.545 34.451 1.00 94.94 334 VAL A CA 1
ATOM 2526 C C . VAL A 1 334 ? 4.202 7.293 35.615 1.00 94.94 334 VAL A C 1
ATOM 2528 O O . VAL A 1 334 ? 3.795 8.424 35.902 1.00 94.94 334 VAL A O 1
ATOM 2531 N N . PRO A 1 335 ? 5.205 6.715 36.303 1.00 93.12 335 PRO A N 1
ATOM 2532 C CA . PRO A 1 335 ? 6.073 7.481 37.196 1.00 93.12 335 PRO A CA 1
ATOM 2533 C C . PRO A 1 335 ? 6.675 8.693 36.477 1.00 93.12 335 PRO A C 1
ATOM 2535 O O . PRO A 1 335 ? 6.912 8.634 35.272 1.00 93.12 335 PRO A O 1
ATOM 2538 N N . LEU A 1 336 ? 6.943 9.790 37.188 1.00 92.69 336 LEU A N 1
ATOM 2539 C CA . LEU A 1 336 ? 7.657 10.913 36.575 1.00 92.69 336 LEU A CA 1
ATOM 2540 C C . LEU A 1 336 ? 9.058 10.474 36.138 1.00 92.69 336 LEU A C 1
ATOM 2542 O O . LEU A 1 336 ? 9.888 10.093 36.961 1.00 92.69 336 LEU A O 1
ATOM 2546 N N . ASN A 1 337 ? 9.284 10.509 34.829 1.00 91.31 337 ASN A N 1
ATOM 2547 C CA . ASN A 1 337 ? 10.536 10.202 34.156 1.00 91.31 337 ASN A CA 1
ATOM 2548 C C . ASN A 1 337 ? 10.540 10.839 32.756 1.00 91.31 337 ASN A C 1
ATOM 2550 O O . ASN A 1 337 ? 9.540 11.428 32.336 1.00 91.31 337 ASN A O 1
ATOM 2554 N N . ASP A 1 338 ? 11.651 10.680 32.039 1.00 89.31 338 ASP A N 1
ATOM 2555 C CA . ASP A 1 338 ? 11.873 11.305 30.731 1.00 89.31 338 ASP A CA 1
ATOM 2556 C C . ASP A 1 338 ? 11.364 10.474 29.539 1.00 89.31 338 ASP A C 1
ATOM 2558 O O . ASP A 1 338 ? 11.658 10.800 28.388 1.00 89.31 338 ASP A O 1
ATOM 2562 N N . ASP A 1 339 ? 10.600 9.399 29.772 1.00 91.50 339 ASP A N 1
ATOM 2563 C CA . ASP A 1 339 ? 10.117 8.549 28.683 1.00 91.50 339 ASP A CA 1
ATOM 2564 C C . ASP A 1 339 ? 9.001 9.235 27.889 1.00 91.50 339 ASP A C 1
ATOM 2566 O O . ASP A 1 339 ? 7.906 9.553 28.386 1.00 91.50 339 ASP A O 1
ATOM 2570 N N . LYS A 1 340 ? 9.281 9.459 26.607 1.00 91.56 340 LYS A N 1
ATOM 2571 C CA . LYS A 1 340 ? 8.367 10.103 25.667 1.00 91.56 340 LYS A CA 1
ATOM 2572 C C . LYS A 1 340 ? 7.632 9.028 24.875 1.00 91.56 340 LYS A C 1
ATOM 2574 O O . LYS A 1 340 ? 8.213 8.354 24.036 1.00 91.56 340 LYS A O 1
ATOM 2579 N N . PHE A 1 341 ? 6.339 8.885 25.151 1.00 94.31 341 PHE A N 1
ATOM 2580 C CA . PHE A 1 341 ? 5.471 7.899 24.520 1.00 94.31 341 PHE A CA 1
ATOM 2581 C C . PHE A 1 341 ? 4.074 8.481 24.314 1.00 94.31 341 PHE A C 1
ATOM 2583 O O . PHE A 1 341 ? 3.718 9.524 24.868 1.00 94.31 341 PHE A O 1
ATOM 2590 N N . LYS A 1 342 ? 3.260 7.796 23.516 1.00 94.94 342 LYS A N 1
ATOM 2591 C CA . LYS A 1 342 ? 1.856 8.150 23.312 1.00 94.94 342 LYS A CA 1
ATOM 2592 C C . LYS A 1 342 ? 0.960 6.926 23.236 1.00 94.94 342 LYS A C 1
ATOM 2594 O O . LYS A 1 342 ? 1.414 5.811 22.964 1.00 94.94 342 LYS A O 1
ATOM 2599 N N . VAL A 1 343 ? -0.320 7.146 23.499 1.00 95.31 343 VAL A N 1
ATOM 2600 C CA . VAL A 1 343 ? -1.392 6.157 23.370 1.00 95.31 343 VAL A CA 1
ATOM 2601 C C . VAL A 1 343 ? -2.518 6.721 22.522 1.00 95.31 343 VAL A C 1
ATOM 2603 O O . VAL A 1 343 ? -2.728 7.929 22.509 1.00 95.31 343 VAL A O 1
ATOM 2606 N N . ARG A 1 344 ? -3.246 5.867 21.809 1.00 92.88 344 ARG A N 1
ATOM 2607 C CA . ARG A 1 344 ? -4.446 6.258 21.055 1.00 92.88 344 ARG A CA 1
ATOM 2608 C C . ARG A 1 344 ? -5.412 5.090 20.933 1.00 92.88 344 ARG A C 1
ATOM 2610 O O . ARG A 1 344 ? -5.066 3.962 21.290 1.00 92.88 344 ARG A O 1
ATOM 2617 N N . ASN A 1 345 ? -6.587 5.352 20.358 1.00 89.88 345 ASN A N 1
ATOM 2618 C CA . ASN A 1 345 ? -7.599 4.328 20.084 1.00 89.88 345 ASN A CA 1
ATOM 2619 C C . ASN A 1 345 ? -7.958 3.497 21.326 1.00 89.88 345 ASN A C 1
ATOM 2621 O O . ASN A 1 345 ? -8.216 2.303 21.204 1.00 89.88 345 ASN A O 1
ATOM 2625 N N . LEU A 1 346 ? -7.960 4.118 22.509 1.00 91.94 346 LEU A N 1
ATOM 2626 C CA . LEU A 1 346 ? -8.301 3.426 23.744 1.00 91.94 346 LEU A CA 1
ATOM 2627 C C . LEU A 1 346 ? -9.809 3.153 23.752 1.00 91.94 346 LEU A C 1
ATOM 2629 O O . LEU A 1 346 ? -10.608 4.089 23.780 1.00 91.94 346 LEU A O 1
ATOM 2633 N N . ARG A 1 347 ? -10.194 1.880 23.660 1.00 90.94 347 ARG A N 1
ATOM 2634 C CA . ARG A 1 347 ? -11.578 1.449 23.448 1.00 90.94 347 ARG A CA 1
ATOM 2635 C C . ARG A 1 347 ? -11.950 0.301 24.369 1.00 90.94 347 ARG A C 1
ATOM 2637 O O . ARG A 1 347 ? -11.186 -0.643 24.556 1.00 90.94 347 ARG A O 1
ATOM 2644 N N . LEU A 1 348 ? -13.167 0.359 24.882 1.00 90.38 348 LEU A N 1
ATOM 2645 C CA . LEU A 1 348 ? -13.849 -0.751 25.513 1.00 90.38 348 LEU A CA 1
ATOM 2646 C C . LEU A 1 348 ? -14.563 -1.585 24.445 1.00 90.38 348 LEU A C 1
ATOM 2648 O O . LEU A 1 348 ? -15.370 -1.061 23.678 1.00 90.38 348 LEU A O 1
ATOM 2652 N N . VAL A 1 349 ? -14.270 -2.881 24.405 1.00 90.12 349 VAL A N 1
ATOM 2653 C CA . VAL A 1 349 ? -14.929 -3.870 23.549 1.00 90.12 349 VAL A CA 1
ATOM 2654 C C . VAL A 1 349 ? -15.755 -4.796 24.428 1.00 90.12 349 VAL A C 1
ATOM 2656 O O . VAL A 1 349 ? -15.202 -5.454 25.305 1.00 90.12 349 VAL A O 1
ATOM 2659 N N . LEU A 1 350 ? -17.063 -4.855 24.194 1.00 87.94 350 LEU A N 1
ATOM 2660 C CA . LEU A 1 350 ? -18.012 -5.678 24.942 1.00 87.94 350 LEU A CA 1
ATOM 2661 C C . LEU A 1 350 ? -18.601 -6.751 24.035 1.00 87.94 350 LEU A C 1
ATOM 2663 O O . LEU A 1 350 ? -19.055 -6.435 22.939 1.00 87.94 350 LEU A O 1
ATOM 2667 N N . THR A 1 351 ? -18.659 -7.991 24.515 1.00 88.56 351 THR A N 1
ATOM 2668 C CA . THR A 1 351 ? -19.503 -9.037 23.926 1.00 88.56 351 THR A CA 1
ATOM 2669 C C . THR A 1 351 ? -20.739 -9.197 24.801 1.00 88.56 351 THR A C 1
ATOM 2671 O O . THR A 1 351 ? -20.633 -9.613 25.957 1.00 88.56 351 THR A O 1
ATOM 2674 N N . LEU A 1 352 ? -21.908 -8.848 24.269 1.00 85.94 352 LEU A N 1
ATOM 2675 C CA . LEU A 1 352 ? -23.180 -8.897 24.991 1.00 85.94 352 LEU A CA 1
ATOM 2676 C C . LEU A 1 352 ? -23.726 -10.332 25.085 1.00 85.94 352 LEU A C 1
ATOM 2678 O O . LEU A 1 352 ? -23.269 -11.242 24.384 1.00 85.94 352 LEU A O 1
ATOM 2682 N N . ALA A 1 353 ? -24.737 -10.539 25.935 1.00 84.81 353 ALA A N 1
ATOM 2683 C CA . ALA A 1 353 ? -25.395 -11.836 26.122 1.00 84.81 353 ALA A CA 1
ATOM 2684 C C . ALA A 1 353 ? -25.909 -12.439 24.804 1.00 84.81 353 ALA A C 1
ATOM 2686 O O . ALA A 1 353 ? -25.756 -13.640 24.565 1.00 84.81 353 ALA A O 1
ATOM 2687 N N . ASP A 1 354 ? -26.458 -11.596 23.930 1.00 82.06 354 ASP A N 1
ATOM 2688 C CA . ASP A 1 354 ? -27.006 -11.966 22.621 1.00 82.06 354 ASP A CA 1
ATOM 2689 C C . ASP A 1 354 ? -25.940 -12.184 21.527 1.00 82.06 354 ASP A C 1
ATOM 2691 O O . ASP A 1 354 ? -26.273 -12.546 20.401 1.00 82.06 354 ASP A O 1
ATOM 2695 N N . GLY A 1 355 ? -24.655 -12.004 21.852 1.00 81.19 355 GLY A N 1
ATOM 2696 C CA . GLY A 1 355 ? -23.535 -12.183 20.929 1.00 81.19 355 GLY A CA 1
ATOM 2697 C C . GLY A 1 355 ? -23.158 -10.939 20.121 1.00 81.19 355 GLY A C 1
ATOM 2698 O O . GLY A 1 355 ? -22.172 -10.993 19.384 1.00 81.19 355 GLY A O 1
ATOM 2699 N N . ARG A 1 356 ? -23.869 -9.810 20.263 1.00 83.12 356 ARG A N 1
ATOM 2700 C CA . ARG A 1 356 ? -23.433 -8.535 19.670 1.00 83.12 356 ARG A CA 1
ATOM 2701 C C . ARG A 1 356 ? -22.096 -8.100 20.271 1.00 83.12 356 ARG A C 1
ATOM 2703 O O . ARG A 1 356 ? -21.880 -8.211 21.478 1.00 83.12 356 ARG A O 1
ATOM 2710 N N . VAL A 1 357 ? -21.221 -7.555 19.426 1.00 84.12 357 VAL A N 1
ATOM 2711 C CA . VAL A 1 357 ? -19.958 -6.934 19.847 1.00 84.12 357 VAL A CA 1
ATOM 2712 C C . VAL A 1 357 ? -20.076 -5.422 19.718 1.00 84.12 357 VAL A C 1
ATOM 2714 O O . VAL A 1 357 ? -20.363 -4.913 18.636 1.00 84.12 357 VAL A O 1
ATOM 2717 N N . VAL A 1 358 ? -19.833 -4.705 20.813 1.00 83.25 358 VAL A N 1
ATOM 2718 C CA . VAL A 1 358 ? -19.882 -3.239 20.877 1.00 83.25 358 VAL A CA 1
ATOM 2719 C C . VAL A 1 358 ? -18.489 -2.696 21.154 1.00 83.25 358 VAL A C 1
ATOM 2721 O O . VAL A 1 358 ? -17.772 -3.240 21.991 1.00 83.25 358 VAL A O 1
ATOM 2724 N N . LYS A 1 359 ? -18.096 -1.628 20.454 1.00 86.19 359 LYS A N 1
ATOM 2725 C CA . LYS A 1 359 ? -16.821 -0.932 20.659 1.00 86.19 359 LYS A CA 1
ATOM 2726 C C . LYS A 1 359 ? -17.073 0.531 20.982 1.00 86.19 359 LYS A C 1
ATOM 2728 O O . LYS A 1 359 ? -17.751 1.208 20.215 1.00 86.19 359 LYS A O 1
ATOM 2733 N N . VAL A 1 360 ? -16.503 1.016 22.078 1.00 85.31 360 VAL A N 1
ATOM 2734 C CA . VAL A 1 360 ? -16.714 2.382 22.567 1.00 85.31 360 VAL A CA 1
ATOM 2735 C C . VAL A 1 360 ? -15.397 2.993 23.003 1.00 85.31 360 VAL A C 1
ATOM 2737 O O . VAL A 1 360 ? -14.636 2.367 23.729 1.00 85.31 360 VAL A O 1
ATOM 2740 N N . GLY A 1 361 ? -15.129 4.223 22.585 1.00 83.50 361 GLY A N 1
ATOM 2741 C CA . GLY A 1 361 ? -13.988 4.994 23.063 1.00 83.50 361 GLY A CA 1
ATOM 2742 C C . GLY A 1 361 ? -13.446 5.953 22.011 1.00 83.50 361 GLY A C 1
ATOM 2743 O O . GLY A 1 361 ? -13.688 5.766 20.812 1.00 83.50 361 GLY A O 1
ATOM 2744 N N . PRO A 1 362 ? -12.727 7.001 22.435 1.00 82.00 362 PRO A N 1
ATOM 2745 C CA . PRO A 1 362 ? -12.203 7.995 21.527 1.00 82.00 362 PRO A CA 1
ATOM 2746 C C . PRO A 1 362 ? -11.031 7.431 20.727 1.00 82.00 362 PRO A C 1
ATOM 2748 O O . PRO A 1 362 ? -10.265 6.569 21.161 1.00 82.00 362 PRO A O 1
ATOM 2751 N N . LYS A 1 363 ? -10.851 7.995 19.538 1.00 81.00 363 LYS A N 1
ATOM 2752 C CA . LYS A 1 363 ? -9.693 7.714 18.683 1.00 81.00 363 LYS A CA 1
ATOM 2753 C C . LYS A 1 363 ? -8.522 8.658 18.928 1.00 81.00 363 LYS A C 1
ATOM 2755 O O . LYS A 1 363 ? -7.452 8.460 18.362 1.00 81.00 363 LYS A O 1
ATOM 2760 N N . ALA A 1 364 ? -8.732 9.667 19.775 1.00 85.31 364 ALA A N 1
ATOM 2761 C CA . ALA A 1 364 ? -7.750 10.684 20.105 1.00 85.31 364 ALA A CA 1
ATOM 2762 C C . ALA A 1 364 ? -6.436 10.069 20.601 1.00 85.31 364 ALA A C 1
ATOM 2764 O O . ALA A 1 364 ? -6.427 9.055 21.307 1.00 85.31 364 ALA A O 1
ATOM 2765 N N . ALA A 1 365 ? -5.334 10.712 20.223 1.00 91.31 365 ALA A N 1
ATOM 2766 C CA . ALA A 1 365 ? -4.027 10.434 20.783 1.00 91.31 365 ALA A CA 1
ATOM 2767 C C . ALA A 1 365 ? -3.815 11.241 22.069 1.00 91.31 365 ALA A C 1
ATOM 2769 O O . ALA A 1 365 ? -4.290 12.370 22.210 1.00 91.31 365 ALA A O 1
ATOM 2770 N N . PHE A 1 366 ? -3.062 10.656 22.987 1.00 94.81 366 PHE A N 1
ATOM 2771 C CA . PHE A 1 366 ? -2.596 11.293 24.202 1.00 94.81 366 PHE A CA 1
ATOM 2772 C C . PHE A 1 366 ? -1.095 11.055 24.297 1.00 94.81 366 PHE A C 1
ATOM 2774 O O . PHE A 1 366 ? -0.643 9.913 24.187 1.00 94.81 366 PHE A O 1
ATOM 2781 N N . THR A 1 367 ? -0.321 12.110 24.516 1.00 94.69 367 THR A N 1
ATOM 2782 C CA . THR A 1 367 ? 1.143 12.065 24.512 1.00 94.69 367 THR A CA 1
ATOM 2783 C C . THR A 1 367 ? 1.695 12.443 25.879 1.00 94.69 367 THR A C 1
ATOM 2785 O O . THR A 1 367 ? 1.260 13.428 26.470 1.00 94.69 367 THR A O 1
ATOM 2788 N N . SER A 1 368 ? 2.684 11.698 26.384 1.00 94.81 368 SER A N 1
ATOM 2789 C CA . SER A 1 368 ? 3.268 11.977 27.697 1.00 94.81 368 SER A CA 1
ATOM 2790 C C . SER A 1 368 ? 3.905 13.369 27.753 1.00 94.81 368 SER A C 1
ATOM 2792 O O . SER A 1 368 ? 3.714 14.087 28.729 1.00 94.81 368 SER A O 1
ATOM 2794 N N . HIS A 1 369 ? 4.577 13.807 26.691 1.00 89.62 369 HIS A N 1
ATOM 2795 C CA . HIS A 1 369 ? 5.326 15.061 26.670 1.00 89.62 369 HIS A CA 1
ATOM 2796 C C . HIS A 1 369 ? 4.966 15.946 25.466 1.00 89.62 369 HIS A C 1
ATOM 2798 O O . HIS A 1 369 ? 5.066 15.514 24.319 1.00 89.62 369 HIS A O 1
ATOM 2804 N N . ALA A 1 370 ? 4.560 17.194 25.730 1.00 87.50 370 ALA A N 1
ATOM 2805 C CA . ALA A 1 370 ? 4.149 18.155 24.698 1.00 87.50 370 ALA A CA 1
ATOM 2806 C C . ALA A 1 370 ? 5.309 18.669 23.825 1.00 87.50 370 ALA A C 1
ATOM 2808 O O . ALA A 1 370 ? 5.099 19.082 22.692 1.00 87.50 370 ALA A O 1
ATOM 2809 N N . ASP A 1 371 ? 6.534 18.618 24.344 1.00 84.12 371 ASP A N 1
ATOM 2810 C CA . ASP A 1 371 ? 7.765 19.046 23.670 1.00 84.12 371 ASP A CA 1
ATOM 2811 C C . ASP A 1 371 ? 8.389 17.940 22.793 1.00 84.12 371 ASP A C 1
ATOM 2813 O O . ASP A 1 371 ? 9.505 18.078 22.294 1.00 84.12 371 ASP A O 1
ATOM 2817 N N . TRP A 1 372 ? 7.721 16.794 22.637 1.00 84.38 372 TRP A N 1
ATOM 2818 C CA . TRP A 1 372 ? 8.236 15.695 21.830 1.00 84.38 372 TRP A CA 1
ATOM 2819 C C . TRP A 1 372 ? 8.020 15.942 20.335 1.00 84.38 372 TRP A C 1
ATOM 2821 O O . TRP A 1 372 ? 6.921 16.283 19.912 1.00 84.38 372 TRP A O 1
ATOM 2831 N N . ALA A 1 373 ? 9.026 15.654 19.504 1.00 78.44 373 ALA A N 1
ATOM 2832 C CA . ALA A 1 373 ? 8.913 15.762 18.045 1.00 78.44 373 ALA A CA 1
ATOM 2833 C C . ALA A 1 373 ? 7.782 14.900 17.439 1.00 78.44 373 ALA A C 1
ATOM 2835 O O . ALA A 1 373 ? 7.298 15.195 16.350 1.00 78.44 373 ALA A O 1
ATOM 2836 N N . HIS A 1 374 ? 7.344 13.847 18.141 1.00 78.00 374 HIS A N 1
ATOM 2837 C CA . HIS A 1 374 ? 6.223 12.992 17.736 1.00 78.00 374 HIS A CA 1
ATOM 2838 C C . HIS A 1 374 ? 4.900 13.326 18.448 1.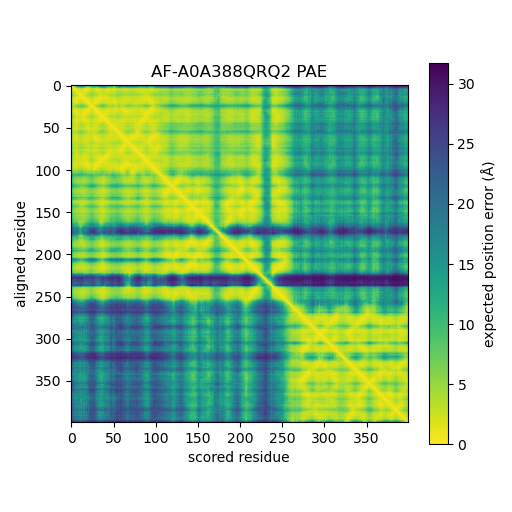00 78.00 374 HIS A C 1
ATOM 2840 O O . HIS A 1 374 ? 3.993 12.484 18.454 1.00 78.00 374 HIS A O 1
ATOM 2846 N N . PHE A 1 375 ? 4.787 14.515 19.054 1.00 81.38 375 PHE A N 1
ATOM 2847 C CA . PHE A 1 375 ? 3.589 14.957 19.764 1.00 81.38 375 PHE A CA 1
ATOM 2848 C C . PHE A 1 375 ? 2.333 14.871 18.893 1.00 81.38 375 PHE A C 1
ATOM 2850 O O . PHE A 1 375 ? 2.311 15.290 17.737 1.00 81.38 375 PHE A O 1
ATOM 2857 N N . GLU A 1 376 ? 1.278 14.300 19.469 1.00 83.38 376 GLU A N 1
ATOM 2858 C CA . GLU A 1 376 ? -0.020 14.130 18.828 1.00 83.38 376 GLU A CA 1
ATOM 2859 C C . GLU A 1 376 ? -1.127 14.188 19.888 1.00 83.38 376 GLU A C 1
ATOM 2861 O O . GLU A 1 376 ? -1.022 13.561 20.947 1.00 83.38 376 GLU A O 1
ATOM 2866 N N . GLY A 1 377 ? -2.203 14.913 19.586 1.00 88.75 377 GLY A N 1
ATOM 2867 C CA . GLY A 1 377 ? -3.384 15.002 20.440 1.00 88.75 377 GLY A CA 1
ATOM 2868 C C . GLY A 1 377 ? -3.149 15.784 21.734 1.00 88.75 377 GLY A C 1
ATOM 2869 O O . GLY A 1 377 ? -2.661 16.909 21.689 1.00 88.75 377 GLY A O 1
ATOM 2870 N N . GLN A 1 378 ? -3.563 15.236 22.878 1.00 92.56 378 GLN A N 1
ATOM 2871 C CA . GLN A 1 378 ? -3.514 15.938 24.169 1.00 92.56 378 GLN A CA 1
ATOM 2872 C C . GLN A 1 378 ? -2.326 15.497 25.028 1.00 92.56 378 GLN A C 1
ATOM 2874 O O . GLN A 1 378 ? -1.967 14.322 25.058 1.00 92.56 378 GLN A O 1
ATOM 2879 N N . ALA A 1 379 ? -1.718 16.434 25.755 1.00 92.75 379 ALA A N 1
ATOM 2880 C CA . ALA A 1 379 ? -0.623 16.122 26.667 1.00 92.75 379 ALA A CA 1
ATOM 2881 C C . ALA A 1 379 ? -1.131 15.458 27.958 1.00 92.75 379 ALA A C 1
ATOM 2883 O O . ALA A 1 379 ? -2.232 15.747 28.422 1.00 92.75 379 ALA A O 1
ATOM 2884 N N . PHE A 1 380 ? -0.314 14.592 28.556 1.00 95.88 380 PHE A N 1
ATOM 2885 C CA . PHE A 1 380 ? -0.584 14.064 29.890 1.00 95.88 380 PHE A CA 1
ATOM 2886 C C . PHE A 1 380 ? -0.386 15.161 30.945 1.00 95.88 380 PHE A C 1
ATOM 2888 O O . PHE A 1 380 ? 0.551 15.960 30.864 1.00 95.88 380 PHE A O 1
ATOM 2895 N N . GLU A 1 381 ? -1.219 15.133 31.976 1.00 95.25 381 GLU A N 1
ATOM 2896 C CA . GLU A 1 381 ? -1.147 15.991 33.150 1.00 95.25 381 GLU A CA 1
ATOM 2897 C C . GLU A 1 381 ? -0.102 15.470 34.145 1.00 95.25 381 GLU A C 1
ATOM 2899 O O . GLU A 1 381 ? 0.116 14.262 34.284 1.00 95.25 381 GLU A O 1
ATOM 2904 N N . VAL A 1 382 ? 0.564 16.389 34.844 1.00 94.50 382 VAL A N 1
ATOM 2905 C CA . VAL A 1 382 ? 1.560 16.071 35.873 1.00 94.50 382 VAL A CA 1
ATOM 2906 C C . VAL A 1 382 ? 0.920 16.205 37.248 1.00 94.50 382 VAL A C 1
ATOM 2908 O O . VAL A 1 382 ? 0.518 17.294 37.647 1.00 94.50 382 VAL A O 1
ATOM 2911 N N . ASP A 1 383 ? 0.894 15.104 37.994 1.00 92.25 383 ASP A N 1
ATOM 2912 C CA . ASP A 1 383 ? 0.577 15.088 39.418 1.00 92.25 383 ASP A CA 1
ATOM 2913 C C . ASP A 1 383 ? 1.895 15.054 40.204 1.00 92.25 383 ASP A C 1
ATOM 2915 O O . ASP A 1 383 ? 2.505 14.000 40.427 1.00 92.25 383 ASP A O 1
ATOM 2919 N N . ALA A 1 384 ? 2.368 16.244 40.579 1.00 89.75 384 ALA A N 1
ATOM 2920 C CA . ALA A 1 384 ? 3.638 16.416 41.279 1.00 89.75 384 ALA A CA 1
ATOM 2921 C C . ALA A 1 384 ? 3.635 15.769 42.675 1.00 89.75 384 ALA A C 1
ATOM 2923 O O . ALA A 1 384 ? 4.667 15.256 43.110 1.00 89.75 384 ALA A O 1
ATOM 2924 N N . ALA A 1 385 ? 2.485 15.752 43.359 1.00 89.94 385 ALA A N 1
ATOM 2925 C CA . ALA A 1 385 ? 2.361 15.193 44.703 1.00 89.94 385 ALA A CA 1
ATOM 2926 C C . ALA A 1 385 ? 2.470 13.665 44.678 1.00 89.94 385 ALA A C 1
ATOM 2928 O O . ALA A 1 385 ? 3.227 13.080 45.454 1.00 89.94 385 ALA A O 1
ATOM 2929 N N . ALA A 1 386 ? 1.778 13.017 43.738 1.00 89.06 386 ALA A N 1
ATOM 2930 C CA . ALA A 1 386 ? 1.858 11.571 43.555 1.00 89.06 386 ALA A CA 1
ATOM 2931 C C . ALA A 1 386 ? 3.082 11.122 42.732 1.00 89.06 386 ALA A C 1
ATOM 2933 O O . ALA A 1 386 ? 3.269 9.923 42.533 1.00 89.06 386 ALA A O 1
ATOM 2934 N N . LYS A 1 387 ? 3.915 12.061 42.257 1.00 93.44 387 LYS A N 1
ATOM 2935 C CA . LYS A 1 387 ? 5.083 11.818 41.391 1.00 93.44 387 LYS A CA 1
ATOM 2936 C C . LYS A 1 387 ? 4.752 10.970 40.161 1.00 93.44 387 LYS A C 1
ATOM 2938 O O . LYS A 1 387 ? 5.521 10.089 39.766 1.00 93.44 387 LYS A O 1
ATOM 2943 N N . VAL A 1 388 ? 3.617 11.255 39.529 1.00 93.50 388 VAL A N 1
ATOM 2944 C CA . VAL A 1 388 ? 3.163 10.553 38.323 1.00 93.50 388 VAL A CA 1
ATOM 2945 C C . VAL A 1 388 ? 2.685 11.524 37.257 1.00 93.50 388 VAL A C 1
ATOM 2947 O O . VAL A 1 388 ? 2.255 12.639 37.533 1.00 93.50 388 VAL A O 1
ATOM 2950 N N . ARG A 1 389 ? 2.723 11.062 36.014 1.00 95.38 389 ARG A N 1
ATOM 2951 C CA . ARG A 1 389 ? 2.126 11.721 34.859 1.00 95.38 389 ARG A CA 1
ATOM 2952 C C . ARG A 1 389 ? 0.964 10.862 34.359 1.00 95.38 389 ARG A C 1
ATOM 2954 O O . ARG A 1 389 ? 1.105 9.639 34.285 1.00 95.38 389 ARG A O 1
ATOM 2961 N N . ARG A 1 390 ? -0.188 11.466 34.055 1.00 95.88 390 ARG A N 1
ATOM 2962 C CA . ARG A 1 390 ? -1.429 10.754 33.706 1.00 95.88 390 ARG A CA 1
ATOM 2963 C C . ARG A 1 390 ? -2.114 11.359 32.492 1.00 95.88 390 ARG A C 1
ATOM 2965 O O . ARG A 1 390 ? -2.093 12.568 32.312 1.00 95.88 390 ARG A O 1
ATOM 2972 N N . THR A 1 391 ? -2.761 10.542 31.673 1.00 95.31 391 THR A N 1
ATOM 2973 C CA . THR A 1 391 ? -3.693 11.070 30.665 1.00 95.31 391 THR A CA 1
ATOM 2974 C C . THR A 1 391 ? -4.801 11.880 31.348 1.00 95.31 391 THR A C 1
ATOM 2976 O O . THR A 1 391 ? -5.226 11.488 32.442 1.00 95.31 391 THR A O 1
ATOM 2979 N N . PRO A 1 392 ? -5.356 12.915 30.691 1.00 91.94 392 PRO A N 1
ATOM 2980 C CA . PRO A 1 392 ? -6.692 13.397 31.026 1.00 91.94 392 PRO A CA 1
ATOM 2981 C C . PRO A 1 392 ? -7.695 12.225 31.063 1.00 91.94 392 PRO A C 1
ATOM 2983 O O . PRO A 1 392 ? -7.460 11.212 30.391 1.00 91.94 392 PRO A O 1
ATOM 2986 N N . PRO A 1 393 ? -8.801 12.321 31.823 1.00 90.31 393 PRO A N 1
ATOM 2987 C CA . PRO A 1 393 ? -9.849 11.304 31.831 1.00 90.31 393 PRO A CA 1
ATOM 2988 C C . PRO A 1 393 ? -10.316 10.960 30.411 1.00 90.31 393 PRO A C 1
ATOM 2990 O O . PRO A 1 393 ? -10.768 11.839 29.678 1.00 90.31 393 PRO A O 1
ATOM 2993 N N . ILE A 1 394 ? -10.215 9.686 30.022 1.00 89.94 394 ILE A N 1
ATOM 2994 C CA . ILE A 1 394 ? -10.625 9.217 28.695 1.00 89.94 394 ILE A CA 1
ATOM 2995 C C . ILE A 1 394 ? -12.029 8.610 28.821 1.00 89.94 394 ILE A C 1
ATOM 2997 O O . ILE A 1 394 ? -12.144 7.497 29.345 1.00 89.94 394 ILE A O 1
ATOM 3001 N N . PRO A 1 395 ? -13.096 9.305 28.384 1.00 88.00 395 PRO A N 1
ATOM 3002 C CA . PRO A 1 395 ? -14.457 8.806 28.528 1.00 88.00 395 PRO A CA 1
ATOM 3003 C C . PRO A 1 395 ? -14.698 7.612 27.599 1.00 88.00 395 PRO A C 1
ATOM 3005 O O . PRO A 1 395 ? -14.420 7.666 26.402 1.00 88.00 395 PRO A O 1
ATOM 3008 N N . LEU A 1 396 ? -15.237 6.537 28.161 1.00 83.38 396 LEU A N 1
ATOM 3009 C CA . LEU A 1 396 ? -15.663 5.311 27.486 1.00 83.38 396 LEU A CA 1
ATOM 3010 C C . LEU A 1 396 ? -17.164 5.110 27.733 1.00 83.38 396 LEU A C 1
ATOM 3012 O O . LEU A 1 396 ? -17.599 4.079 28.254 1.00 83.38 396 LEU A O 1
ATOM 3016 N N . ASP A 1 397 ? -17.931 6.153 27.423 1.00 80.19 397 ASP A N 1
ATOM 3017 C CA . ASP A 1 397 ? -19.359 6.233 27.716 1.00 80.19 397 ASP A CA 1
ATOM 3018 C C . ASP A 1 397 ? -20.169 5.350 26.762 1.00 80.19 397 ASP A C 1
ATOM 3020 O O . ASP A 1 397 ? -20.137 5.514 25.542 1.00 80.19 397 ASP A O 1
ATOM 3024 N N . LEU A 1 398 ? -20.887 4.398 27.348 1.00 72.19 398 LEU A N 1
ATOM 3025 C CA . LEU A 1 398 ? -21.789 3.475 26.678 1.00 72.19 398 LEU A CA 1
ATOM 3026 C C . LEU A 1 398 ? -23.125 4.214 26.469 1.00 72.19 398 LEU A C 1
ATOM 3028 O O . LEU A 1 398 ? -23.886 4.382 27.421 1.00 72.19 398 LEU A O 1
ATOM 3032 N N . GLU A 1 399 ? -23.353 4.733 25.259 1.00 63.72 399 GLU A N 1
ATOM 3033 C CA . GLU A 1 399 ? -24.606 5.411 24.859 1.00 63.72 399 GLU A CA 1
ATOM 3034 C C . GLU A 1 399 ? -25.729 4.443 24.482 1.00 63.72 399 GLU A C 1
ATOM 3036 O O .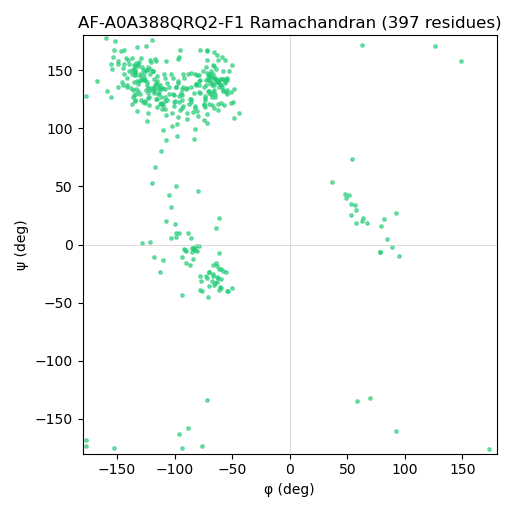 GLU A 1 399 ? -25.417 3.321 24.029 1.00 63.72 399 GLU A O 1
#